Protein AF-0000000084732874 (afdb_homodimer)

Secondary structure (DSSP, 8-state):
----------------S------TTGGGGS--GGGHHHHHTT-HHHHHHHHHHTT------------------------------------------SS-----PPTTSTTEEEPTTSSEEEEES-SS-SSPP-TT-TTSS-EEEEEEEETTEEEEEEEEEEEEEEEEEEEEEETTTEEEEEEEEEEEEEEEEEEEEETTEEEEEEEEEEEEEEEEEEETTEEEEEEEEEEEEEEBHHHHHHHT----S--EEEEEEEEEEEEEETTEEEEEEEEEEEEEES----HHHHEEEEEEEEEEPPPPGGGTT-EEEEEEEEEEEEGGGTTPEEEEEEEEEEEE-TT-S-EEEEEEEEEEEE-SSGGGTTSEEEEEEEEEEEE-/----------------S------TTGGGGS--GGGHHHHHTTSHHHHHHHHHHTT------------------------------------------SS-----PPTTSTTEEEPTTSSEEEEES-SS-SSPP-TT-TTSS-EEEEEEEETTEEEEEEEEEEEEEEEEEEEEEETTTEEEEEEEEEEEEEEEEEEEEETTEEEEEEEEEEEEEEEEEEETTEEEEEEEEEEEEEEBHHHHHHHT----S--EEEEEEEEEEEEEETTEEEEEEEEEEEEEES----HHHHEEEEEEEEEEPPPPGGGTT-EEEEEEEEEEEEGGGTTPEEEEEEEEEEEE-TT-S-EEEEEEEEEEEE-SSGGGTTSEEEEEEEEEEEE-

Radius of gyration: 29.76 Å; Cα contacts (8 Å, |Δi|>4): 1700; chains: 2; bounding box: 105×73×57 Å

Sequence (760 aa):
MTNEPIRIPPIVSTRPTHFSFPPKNLLHSLPALSSLSATLLGSLPLLLLLALSTGEMARPSNAEAAPPSPSPVSSGPAAAQPTAGSPPAPPPPQAANVTLDNQDPSVGSFGVVSLTGGSSRLVFFPDQDVFTPLLANPREPLSTLEFFVASNNPSYIQFNGNVAADIGIVRWESNAEGVNRSLQFGVSAGEFSRFGMFGANTYLIDADYLVGATLTGRLGPLSQRLFFYHESSHTGYDYTTLANLNKTSDFGQEILQEVTSWDVTPHLRLYGGAAYRVFGLYYYPTAQDSLILLGGVEAYSDPFSWLDNLGRAYTSFFIESRGINGYTPDEDFQLGLLFHRPGSYFQIRSMIDFYNGYSYMGDLLFTKDRYAALGVSFDFMTNEPIRIPPIVSTRPTHFSFPPKNLLHSLPALSSLSATLLGSLPLLLLLALSTGEMARPSNAEAAPPSPSPVSSGPAAAQPTAGSPPAPPPPQAANVTLDNQDPSVGSFGVVSLTGGSSRLVFFPDQDVFTPLLANPREPLSTLEFFVASNNPSYIQFNGNVAADIGIVRWESNAEGVNRSLQFGVSAGEFSRFGMFGANTYLIDADYLVGATLTGRLGPLSQRLFFYHESSHTGYDYTTLANLNKTSDFGQEILQEVTSWDVTPHLRLYGGAAYRVFGLYYYPTAQDSLILLGGVEAYSDPFSWLDNLGRAYTSFFIESRGINGYTPDEDFQLGLLFHRPGSYFQIRSMIDFYNGYSYMGDLLFTKDRYAALGVSFDF

Organism: NCBI:txid412449

Nearest PDB structures (foldseek):
  2wvp-assembly1_A  TM=4.717E-01  e=3.101E-03  Escherichia coli K-12
  2f1c-assembly1_X  TM=4.557E-01  e=1.081E-02  Escherichia coli K-12
  2x9k-assembly1_A  TM=4.557E-01  e=8.853E-03  Escherichia coli K-12
  7q5c-assembly1_XXX  TM=4.558E-01  e=3.586E-02  Escherichia coli K-12
  2iwv-assembly2_B  TM=4.344E-01  e=6.530E-02  Escherichia coli K-12

Solvent-accessible surface area (backbone atoms only — not comparable to full-atom values): 40058 Å² total; per-residue (Å²): 134,83,82,68,73,84,75,69,77,76,72,79,71,77,63,79,79,81,76,68,74,73,78,82,65,75,70,62,71,61,74,72,68,66,70,56,60,70,61,51,67,75,49,52,74,57,58,61,52,54,69,62,58,66,62,71,64,78,72,76,74,76,75,72,75,74,76,76,78,80,73,85,72,79,78,67,81,75,66,77,66,71,72,71,63,70,70,72,68,68,70,67,73,66,73,53,50,70,68,61,35,60,68,76,77,55,88,74,37,48,43,39,44,75,36,87,90,62,57,32,31,35,32,43,54,40,86,57,67,67,44,78,78,56,84,33,41,90,79,43,59,40,22,31,43,32,39,28,48,34,67,86,44,71,86,35,46,30,34,40,49,26,33,32,41,53,44,40,50,37,29,42,25,29,61,88,56,30,68,40,34,24,41,32,39,28,40,36,34,27,38,42,29,36,33,39,36,55,88,93,43,75,33,46,49,34,39,28,39,38,43,32,43,34,43,25,28,20,58,62,52,35,26,29,38,40,37,44,29,42,36,37,17,43,42,17,32,67,34,35,61,74,68,61,56,89,74,88,69,63,32,33,36,31,33,42,32,41,38,42,35,36,46,79,44,63,38,33,36,40,38,39,38,39,33,35,53,78,42,44,48,96,40,81,64,49,74,64,35,23,38,28,41,38,35,37,41,36,39,42,52,69,57,32,68,93,56,66,44,32,29,25,44,37,37,25,38,24,40,36,25,36,27,70,64,72,47,54,65,27,39,20,41,30,42,36,41,38,34,35,30,68,55,38,52,49,34,40,32,43,35,43,37,37,39,43,26,56,31,83,49,52,74,39,47,88,36,74,38,39,36,58,26,51,32,41,35,46,42,84,132,83,83,68,73,83,73,67,73,76,70,80,70,78,63,78,79,81,77,68,74,75,79,80,65,74,69,62,71,61,73,74,67,66,71,53,60,70,62,49,67,75,47,52,73,55,59,59,51,55,67,62,56,65,61,70,64,76,72,78,74,77,74,73,76,73,75,76,78,81,70,86,73,76,78,65,82,77,66,78,67,71,74,73,65,70,69,71,70,69,70,66,74,66,78,53,49,71,68,58,33,63,69,75,76,55,87,74,35,48,42,38,44,75,36,89,90,63,58,33,30,35,32,42,55,41,88,56,67,67,44,79,76,56,85,34,41,91,78,44,60,40,21,32,43,31,40,28,48,35,69,87,44,71,86,36,45,29,35,40,51,25,32,32,41,52,43,39,50,39,28,41,25,29,60,88,56,30,68,40,34,24,42,32,39,28,41,35,35,26,38,42,30,37,34,39,37,55,87,94,41,73,32,47,48,35,38,30,39,37,43,32,43,33,41,26,28,20,57,64,52,35,26,30,39,39,38,44,31,42,36,38,16,44,41,17,32,67,34,35,60,72,68,62,55,90,74,87,71,63,32,32,36,31,34,43,31,41,40,42,36,36,47,79,45,70,36,33,37,40,35,39,40,39,31,35,52,78,42,43,47,96,41,80,63,48,74,64,35,22,38,28,42,38,36,36,40,37,40,43,53,70,57,32,70,92,57,66,44,32,30,25,44,37,39,25,37,23,39,36,26,35,26,69,62,72,47,54,65,26,38,22,39,30,41,36,41,39,33,35,30,67,56,37,52,49,32,41,31,43,35,42,37,38,38,42,26,55,31,83,49,52,72,39,46,88,38,75,37,39,36,57,26,50,32,41,34,46,41,85

Structure (mmCIF, N/CA/C/O backbone):
data_AF-0000000084732874-model_v1
#
loop_
_entity.id
_entity.type
_entity.pdbx_description
1 polymer 'DUF1207 domain-containing protein'
#
loop_
_atom_site.group_PDB
_atom_site.id
_atom_site.type_symbol
_atom_site.label_atom_id
_atom_site.label_alt_id
_atom_site.label_comp_id
_atom_site.label_asym_id
_atom_site.label_entity_id
_atom_site.label_seq_id
_atom_site.pdbx_PDB_ins_code
_atom_site.Cartn_x
_atom_site.Cartn_y
_atom_site.Cartn_z
_atom_site.occupancy
_atom_site.B_iso_or_equiv
_atom_site.auth_seq_id
_atom_site.auth_comp_id
_atom_site.auth_asym_id
_atom_site.auth_atom_id
_atom_site.pdbx_PDB_model_num
ATOM 1 N N . MET A 1 1 ? 32.562 -35.281 -4.992 1 21.89 1 MET A N 1
ATOM 2 C CA . MET A 1 1 ? 31.656 -34.594 -5.922 1 21.89 1 MET A CA 1
ATOM 3 C C . MET A 1 1 ? 31.875 -33.094 -5.871 1 21.89 1 MET A C 1
ATOM 5 O O . MET A 1 1 ? 31.906 -32.5 -4.789 1 21.89 1 MET A O 1
ATOM 9 N N . THR A 1 2 ? 32.594 -32.5 -6.887 1 22.12 2 THR A N 1
ATOM 10 C CA . THR A 1 2 ? 33.25 -31.219 -6.996 1 22.12 2 THR A CA 1
ATOM 11 C C . THR A 1 2 ? 32.25 -30.062 -6.867 1 22.12 2 THR A C 1
ATOM 13 O O . THR A 1 2 ? 31.125 -30.172 -7.352 1 22.12 2 THR A O 1
ATOM 16 N N . ASN A 1 3 ? 32.281 -29.297 -5.844 1 23.56 3 ASN A N 1
ATOM 17 C CA . ASN A 1 3 ? 31.562 -28.094 -5.422 1 23.56 3 ASN A CA 1
ATOM 18 C C . ASN A 1 3 ? 31.562 -27.031 -6.516 1 23.56 3 ASN A C 1
ATOM 20 O O . ASN A 1 3 ? 32.438 -26.156 -6.543 1 23.56 3 ASN A O 1
ATOM 24 N N . GLU A 1 4 ? 31.312 -27.453 -7.801 1 24.03 4 GLU A N 1
ATOM 25 C CA . GLU A 1 4 ? 31.516 -26.469 -8.859 1 24.03 4 GLU A CA 1
ATOM 26 C C . GLU A 1 4 ? 30.656 -25.234 -8.633 1 24.03 4 GLU A C 1
ATOM 28 O O . GLU A 1 4 ? 29.469 -25.344 -8.305 1 24.03 4 GLU A O 1
ATOM 33 N N . PRO A 1 5 ? 31.266 -24.109 -8.414 1 26.27 5 PRO A N 1
ATOM 34 C CA . PRO A 1 5 ? 30.594 -22.828 -8.227 1 26.27 5 PRO A CA 1
ATOM 35 C C . PRO A 1 5 ? 29.578 -22.516 -9.336 1 26.27 5 PRO A C 1
ATOM 37 O O . PRO A 1 5 ? 29.734 -22.984 -10.461 1 26.27 5 PRO A O 1
ATOM 40 N N . ILE A 1 6 ? 28.406 -22.406 -9.117 1 26.94 6 ILE A N 1
ATOM 41 C CA . ILE A 1 6 ? 27.328 -22.078 -10.055 1 26.94 6 ILE A CA 1
ATOM 42 C C . ILE A 1 6 ? 27.75 -20.922 -10.938 1 26.94 6 ILE A C 1
ATOM 44 O O . ILE A 1 6 ? 28.016 -19.812 -10.445 1 26.94 6 ILE A O 1
ATOM 48 N N . ARG A 1 7 ? 28.438 -21.109 -12.078 1 24.5 7 ARG A N 1
ATOM 49 C CA . ARG A 1 7 ? 28.812 -20.094 -13.062 1 24.5 7 ARG A CA 1
ATOM 50 C C . ARG A 1 7 ? 27.594 -19.453 -13.688 1 24.5 7 ARG A C 1
ATOM 52 O O . ARG A 1 7 ? 26.797 -20.125 -14.344 1 24.5 7 ARG A O 1
ATOM 59 N N . ILE A 1 8 ? 27.094 -18.531 -13.141 1 28.42 8 ILE A N 1
ATOM 60 C CA . ILE A 1 8 ? 26.109 -17.734 -13.852 1 28.42 8 ILE A CA 1
ATOM 61 C C . ILE A 1 8 ? 26.688 -17.219 -15.164 1 28.42 8 ILE A C 1
ATOM 63 O O . ILE A 1 8 ? 27.812 -16.703 -15.188 1 28.42 8 ILE A O 1
ATOM 67 N N . PRO A 1 9 ? 26.344 -17.781 -16.266 1 26.47 9 PRO A N 1
ATOM 68 C CA . PRO A 1 9 ? 26.953 -17.266 -17.484 1 26.47 9 PRO A CA 1
ATOM 69 C C . PRO A 1 9 ? 27.078 -15.734 -17.484 1 26.47 9 PRO A C 1
ATOM 71 O O . PRO A 1 9 ? 26.266 -15.055 -16.844 1 26.47 9 PRO A O 1
ATOM 74 N N . PRO A 1 10 ? 28.266 -15.219 -17.812 1 24.06 10 PRO A N 1
ATOM 75 C CA . PRO A 1 10 ? 28.469 -13.766 -17.891 1 24.06 10 PRO A CA 1
ATOM 76 C C . PRO A 1 10 ? 27.469 -13.078 -18.812 1 24.06 10 PRO A C 1
ATOM 78 O O . PRO A 1 10 ? 27.25 -13.531 -19.938 1 24.06 10 PRO A O 1
ATOM 81 N N . ILE A 1 11 ? 26.422 -12.656 -18.406 1 27.08 11 ILE A N 1
ATOM 82 C CA . ILE A 1 11 ? 25.656 -11.789 -19.297 1 27.08 11 ILE A CA 1
ATOM 83 C C . ILE A 1 11 ? 26.594 -10.789 -19.969 1 27.08 11 ILE A C 1
ATOM 85 O O . ILE A 1 11 ? 27.391 -10.125 -19.312 1 27.08 11 ILE A O 1
ATOM 89 N N . VAL A 1 12 ? 26.953 -11.07 -21.172 1 23.95 12 VAL A N 1
ATOM 90 C CA . VAL A 1 12 ? 27.812 -10.188 -21.969 1 23.95 12 VAL A CA 1
ATOM 91 C C . VAL A 1 12 ? 27.375 -8.734 -21.75 1 23.95 12 VAL A C 1
ATOM 93 O O . VAL A 1 12 ? 26.219 -8.383 -21.984 1 23.95 12 VAL A O 1
ATOM 96 N N . SER A 1 13 ? 27.938 -8.086 -20.828 1 25.17 13 SER A N 1
ATOM 97 C CA . SER A 1 13 ? 27.859 -6.652 -20.578 1 25.17 13 SER A CA 1
ATOM 98 C C . SER A 1 13 ? 28.172 -5.848 -21.828 1 25.17 13 SER A C 1
ATOM 100 O O . SER A 1 13 ? 29.312 -5.801 -22.281 1 25.17 13 SER A O 1
ATOM 102 N N . THR A 1 14 ? 27.453 -5.965 -22.906 1 25.41 14 THR A N 1
ATOM 103 C CA . THR A 1 14 ? 27.812 -4.891 -23.828 1 25.41 14 THR A CA 1
ATOM 104 C C . THR A 1 14 ? 27.688 -3.531 -23.141 1 25.41 14 THR A C 1
ATOM 106 O O . THR A 1 14 ? 26.578 -3.027 -22.953 1 25.41 14 THR A O 1
ATOM 109 N N . ARG A 1 15 ? 28.5 -3.297 -22.203 1 24.91 15 ARG A N 1
ATOM 110 C CA . ARG A 1 15 ? 28.578 -1.977 -21.594 1 24.91 15 ARG A CA 1
ATOM 111 C C . ARG A 1 15 ? 28.641 -0.88 -22.656 1 24.91 15 ARG A C 1
ATOM 113 O O . ARG A 1 15 ? 29.578 -0.848 -23.453 1 24.91 15 ARG A O 1
ATOM 120 N N . PRO A 1 16 ? 27.547 -0.345 -23.141 1 26.23 16 PRO A N 1
ATOM 121 C CA . PRO A 1 16 ? 27.938 0.83 -23.922 1 26.23 16 PRO A CA 1
ATOM 122 C C . PRO A 1 16 ? 28.875 1.765 -23.156 1 26.23 16 PRO A C 1
ATOM 124 O O . PRO A 1 16 ? 28.734 1.901 -21.938 1 26.23 16 PRO A O 1
ATOM 127 N N . THR A 1 17 ? 30.156 1.921 -23.641 1 25.75 17 THR A N 1
ATOM 128 C CA . THR A 1 17 ? 31.156 2.818 -23.062 1 25.75 17 THR A CA 1
ATOM 129 C C . THR A 1 17 ? 30.531 4.133 -22.625 1 25.75 17 THR A C 1
ATOM 131 O O . THR A 1 17 ? 30.703 4.559 -21.484 1 25.75 17 THR A O 1
ATOM 134 N N . HIS A 1 18 ? 30.75 5.289 -23.547 1 22.44 18 HIS A N 1
ATOM 135 C CA . HIS A 1 18 ? 30.562 6.715 -23.312 1 22.44 18 HIS A CA 1
ATOM 136 C C . HIS A 1 18 ? 29.094 7.094 -23.359 1 22.44 18 HIS A C 1
ATOM 138 O O . HIS A 1 18 ? 28.406 6.816 -24.344 1 22.44 18 HIS A O 1
ATOM 144 N N . PHE A 1 19 ? 28.438 6.926 -22.359 1 26.44 19 PHE A N 1
ATOM 145 C CA . PHE A 1 19 ? 27.094 7.484 -22.281 1 26.44 19 PHE A CA 1
ATOM 146 C C . PHE A 1 19 ? 27.094 8.961 -22.656 1 26.44 19 PHE A C 1
ATOM 148 O O . PHE A 1 19 ? 27.609 9.797 -21.922 1 26.44 19 PHE A O 1
ATOM 155 N N . SER A 1 20 ? 27.344 9.273 -23.875 1 23.58 20 SER A N 1
ATOM 156 C CA . SER A 1 20 ? 27.109 10.68 -24.172 1 23.58 20 SER A CA 1
ATOM 157 C C . SER A 1 20 ? 25.656 11.078 -23.875 1 23.58 20 SER A C 1
ATOM 159 O O . SER A 1 20 ? 24.719 10.398 -24.312 1 23.58 20 SER A O 1
ATOM 161 N N . PHE A 1 21 ? 25.484 11.75 -22.75 1 26.06 21 PHE A N 1
ATOM 162 C CA . PHE A 1 21 ? 24.219 12.391 -22.422 1 26.06 21 PHE A CA 1
ATOM 163 C C . PHE A 1 21 ? 23.547 12.961 -23.656 1 26.06 21 PHE A C 1
ATOM 165 O O . PHE A 1 21 ? 24.203 13.594 -24.5 1 26.06 21 PHE A O 1
ATOM 172 N N . PRO A 1 22 ? 22.641 12.312 -24.25 1 27.67 22 PRO A N 1
ATOM 173 C CA . PRO A 1 22 ? 22.094 12.93 -25.453 1 27.67 22 PRO A CA 1
ATOM 174 C C . PRO A 1 22 ? 21.938 14.445 -25.312 1 27.67 22 PRO A C 1
ATOM 176 O O . PRO A 1 22 ? 21.812 14.961 -24.203 1 27.67 22 PRO A O 1
ATOM 179 N N . PRO A 1 23 ? 22.172 15.227 -26.453 1 22.75 23 PRO A N 1
ATOM 180 C CA . PRO A 1 23 ? 22.078 16.688 -26.422 1 22.75 23 PRO A CA 1
ATOM 181 C C . PRO A 1 23 ? 20.766 17.188 -25.828 1 22.75 23 PRO A C 1
ATOM 183 O O . PRO A 1 23 ? 19.781 16.469 -25.812 1 22.75 23 PRO A O 1
ATOM 186 N N . LYS A 1 24 ? 20.75 18.531 -25.359 1 24.42 24 LYS A N 1
ATOM 187 C CA . LYS A 1 24 ? 19.922 19.5 -24.656 1 24.42 24 LYS A CA 1
ATOM 188 C C . LYS A 1 24 ? 18.562 19.672 -25.344 1 24.42 24 LYS A C 1
ATOM 190 O O . LYS A 1 24 ? 17.703 20.406 -24.859 1 24.42 24 LYS A O 1
ATOM 195 N N . ASN A 1 25 ? 18.375 19.219 -26.547 1 22.64 25 ASN A N 1
ATOM 196 C CA . ASN A 1 25 ? 17.375 19.969 -27.312 1 22.64 25 ASN A CA 1
ATOM 197 C C . ASN A 1 25 ? 15.961 19.5 -27 1 22.64 25 ASN A C 1
ATOM 199 O O . ASN A 1 25 ? 14.992 20.031 -27.562 1 22.64 25 ASN A O 1
ATOM 203 N N . LEU A 1 26 ? 15.883 18.266 -26.656 1 23.27 26 LEU A N 1
ATOM 204 C CA . LEU A 1 26 ? 14.461 17.969 -26.828 1 23.27 26 LEU A CA 1
ATOM 205 C C . LEU A 1 26 ? 13.625 18.688 -25.781 1 23.27 26 LEU A C 1
ATOM 207 O O . LEU A 1 26 ? 12.406 18.812 -25.922 1 23.27 26 LEU A O 1
ATOM 211 N N . LEU A 1 27 ? 14.234 18.781 -24.594 1 26.28 27 LEU A N 1
ATOM 212 C CA . LEU A 1 27 ? 13.336 19.266 -23.547 1 26.28 27 LEU A CA 1
ATOM 213 C C . LEU A 1 27 ? 13.117 20.766 -23.688 1 26.28 27 LEU A C 1
ATOM 215 O O . LEU A 1 27 ? 12.703 21.422 -22.719 1 26.28 27 LEU A O 1
ATOM 219 N N . HIS A 1 28 ? 13.516 21.328 -24.797 1 25.06 28 HIS A N 1
ATOM 220 C CA . HIS A 1 28 ? 13.312 22.781 -24.859 1 25.06 28 HIS A CA 1
ATOM 221 C C . HIS A 1 28 ? 11.844 23.141 -24.703 1 25.06 28 HIS A C 1
ATOM 223 O O . HIS A 1 28 ? 11.5 24.297 -24.516 1 25.06 28 HIS A O 1
ATOM 229 N N . SER A 1 29 ? 10.984 22.328 -25.312 1 25.81 29 SER A N 1
ATOM 230 C CA . SER A 1 29 ? 9.703 23 -25.469 1 25.81 29 SER A CA 1
ATOM 231 C C . SER A 1 29 ? 8.898 22.969 -24.172 1 25.81 29 SER A C 1
ATOM 233 O O . SER A 1 29 ? 7.742 23.391 -24.156 1 25.81 29 SER A O 1
ATOM 235 N N . LEU A 1 30 ? 9.266 22.094 -23.266 1 25.75 30 LEU A N 1
ATOM 236 C CA . LEU A 1 30 ? 8.273 22.234 -22.203 1 25.75 30 LEU A CA 1
ATOM 237 C C . LEU A 1 30 ? 8.484 23.531 -21.438 1 25.75 30 LEU A C 1
ATOM 239 O O . LEU A 1 30 ? 9.578 23.781 -20.922 1 25.75 30 LEU A O 1
ATOM 243 N N . PRO A 1 31 ? 7.812 24.625 -21.688 1 27.2 31 PRO A N 1
ATOM 244 C CA . PRO A 1 31 ? 7.973 25.891 -20.969 1 27.2 31 PRO A CA 1
ATOM 245 C C . PRO A 1 31 ? 8.242 25.703 -19.469 1 27.2 31 PRO A C 1
ATOM 247 O O . PRO A 1 31 ? 7.859 24.672 -18.906 1 27.2 31 PRO A O 1
ATOM 250 N N . ALA A 1 32 ? 9.328 26.281 -18.922 1 28 32 ALA A N 1
ATOM 251 C CA . ALA A 1 32 ? 9.891 26.391 -17.578 1 28 32 ALA A CA 1
ATOM 252 C C . ALA A 1 32 ? 8.789 26.594 -16.531 1 28 32 ALA A C 1
ATOM 254 O O . ALA A 1 32 ? 8.219 27.688 -16.438 1 28 32 ALA A O 1
ATOM 255 N N . LEU A 1 33 ? 8.008 25.734 -16.312 1 27.06 33 LEU A N 1
ATOM 256 C CA . LEU A 1 33 ? 7.133 25.828 -15.156 1 27.06 33 LEU A CA 1
ATOM 257 C C . LEU A 1 33 ? 7.934 26.172 -13.906 1 27.06 33 LEU A C 1
ATOM 259 O O . LEU A 1 33 ? 7.371 26.281 -12.812 1 27.06 33 LEU A O 1
ATOM 263 N N . SER A 1 34 ? 9.234 26.125 -13.922 1 29.66 34 SER A N 1
ATOM 264 C CA . SER A 1 34 ? 10.055 26.438 -12.766 1 29.66 34 SER A CA 1
ATOM 265 C C . SER A 1 34 ? 9.844 27.875 -12.297 1 29.66 34 SER A C 1
ATOM 267 O O . SER A 1 34 ? 10.125 28.203 -11.148 1 29.66 34 SER A O 1
ATOM 269 N N . SER A 1 35 ? 9.719 28.844 -13.188 1 28.14 35 SER A N 1
ATOM 270 C CA . SER A 1 35 ? 9.664 30.234 -12.75 1 28.14 35 SER A CA 1
ATOM 271 C C . SER A 1 35 ? 8.43 30.5 -11.898 1 28.14 35 SER A C 1
ATOM 273 O O . SER A 1 35 ? 8.258 31.594 -11.367 1 28.14 35 SER A O 1
ATOM 275 N N . LEU A 1 36 ? 7.5 29.703 -12.023 1 26.73 36 LEU A N 1
ATOM 276 C CA . LEU A 1 36 ? 6.297 30 -11.258 1 26.73 36 LEU A CA 1
ATOM 277 C C . LEU A 1 36 ? 6.52 29.734 -9.773 1 26.73 36 LEU A C 1
ATOM 279 O O . LEU A 1 36 ? 5.711 30.141 -8.938 1 26.73 36 LEU A O 1
ATOM 283 N N . SER A 1 37 ? 7.484 29.031 -9.398 1 29.25 37 SER A N 1
ATOM 284 C CA . SER A 1 37 ? 7.582 28.625 -8 1 29.25 37 SER A CA 1
ATOM 285 C C . SER A 1 37 ? 7.965 29.812 -7.109 1 29.25 37 SER A C 1
ATOM 287 O O . SER A 1 37 ? 7.562 29.859 -5.945 1 29.25 37 SER A O 1
ATOM 289 N N . ALA A 1 38 ? 8.898 30.703 -7.441 1 29 38 ALA A N 1
ATOM 290 C CA . ALA A 1 38 ? 9.312 31.75 -6.516 1 29 38 ALA A CA 1
ATOM 291 C C . ALA A 1 38 ? 8.164 32.719 -6.234 1 29 38 ALA A C 1
ATOM 293 O O . ALA A 1 38 ? 8.047 33.25 -5.129 1 29 38 ALA A O 1
ATOM 294 N N . THR A 1 39 ? 7.484 33.25 -7.285 1 26.75 39 THR A N 1
ATOM 295 C CA . THR A 1 39 ? 6.52 34.312 -7.113 1 26.75 39 THR A CA 1
ATOM 296 C C . THR A 1 39 ? 5.277 33.812 -6.379 1 26.75 39 THR A C 1
ATOM 298 O O . THR A 1 39 ? 4.598 34.594 -5.711 1 26.75 39 THR A O 1
ATOM 301 N N . LEU A 1 40 ? 4.961 32.688 -6.586 1 27.88 40 LEU A N 1
ATOM 302 C CA . LEU A 1 40 ? 3.693 32.312 -5.969 1 27.88 40 LEU A CA 1
ATOM 303 C C . LEU A 1 40 ? 3.844 32.188 -4.453 1 27.88 40 LEU A C 1
ATOM 305 O O . LEU A 1 40 ? 2.865 32.344 -3.717 1 27.88 40 LEU A O 1
ATOM 309 N N . LEU A 1 41 ? 4.961 31.938 -3.951 1 31.36 41 LEU A N 1
ATOM 310 C CA . LEU A 1 41 ? 5.043 31.812 -2.502 1 31.36 41 LEU A CA 1
ATOM 311 C C . LEU A 1 41 ? 4.809 33.156 -1.815 1 31.36 41 LEU A C 1
ATOM 313 O O . LEU A 1 41 ? 4.543 33.188 -0.612 1 31.36 41 LEU A O 1
ATOM 317 N N . GLY A 1 42 ? 5.199 34.25 -2.381 1 28.45 42 GLY A N 1
ATOM 318 C CA . GLY A 1 42 ? 4.883 35.531 -1.736 1 28.45 42 GLY A CA 1
ATOM 319 C C . GLY A 1 42 ? 3.395 35.812 -1.697 1 28.45 42 GLY A C 1
ATOM 320 O O . GLY A 1 42 ? 2.951 36.719 -0.978 1 28.45 42 GLY A O 1
ATOM 321 N N . SER A 1 43 ? 2.67 35.5 -2.777 1 27.47 43 SER A N 1
ATOM 322 C CA . SER A 1 43 ? 1.28 35.938 -2.875 1 27.47 43 SER A CA 1
ATOM 323 C C . SER A 1 43 ? 0.336 34.906 -2.234 1 27.47 43 SER A C 1
ATOM 325 O O . SER A 1 43 ? -0.839 34.844 -2.598 1 27.47 43 SER A O 1
ATOM 327 N N . LEU A 1 44 ? 0.659 34.219 -1.418 1 31.53 44 LEU A N 1
ATOM 328 C CA . LEU A 1 44 ? -0.119 33.156 -0.763 1 31.53 44 LEU A CA 1
ATOM 329 C C . LEU A 1 44 ? -1.379 33.75 -0.127 1 31.53 44 LEU A C 1
ATOM 331 O O . LEU A 1 44 ? -2.393 33.062 -0.01 1 31.53 44 LEU A O 1
ATOM 335 N N . PRO A 1 45 ? -1.354 34.875 0.48 1 29.86 45 PRO A N 1
ATOM 336 C CA . PRO A 1 45 ? -2.604 35.406 1.045 1 29.86 45 PRO A CA 1
ATOM 337 C C . PRO A 1 45 ? -3.689 35.594 -0.01 1 29.86 45 PRO A C 1
ATOM 339 O O . PRO A 1 45 ? -4.879 35.562 0.307 1 29.86 45 PRO A O 1
ATOM 342 N N . LEU A 1 46 ? -3.316 35.906 -1.251 1 28.17 46 LEU A N 1
ATOM 343 C CA . LEU A 1 46 ? -4.316 36.312 -2.234 1 28.17 46 LEU A CA 1
ATOM 344 C C . LEU A 1 46 ? -5.109 35.094 -2.721 1 28.17 46 LEU A C 1
ATOM 346 O O . LEU A 1 46 ? -6.324 35.188 -2.92 1 28.17 46 LEU A O 1
ATOM 350 N N . LEU A 1 47 ? -4.527 34 -2.896 1 28.89 47 LEU A N 1
ATOM 351 C CA . LEU A 1 47 ? -5.285 32.906 -3.494 1 28.89 47 LEU A CA 1
ATOM 352 C C . LEU A 1 47 ? -6.273 32.312 -2.492 1 28.89 47 LEU A C 1
ATOM 354 O O . LEU A 1 47 ? -7.301 31.75 -2.881 1 28.89 47 LEU A O 1
ATOM 358 N N . LEU A 1 48 ? -6.043 32.281 -1.305 1 30.47 48 LEU A N 1
ATOM 359 C CA . LEU A 1 48 ? -7.051 31.938 -0.306 1 30.47 48 LEU A CA 1
ATOM 360 C C . LEU A 1 48 ? -8.25 32.875 -0.4 1 30.47 48 LEU A C 1
ATOM 362 O O . LEU A 1 48 ? -9.398 32.438 -0.263 1 30.47 48 LEU A O 1
ATOM 366 N N . LEU A 1 49 ? -8.062 34.125 -0.735 1 28.22 49 LEU A N 1
ATOM 367 C CA . LEU A 1 49 ? -9.148 35.094 -0.853 1 28.22 49 LEU A CA 1
ATOM 368 C C . LEU A 1 49 ? -10.023 34.781 -2.064 1 28.22 49 LEU A C 1
ATOM 370 O O . LEU A 1 49 ? -11.234 35 -2.037 1 28.22 49 LEU A O 1
ATOM 374 N N . LEU A 1 50 ? -9.438 34.281 -3.072 1 29.09 50 LEU A N 1
ATOM 375 C CA . LEU A 1 50 ? -10.273 34.062 -4.25 1 29.09 50 LEU A CA 1
ATOM 376 C C . LEU A 1 50 ? -11.195 32.875 -4.043 1 29.09 50 LEU A C 1
ATOM 378 O O . LEU A 1 50 ? -12.328 32.844 -4.543 1 29.09 50 LEU A O 1
ATOM 382 N N . ALA A 1 51 ? -10.695 31.828 -3.438 1 29.58 51 ALA A N 1
ATOM 383 C CA . ALA A 1 51 ? -11.609 30.703 -3.266 1 29.58 51 ALA A CA 1
ATOM 384 C C . ALA A 1 51 ? -12.766 31.078 -2.336 1 29.58 51 ALA A C 1
ATOM 386 O O . ALA A 1 51 ? -13.844 30.484 -2.41 1 29.58 51 ALA A O 1
ATOM 387 N N . LEU A 1 52 ? -12.523 31.875 -1.442 1 29.05 52 LEU A N 1
ATOM 388 C CA . LEU A 1 52 ? -13.586 32.281 -0.535 1 29.05 52 LEU A CA 1
ATOM 389 C C . LEU A 1 52 ? -14.641 33.125 -1.271 1 29.05 52 LEU A C 1
ATOM 391 O O . LEU A 1 52 ? -15.727 33.344 -0.747 1 29.05 52 LEU A O 1
ATOM 395 N N . SER A 1 53 ? -14.195 33.812 -2.328 1 27.89 53 SER A N 1
ATOM 396 C CA . SER A 1 53 ? -15.164 34.781 -2.836 1 27.89 53 SER A CA 1
ATOM 397 C C . SER A 1 53 ? -16.312 34.094 -3.553 1 27.89 53 SER A C 1
ATOM 399 O O . SER A 1 53 ? -17.312 34.719 -3.895 1 27.89 53 SER A O 1
ATOM 401 N N . THR A 1 54 ? -15.984 33 -4.191 1 29.19 54 THR A N 1
ATOM 402 C CA . THR A 1 54 ? -17.094 32.688 -5.098 1 29.19 54 THR A CA 1
ATOM 403 C C . THR A 1 54 ? -18.266 32.094 -4.332 1 29.19 54 THR A C 1
ATOM 405 O O . THR A 1 54 ? -19.234 31.625 -4.938 1 29.19 54 THR A O 1
ATOM 408 N N . GLY A 1 55 ? -18.125 31.984 -3.084 1 27.64 55 GLY A N 1
ATOM 409 C CA . GLY A 1 55 ? -19.188 31.25 -2.441 1 27.64 55 GLY A CA 1
ATOM 410 C C . GLY A 1 55 ? -20.516 31.984 -2.447 1 27.64 55 GLY A C 1
ATOM 411 O O . GLY A 1 55 ? -21.438 31.641 -1.702 1 27.64 55 GLY A O 1
ATOM 412 N N . GLU A 1 56 ? -20.531 33.156 -3.043 1 25.47 56 GLU A N 1
ATOM 413 C CA . GLU A 1 56 ? -21.891 33.656 -2.781 1 25.47 56 GLU A CA 1
ATOM 414 C C . GLU A 1 56 ? -22.922 32.844 -3.562 1 25.47 56 GLU A C 1
ATOM 416 O O . GLU A 1 56 ? -23.281 33.188 -4.684 1 25.47 56 GLU A O 1
ATOM 421 N N . MET A 1 57 ? -22.641 31.672 -3.879 1 24.5 57 MET A N 1
ATOM 422 C CA . MET A 1 57 ? -23.75 31.188 -4.695 1 24.5 57 MET A CA 1
ATOM 423 C C . MET A 1 57 ? -25.078 31.391 -3.975 1 24.5 57 MET A C 1
ATOM 425 O O . MET A 1 57 ? -25.141 31.297 -2.75 1 24.5 57 MET A O 1
ATOM 429 N N . ALA A 1 58 ? -26.109 31.891 -4.723 1 21.61 58 ALA A N 1
ATOM 430 C CA . ALA A 1 58 ? -27.516 32.219 -4.477 1 21.61 58 ALA A CA 1
ATOM 431 C C . ALA A 1 58 ? -28.25 31.031 -3.848 1 21.61 58 ALA A C 1
ATOM 433 O O . ALA A 1 58 ? -28.047 29.875 -4.25 1 21.61 58 ALA A O 1
ATOM 434 N N . ARG A 1 59 ? -28.516 31.094 -2.686 1 24.64 59 ARG A N 1
ATOM 435 C CA . ARG A 1 59 ? -29.438 30.25 -1.927 1 24.64 59 ARG A CA 1
ATOM 436 C C . ARG A 1 59 ? -30.641 29.859 -2.771 1 24.64 59 ARG A C 1
ATOM 438 O O . ARG A 1 59 ? -31.344 30.719 -3.305 1 24.64 59 ARG A O 1
ATOM 445 N N . PRO A 1 60 ? -30.547 28.703 -3.527 1 22.59 60 PRO A N 1
ATOM 446 C CA . PRO A 1 60 ? -31.781 28.469 -4.258 1 22.59 60 PRO A CA 1
ATOM 447 C C . PRO A 1 60 ? -33.031 28.672 -3.391 1 22.59 60 PRO A C 1
ATOM 449 O O . PRO A 1 60 ? -32.969 28.469 -2.174 1 22.59 60 PRO A O 1
ATOM 452 N N . SER A 1 61 ? -33.844 29.594 -3.785 1 20.89 61 SER A N 1
ATOM 453 C CA . SER A 1 61 ? -35.156 29.938 -3.236 1 20.89 61 SER A CA 1
ATOM 454 C C . SER A 1 61 ? -36 28.703 -3.002 1 20.89 61 SER A C 1
ATOM 456 O O . SER A 1 61 ? -36 27.781 -3.818 1 20.89 61 SER A O 1
ATOM 458 N N . ASN A 1 62 ? -36.125 28.344 -1.742 1 22.31 62 ASN A N 1
ATOM 459 C CA . ASN A 1 62 ? -37.062 27.344 -1.23 1 22.31 62 ASN A CA 1
ATOM 460 C C . ASN A 1 62 ? -38.375 27.359 -2 1 22.31 62 ASN A C 1
ATOM 462 O O . ASN A 1 62 ? -39.094 28.375 -2.016 1 22.31 62 ASN A O 1
ATOM 466 N N . ALA A 1 63 ? -38.438 26.797 -3.211 1 22.52 63 ALA A N 1
ATOM 467 C CA . ALA A 1 63 ? -39.688 26.688 -3.922 1 22.52 63 ALA A CA 1
ATOM 468 C C . ALA A 1 63 ? -40.844 26.375 -2.957 1 22.52 63 ALA A C 1
ATOM 470 O O . ALA A 1 63 ? -40.75 25.469 -2.133 1 22.52 63 ALA A O 1
ATOM 471 N N . GLU A 1 64 ? -41.531 27.406 -2.613 1 23.92 64 GLU A N 1
ATOM 472 C CA . GLU A 1 64 ? -42.75 27.453 -1.826 1 23.92 64 GLU A CA 1
ATOM 473 C C . GLU A 1 64 ? -43.719 26.344 -2.232 1 23.92 64 GLU A C 1
ATOM 475 O O . GLU A 1 64 ? -44.062 26.219 -3.406 1 23.92 64 GLU A O 1
ATOM 480 N N . ALA A 1 65 ? -43.594 25.109 -1.626 1 24.83 65 ALA A N 1
ATOM 481 C CA . ALA A 1 65 ? -44.625 24.078 -1.773 1 24.83 65 ALA A CA 1
ATOM 482 C C . ALA A 1 65 ? -46 24.672 -1.953 1 24.83 65 ALA A C 1
ATOM 484 O O . ALA A 1 65 ? -46.375 25.594 -1.217 1 24.83 65 ALA A O 1
ATOM 485 N N . ALA A 1 66 ? -46.5 24.641 -3.143 1 24.72 66 ALA A N 1
ATOM 486 C CA . ALA A 1 66 ? -47.844 25.047 -3.531 1 24.72 66 ALA A CA 1
ATOM 487 C C . ALA A 1 66 ? -48.875 24.578 -2.514 1 24.72 66 ALA A C 1
ATOM 489 O O . ALA A 1 66 ? -48.812 23.438 -2.027 1 24.72 66 ALA A O 1
ATOM 490 N N . PRO A 1 67 ? -49.625 25.531 -1.897 1 25.81 67 PRO A N 1
ATOM 491 C CA . PRO A 1 67 ? -50.594 25.312 -0.825 1 25.81 67 PRO A CA 1
ATOM 492 C C . PRO A 1 67 ? -51.625 24.25 -1.183 1 25.81 67 PRO A C 1
ATOM 494 O O . PRO A 1 67 ? -52.156 24.25 -2.301 1 25.81 67 PRO A O 1
ATOM 497 N N . PRO A 1 68 ? -51.406 22.953 -0.868 1 26.31 68 PRO A N 1
ATOM 498 C CA . PRO A 1 68 ? -52.469 22.031 -1.269 1 26.31 68 PRO A CA 1
ATOM 499 C C . PRO A 1 68 ? -53.875 22.625 -1.039 1 26.31 68 PRO A C 1
ATOM 501 O O . PRO A 1 68 ? -54.031 23.5 -0.183 1 26.31 68 PRO A O 1
ATOM 504 N N . SER A 1 69 ? -54.656 22.516 -2.062 1 24.31 69 SER A N 1
ATOM 505 C CA . SER A 1 69 ? -56.031 23.031 -2.238 1 24.31 69 SER A CA 1
ATOM 506 C C . SER A 1 69 ? -56.906 22.688 -1.038 1 24.31 69 SER A C 1
ATOM 508 O O . SER A 1 69 ? -56.75 21.625 -0.442 1 24.31 69 SER A O 1
ATOM 510 N N . PRO A 1 70 ? -57.812 23.672 -0.553 1 26.86 70 PRO A N 1
ATOM 511 C CA . PRO A 1 70 ? -58.625 23.906 0.652 1 26.86 70 PRO A CA 1
ATOM 512 C C . PRO A 1 70 ? -59.688 22.844 0.852 1 26.86 70 PRO A C 1
ATOM 514 O O . PRO A 1 70 ? -60.812 22.969 0.297 1 26.86 70 PRO A O 1
ATOM 517 N N . SER A 1 71 ? -59.531 21.5 0.628 1 26.58 71 SER A N 1
ATOM 518 C CA . SER A 1 71 ? -60.844 20.859 0.629 1 26.58 71 SER A CA 1
ATOM 519 C C . SER A 1 71 ? -61.625 21.203 1.894 1 26.58 71 SER A C 1
ATOM 521 O O . SER A 1 71 ? -61.062 21.328 2.973 1 26.58 71 SER A O 1
ATOM 523 N N . PRO A 1 72 ? -62.938 21.516 1.831 1 25.28 72 PRO A N 1
ATOM 524 C CA . PRO A 1 72 ? -63.906 22.125 2.762 1 25.28 72 PRO A CA 1
ATOM 525 C C . PRO A 1 72 ? -64.125 21.281 4.02 1 25.28 72 PRO A C 1
ATOM 527 O O . PRO A 1 72 ? -64.812 20.266 3.971 1 25.28 72 PRO A O 1
ATOM 530 N N . VAL A 1 73 ? -63.156 20.734 4.656 1 27.53 73 VAL A N 1
ATOM 531 C CA . VAL A 1 73 ? -63.562 19.797 5.695 1 27.53 73 VAL A CA 1
ATOM 532 C C . VAL A 1 73 ? -64.375 20.516 6.754 1 27.53 73 VAL A C 1
ATOM 534 O O . VAL A 1 73 ? -64.188 21.719 6.992 1 27.53 73 VAL A O 1
ATOM 537 N N . SER A 1 74 ? -65.562 19.984 7.086 1 25.58 74 SER A N 1
ATOM 538 C CA . SER A 1 74 ? -66.625 20.25 8.055 1 25.58 74 SER A CA 1
ATOM 539 C C . SER A 1 74 ? -66.062 20.578 9.43 1 25.58 74 SER A C 1
ATOM 541 O O . SER A 1 74 ? -65 20.094 9.781 1 25.58 74 SER A O 1
ATOM 543 N N . SER A 1 75 ? -66.625 21.5 10.211 1 26.19 75 SER A N 1
ATOM 544 C CA . SER A 1 75 ? -66.375 22.422 11.32 1 26.19 75 SER A CA 1
ATOM 545 C C . SER A 1 75 ? -66.125 21.656 12.609 1 26.19 75 SER A C 1
ATOM 547 O O . SER A 1 75 ? -66 22.25 13.688 1 26.19 75 SER A O 1
ATOM 549 N N . GLY A 1 76 ? -66.125 20.359 12.727 1 29.06 76 GLY A N 1
ATOM 550 C CA . GLY A 1 76 ? -66.25 20 14.133 1 29.06 76 GLY A CA 1
ATOM 551 C C . GLY A 1 76 ? -65.188 20.594 15 1 29.06 76 GLY A C 1
ATOM 552 O O . GLY A 1 76 ? -64.188 21.047 14.492 1 29.06 76 GLY A O 1
ATOM 553 N N . PRO A 1 77 ? -65.438 20.922 16.359 1 27.3 77 PRO A N 1
ATOM 554 C CA . PRO A 1 77 ? -64.5 21.766 17.156 1 27.3 77 PRO A CA 1
ATOM 555 C C . PRO A 1 77 ? -63.031 21.359 17.016 1 27.3 77 PRO A C 1
ATOM 557 O O . PRO A 1 77 ? -62.75 20.172 16.844 1 27.3 77 PRO A O 1
ATOM 560 N N . ALA A 1 78 ? -62.219 22.203 16.469 1 26.44 78 ALA A N 1
ATOM 561 C CA . ALA A 1 78 ? -60.844 21.938 16.094 1 26.44 78 ALA A CA 1
ATOM 562 C C . ALA A 1 78 ? -60.031 21.438 17.281 1 26.44 78 ALA A C 1
ATOM 564 O O . ALA A 1 78 ? -59.875 22.125 18.297 1 26.44 78 ALA A O 1
ATOM 565 N N . ALA A 1 79 ? -60.25 20.203 17.656 1 27.88 79 ALA A N 1
ATOM 566 C CA . ALA A 1 79 ? -59.375 19.734 18.719 1 27.88 79 ALA A CA 1
ATOM 567 C C . ALA A 1 79 ? -57.969 20.328 18.578 1 27.88 79 ALA A C 1
ATOM 569 O O . ALA A 1 79 ? -57.5 20.531 17.453 1 27.88 79 ALA A O 1
ATOM 570 N N . ALA A 1 80 ? -57.531 20.953 19.625 1 29.7 80 ALA A N 1
ATOM 571 C CA . ALA A 1 80 ? -56.25 21.594 19.75 1 29.7 80 ALA A CA 1
ATOM 572 C C . ALA A 1 80 ? -55.156 20.766 19.094 1 29.7 80 ALA A C 1
ATOM 574 O O . ALA A 1 80 ? -55.031 19.562 19.375 1 29.7 80 ALA A O 1
ATOM 575 N N . GLN A 1 81 ? -54.906 20.969 17.812 1 26.02 81 GLN A N 1
ATOM 576 C CA . GLN A 1 81 ? -53.875 20.266 17.078 1 26.02 81 GLN A CA 1
ATOM 577 C C . GLN A 1 81 ? -52.594 20.156 17.922 1 26.02 81 GLN A C 1
ATOM 579 O O . GLN A 1 81 ? -52.125 21.141 18.484 1 26.02 81 GLN A O 1
ATOM 584 N N . PRO A 1 82 ? -52.375 18.984 18.562 1 27.59 82 PRO A N 1
ATOM 585 C CA . PRO A 1 82 ? -51.125 19 19.312 1 27.59 82 PRO A CA 1
ATOM 586 C C . PRO A 1 82 ? -50.031 19.797 18.594 1 27.59 82 PRO A C 1
ATOM 588 O O . PRO A 1 82 ? -50.062 19.938 17.375 1 27.59 82 PRO A O 1
ATOM 591 N N . THR A 1 83 ? -49.688 20.922 19.188 1 25.17 83 THR A N 1
ATOM 592 C CA . THR A 1 83 ? -48.562 21.703 18.672 1 25.17 83 THR A CA 1
ATOM 593 C C . THR A 1 83 ? -47.531 20.797 17.969 1 25.17 83 THR A C 1
ATOM 595 O O . THR A 1 83 ? -47.188 19.75 18.5 1 25.17 83 THR A O 1
ATOM 598 N N . ALA A 1 84 ? -47.688 20.688 16.688 1 30.11 84 ALA A N 1
ATOM 599 C CA . ALA A 1 84 ? -46.625 20.062 15.898 1 30.11 84 ALA A CA 1
ATOM 600 C C . ALA A 1 84 ? -45.281 20.234 16.578 1 30.11 84 ALA A C 1
ATOM 602 O O . ALA A 1 84 ? -44.844 21.359 16.859 1 30.11 84 ALA A O 1
ATOM 603 N N . GLY A 1 85 ? -45.062 19.375 17.531 1 28.59 85 GLY A N 1
ATOM 604 C CA . GLY A 1 85 ? -43.719 19.453 18.078 1 28.59 85 GLY A CA 1
ATOM 605 C C . GLY A 1 85 ? -42.688 19.969 17.078 1 28.59 85 GLY A C 1
ATOM 606 O O . GLY A 1 85 ? -42.906 19.906 15.875 1 28.59 85 GLY A O 1
ATOM 607 N N . SER A 1 86 ? -42.125 21.141 17.438 1 29.69 86 SER A N 1
ATOM 608 C CA . SER A 1 86 ? -41.062 21.703 16.609 1 29.69 86 SER A CA 1
ATOM 609 C C . SER A 1 86 ? -40.312 20.609 15.844 1 29.69 86 SER A C 1
ATOM 611 O O . SER A 1 86 ? -40.094 19.516 16.375 1 29.69 86 SER A O 1
ATOM 613 N N . PRO A 1 87 ? -40.656 20.562 14.492 1 33.25 87 PRO A N 1
ATOM 614 C CA . PRO A 1 87 ? -39.844 19.562 13.805 1 33.25 87 PRO A CA 1
ATOM 615 C C . PRO A 1 87 ? -38.5 19.312 14.492 1 33.25 87 PRO A C 1
ATOM 617 O O . PRO A 1 87 ? -37.938 20.219 15.133 1 33.25 87 PRO A O 1
ATOM 620 N N . PRO A 1 88 ? -38.312 18.109 15.008 1 32.88 88 PRO A N 1
ATOM 621 C CA . PRO A 1 88 ? -37 17.938 15.609 1 32.88 88 PRO A CA 1
ATOM 622 C C . PRO A 1 88 ? -35.906 18.766 14.914 1 32.88 88 PRO A C 1
ATOM 624 O O . PRO A 1 88 ? -36.031 19.062 13.719 1 32.88 88 PRO A O 1
ATOM 627 N N . ALA A 1 89 ? -35.344 19.719 15.664 1 32.94 89 ALA A N 1
ATOM 628 C CA . ALA A 1 89 ? -34.219 20.453 15.133 1 32.94 89 ALA A CA 1
ATOM 629 C C . ALA A 1 89 ? -33.438 19.625 14.109 1 32.94 89 ALA A C 1
ATOM 631 O O . ALA A 1 89 ? -33.344 18.406 14.25 1 32.94 89 ALA A O 1
ATOM 632 N N . PRO A 1 90 ? -33.562 20.109 12.852 1 32.38 90 PRO A N 1
ATOM 633 C CA . PRO A 1 90 ? -32.75 19.312 11.922 1 32.38 90 PRO A CA 1
ATOM 634 C C . PRO A 1 90 ? -31.484 18.781 12.562 1 32.38 90 PRO A C 1
ATOM 636 O O . PRO A 1 90 ? -30.953 19.391 13.492 1 32.38 90 PRO A O 1
ATOM 639 N N . PRO A 1 91 ? -31.391 17.5 12.602 1 32.91 91 PRO A N 1
ATOM 640 C CA . PRO A 1 91 ? -30.125 17.078 13.219 1 32.91 91 PRO A CA 1
ATOM 641 C C . PRO A 1 91 ? -28.984 18.047 12.938 1 32.91 91 PRO A C 1
ATOM 643 O O . PRO A 1 91 ? -29 18.75 11.93 1 32.91 91 PRO A O 1
ATOM 646 N N . PRO A 1 92 ? -28.422 18.625 13.961 1 30.88 92 PRO A N 1
ATOM 647 C CA . PRO A 1 92 ? -27.297 19.516 13.656 1 30.88 92 PRO A CA 1
ATOM 648 C C . PRO A 1 92 ? -26.547 19.109 12.383 1 30.88 92 PRO A C 1
ATOM 650 O O . PRO A 1 92 ? -26.578 17.938 12 1 30.88 92 PRO A O 1
ATOM 653 N N . PRO A 1 93 ? -26.406 20.125 11.578 1 30.02 93 PRO A N 1
ATOM 654 C CA . PRO A 1 93 ? -25.625 19.75 10.398 1 30.02 93 PRO A CA 1
ATOM 655 C C . PRO A 1 93 ? -24.547 18.719 10.703 1 30.02 93 PRO A C 1
ATOM 657 O O . PRO A 1 93 ? -23.859 18.812 11.719 1 30.02 93 PRO A O 1
ATOM 660 N N . GLN A 1 94 ? -24.859 17.531 10.438 1 34.53 94 GLN A N 1
ATOM 661 C CA . GLN A 1 94 ? -23.766 16.562 10.531 1 34.53 94 GLN A CA 1
ATOM 662 C C . GLN A 1 94 ? -22.422 17.234 10.258 1 34.53 94 GLN A C 1
ATOM 664 O O . GLN A 1 94 ? -22.281 17.969 9.273 1 34.53 94 GLN A O 1
ATOM 669 N N . ALA A 1 95 ? -21.844 17.688 11.25 1 33.53 95 ALA A N 1
ATOM 670 C CA . ALA A 1 95 ? -20.484 18.156 11.008 1 33.53 95 ALA A CA 1
ATOM 671 C C . ALA A 1 95 ? -19.906 17.531 9.742 1 33.53 95 ALA A C 1
ATOM 673 O O . ALA A 1 95 ? -19.922 16.312 9.57 1 33.53 95 ALA A O 1
ATOM 674 N N . ALA A 1 96 ? -20.109 18.219 8.664 1 36.31 96 ALA A N 1
ATOM 675 C CA . ALA A 1 96 ? -19.469 17.906 7.395 1 36.31 96 ALA A CA 1
ATOM 676 C C . ALA A 1 96 ? -18.062 17.344 7.613 1 36.31 96 ALA A C 1
ATOM 678 O O . ALA A 1 96 ? -17.125 18.094 7.906 1 36.31 96 ALA A O 1
ATOM 679 N N . ASN A 1 97 ? -17.906 16.469 8.469 1 42.78 97 ASN A N 1
ATOM 680 C CA . ASN A 1 97 ? -16.531 15.992 8.398 1 42.78 97 ASN A CA 1
ATOM 681 C C . ASN A 1 97 ? -16.125 15.648 6.969 1 42.78 97 ASN A C 1
ATOM 683 O O . ASN A 1 97 ? -16.781 14.844 6.309 1 42.78 97 ASN A O 1
ATOM 687 N N . VAL A 1 98 ? -15.664 16.656 6.34 1 43.53 98 VAL A N 1
ATOM 688 C CA . VAL A 1 98 ? -15.328 16.656 4.918 1 43.53 98 VAL A CA 1
ATOM 689 C C . VAL A 1 98 ? -15 15.227 4.473 1 43.53 98 VAL A C 1
ATOM 691 O O . VAL A 1 98 ? -15.328 14.828 3.354 1 43.53 98 VAL A O 1
ATOM 694 N N . THR A 1 99 ? -14.156 14.57 5.188 1 48.72 99 THR A N 1
ATOM 695 C CA . THR A 1 99 ? -13.578 13.414 4.52 1 48.72 99 THR A CA 1
ATOM 696 C C . THR A 1 99 ? -14.086 12.117 5.145 1 48.72 99 THR A C 1
ATOM 698 O O . THR A 1 99 ? -13.805 11.031 4.641 1 48.72 99 THR A O 1
ATOM 701 N N . LEU A 1 100 ? -14.711 12.258 6.336 1 48.75 100 LEU A N 1
ATOM 702 C CA . LEU A 1 100 ? -15.07 10.977 6.938 1 48.75 100 LEU A CA 1
ATOM 703 C C . LEU A 1 100 ? -16.516 10.617 6.633 1 48.75 100 LEU A C 1
ATOM 705 O O . LEU A 1 100 ? -17.438 11.242 7.172 1 48.75 100 LEU A O 1
ATOM 709 N N . ASP A 1 101 ? -16.859 10.25 5.445 1 46.56 101 ASP A N 1
ATOM 710 C CA . ASP A 1 101 ? -18.203 9.797 5.113 1 46.56 101 ASP A CA 1
ATOM 711 C C . ASP A 1 101 ? -18.391 8.32 5.445 1 46.56 101 ASP A C 1
ATOM 713 O O . ASP A 1 101 ? -18.688 7.512 4.559 1 46.56 101 ASP A O 1
ATOM 717 N N . ASN A 1 102 ? -17.938 7.926 6.633 1 50.19 102 ASN A N 1
ATOM 718 C CA . ASN A 1 102 ? -18.031 6.48 6.816 1 50.19 102 ASN A CA 1
ATOM 719 C C . ASN A 1 102 ? -19.453 6.055 7.172 1 50.19 102 ASN A C 1
ATOM 721 O O . ASN A 1 102 ? -20.156 6.77 7.879 1 50.19 102 ASN A O 1
ATOM 725 N N . GLN A 1 103 ? -19.844 5.148 6.469 1 53.34 103 GLN A N 1
ATOM 726 C CA . GLN A 1 103 ? -21.094 4.5 6.852 1 53.34 103 GLN A CA 1
ATOM 727 C C . GLN A 1 103 ? -21 3.92 8.266 1 53.34 103 GLN A C 1
ATOM 729 O O . GLN A 1 103 ? -19.984 3.348 8.641 1 53.34 103 GLN A O 1
ATOM 734 N N . ASP A 1 104 ? -21.875 4.445 9.172 1 55.09 104 ASP A N 1
ATOM 735 C CA . ASP A 1 104 ? -22.016 3.898 10.516 1 55.09 104 ASP A CA 1
ATOM 736 C C . ASP A 1 104 ? -22.438 2.434 10.477 1 55.09 104 ASP A C 1
ATOM 738 O O . ASP A 1 104 ? -23.5 2.109 9.953 1 55.09 104 ASP A O 1
ATOM 742 N N . PRO A 1 105 ? -21.453 1.584 10.844 1 54.88 105 PRO A N 1
ATOM 743 C CA . PRO A 1 105 ? -21.953 0.204 10.867 1 54.88 105 PRO A CA 1
ATOM 744 C C . PRO A 1 105 ? -23.109 0.003 11.836 1 54.88 105 PRO A C 1
ATOM 746 O O . PRO A 1 1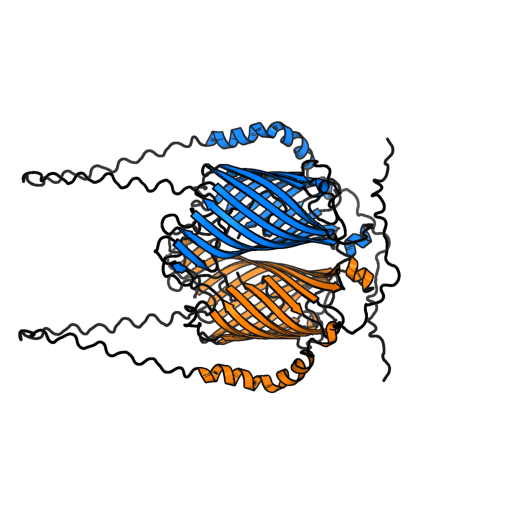05 ? -23.156 0.641 12.891 1 54.88 105 PRO A O 1
ATOM 749 N N . SER A 1 106 ? -24.156 -0.571 11.305 1 50.56 106 SER A N 1
ATOM 750 C CA . SER A 1 106 ? -25.328 -0.799 12.156 1 50.56 106 SER A CA 1
ATOM 751 C C . SER A 1 106 ? -24.969 -1.646 13.367 1 50.56 106 SER A C 1
ATOM 753 O O . SER A 1 106 ? -24.109 -2.525 13.289 1 50.56 106 SER A O 1
ATOM 755 N N . VAL A 1 107 ? -25.562 -1.174 14.586 1 47.91 107 VAL A N 1
ATOM 756 C CA . VAL A 1 107 ? -25.484 -1.999 15.781 1 47.91 107 VAL A CA 1
ATOM 757 C C . VAL A 1 107 ? -26 -3.408 15.477 1 47.91 107 VAL A C 1
ATOM 759 O O . VAL A 1 107 ? -27.031 -3.576 14.82 1 47.91 107 VAL A O 1
ATOM 762 N N . GLY A 1 108 ? -25.156 -4.418 15.883 1 45.59 108 GLY A N 1
ATOM 763 C CA . GLY A 1 108 ? -25.531 -5.805 15.656 1 45.59 108 GLY A CA 1
ATOM 764 C C . GLY A 1 108 ? -24.859 -6.41 14.438 1 45.59 108 GLY A C 1
ATOM 765 O O . GLY A 1 108 ? -24.906 -7.625 14.227 1 45.59 108 GLY A O 1
ATOM 766 N N . SER A 1 109 ? -24.375 -5.453 13.719 1 55.53 109 SER A N 1
ATOM 767 C CA . SER A 1 109 ? -23.641 -6.02 12.594 1 55.53 109 SER A CA 1
ATOM 768 C C . SER A 1 109 ? -22.359 -6.703 13.055 1 55.53 109 SER A C 1
ATOM 770 O O . SER A 1 109 ? -21.812 -6.371 14.109 1 55.53 109 SER A O 1
ATOM 772 N N . PHE A 1 110 ? -22.062 -7.73 12.523 1 55.22 110 PHE A N 1
ATOM 773 C CA . PHE A 1 110 ? -20.875 -8.484 12.875 1 55.22 110 PHE A CA 1
ATOM 774 C C . PHE A 1 110 ? -19.656 -7.562 12.961 1 55.22 110 PHE A C 1
ATOM 776 O O . PHE A 1 110 ? -19.5 -6.66 12.141 1 55.22 110 PHE A O 1
ATOM 783 N N . GLY A 1 111 ? -19.062 -7.727 14.07 1 66.5 111 GLY A N 1
ATOM 784 C CA . GLY A 1 111 ? -17.859 -6.941 14.359 1 66.5 111 GLY A CA 1
ATOM 785 C C . GLY A 1 111 ? -18.156 -5.695 15.172 1 66.5 111 GLY A C 1
ATOM 786 O O . GLY A 1 111 ? -17.25 -4.902 15.445 1 66.5 111 GLY A O 1
ATOM 787 N N . VAL A 1 112 ? -19.406 -5.555 15.422 1 74 112 VAL A N 1
ATOM 788 C CA . VAL A 1 112 ? -19.812 -4.465 16.312 1 74 112 VAL A CA 1
ATOM 789 C C . VAL A 1 112 ? -20.281 -5.035 17.641 1 74 112 VAL A C 1
ATOM 791 O O . VAL A 1 112 ? -21.266 -5.773 17.703 1 74 112 VAL A O 1
ATOM 794 N N . VAL A 1 113 ? -19.531 -4.789 18.688 1 76.19 113 VAL A N 1
ATOM 795 C CA . VAL A 1 113 ? -19.828 -5.34 20 1 76.19 113 VAL A CA 1
ATOM 796 C C . VAL A 1 113 ? -20.266 -4.223 20.953 1 76.19 113 VAL A C 1
ATOM 798 O O . VAL A 1 113 ? -19.484 -3.297 21.219 1 76.19 113 VAL A O 1
ATOM 801 N N . SER A 1 114 ? -21.484 -4.332 21.328 1 78.12 114 SER A N 1
ATOM 802 C CA . SER A 1 114 ? -21.953 -3.361 22.312 1 78.12 114 SER A CA 1
ATOM 803 C C . SER A 1 114 ? -21.266 -3.547 23.656 1 78.12 114 SER A C 1
ATOM 805 O O . SER A 1 114 ? -21.047 -4.676 24.094 1 78.12 114 SER A O 1
ATOM 807 N N . LEU A 1 115 ? -20.797 -2.477 24.156 1 76.81 115 LEU A N 1
ATOM 808 C CA . LEU A 1 115 ? -20.188 -2.549 25.469 1 76.81 115 LEU A CA 1
ATOM 809 C C . LEU A 1 115 ? -21.219 -2.422 26.578 1 76.81 115 LEU A C 1
ATOM 811 O O . LEU A 1 115 ? -22.312 -1.879 26.359 1 76.81 115 LEU A O 1
ATOM 815 N N . THR A 1 116 ? -20.844 -2.977 27.672 1 69.38 116 THR A N 1
ATOM 816 C CA . THR A 1 116 ? -21.719 -3 28.828 1 69.38 116 THR A CA 1
ATOM 817 C C . THR A 1 116 ? -22.188 -1.588 29.188 1 69.38 116 THR A C 1
ATOM 819 O O . THR A 1 116 ? -21.375 -0.667 29.266 1 69.38 116 THR A O 1
ATOM 822 N N . GLY A 1 117 ? -23.359 -1.447 29.531 1 72.31 117 GLY A N 1
ATOM 823 C CA . GLY A 1 117 ? -24.016 -0.192 29.875 1 72.31 117 GLY A CA 1
ATOM 824 C C . GLY A 1 117 ? -24.594 0.527 28.672 1 72.31 117 GLY A C 1
ATOM 825 O O . GLY A 1 117 ? -25.344 1.494 28.828 1 72.31 117 GLY A O 1
ATOM 826 N N . GLY A 1 118 ? -24.234 0.097 27.484 1 70.88 118 GLY A N 1
ATOM 827 C CA . GLY A 1 118 ? -24.938 0.44 26.25 1 70.88 118 GLY A CA 1
ATOM 828 C C . GLY A 1 118 ? -24.547 1.797 25.703 1 70.88 118 GLY A C 1
ATOM 829 O O . GLY A 1 118 ? -25.062 2.229 24.672 1 70.88 118 GLY A O 1
ATOM 830 N N . SER A 1 119 ? -23.625 2.502 26.266 1 86.12 119 SER A N 1
ATOM 831 C CA . SER A 1 119 ? -23.359 3.861 25.812 1 86.12 119 SER A CA 1
ATOM 832 C C . SER A 1 119 ? -22.297 3.877 24.719 1 86.12 119 SER A C 1
ATOM 834 O O . SER A 1 119 ? -22.141 4.879 24.016 1 86.12 119 SER A O 1
ATOM 836 N N . SER A 1 120 ? -21.625 2.756 24.594 1 89.38 120 SER A N 1
ATOM 837 C CA . SER A 1 120 ? -20.547 2.691 23.625 1 89.38 120 SER A CA 1
ATOM 838 C C . SER A 1 120 ? -20.453 1.307 22.984 1 89.38 120 SER A C 1
ATOM 840 O O . SER A 1 120 ? -21.125 0.371 23.438 1 89.38 120 SER A O 1
ATOM 842 N N . ARG A 1 121 ? -19.703 1.328 21.906 1 88.56 121 ARG A N 1
ATOM 843 C CA . ARG A 1 121 ? -19.5 0.065 21.203 1 88.56 121 ARG A CA 1
ATOM 844 C C . ARG A 1 121 ? -18.078 -0.041 20.656 1 88.56 121 ARG A C 1
ATOM 846 O O . ARG A 1 121 ? -17.359 0.958 20.578 1 88.56 121 ARG A O 1
ATOM 853 N N . LEU A 1 122 ? -17.797 -1.328 20.391 1 88.81 122 LEU A N 1
ATOM 854 C CA . LEU A 1 122 ? -16.547 -1.641 19.703 1 88.81 122 LEU A CA 1
ATOM 855 C C . LEU A 1 122 ? -16.812 -2.074 18.266 1 88.81 122 LEU A C 1
ATOM 857 O O . LEU A 1 122 ? -17.688 -2.906 18.016 1 88.81 122 LEU A O 1
ATOM 861 N N . VAL A 1 123 ? -16.156 -1.381 17.391 1 85.69 123 VAL A N 1
ATOM 862 C CA . VAL A 1 123 ? -16.203 -1.76 15.984 1 85.69 123 VAL A CA 1
ATOM 863 C C . VAL A 1 123 ? -14.867 -2.387 15.57 1 85.69 123 VAL A C 1
ATOM 865 O O . VAL A 1 123 ? -13.828 -1.722 15.594 1 85.69 123 VAL A O 1
ATOM 868 N N . PHE A 1 124 ? -14.93 -3.617 15.164 1 84.69 124 PHE A N 1
ATOM 869 C CA . PHE A 1 124 ? -13.719 -4.289 14.688 1 84.69 124 PHE A CA 1
ATOM 870 C C . PHE A 1 124 ? -13.516 -4.043 13.203 1 84.69 124 PHE A C 1
ATOM 872 O O . PHE A 1 124 ? -14.469 -4.082 12.422 1 84.69 124 PHE A O 1
ATOM 879 N N . PHE A 1 125 ? -12.297 -3.738 12.805 1 81.25 125 PHE A N 1
ATOM 880 C CA . PHE A 1 125 ? -11.875 -3.514 11.422 1 81.25 125 PHE A CA 1
ATOM 881 C C . PHE A 1 125 ? -12.719 -2.424 10.773 1 81.25 125 PHE A C 1
ATOM 883 O O . PHE A 1 125 ? -13.336 -2.645 9.727 1 81.25 125 PHE A O 1
ATOM 890 N N . PRO A 1 126 ? -12.648 -1.294 11.445 1 81.88 126 PRO A N 1
ATOM 891 C CA . PRO A 1 126 ? -13.422 -0.2 10.852 1 81.88 126 PRO A CA 1
ATOM 892 C C . PRO A 1 126 ? -12.914 0.189 9.461 1 81.88 126 PRO A C 1
ATOM 894 O O . PRO A 1 126 ? -11.703 0.145 9.203 1 81.88 126 PRO A O 1
ATOM 897 N N . ASP A 1 127 ? -13.719 0.639 8.586 1 72.38 127 ASP A N 1
ATOM 898 C CA . ASP A 1 127 ? -13.383 0.95 7.199 1 72.38 127 ASP A CA 1
ATOM 899 C C . ASP A 1 127 ? -12.633 2.279 7.102 1 72.38 127 ASP A C 1
ATOM 901 O O . ASP A 1 127 ? -11.867 2.496 6.16 1 72.38 127 ASP A O 1
ATOM 905 N N . GLN A 1 128 ? -12.859 3.105 8.062 1 76 128 GLN A N 1
ATOM 906 C CA . GLN A 1 128 ? -12.289 4.445 7.965 1 76 128 GLN A CA 1
ATOM 907 C C . GLN A 1 128 ? -11.602 4.848 9.266 1 76 128 GLN A C 1
ATOM 909 O O . GLN A 1 128 ? -12.094 4.543 10.352 1 76 128 GLN A O 1
ATOM 914 N N . ASP A 1 129 ? -10.555 5.559 9.07 1 86.94 129 ASP A N 1
ATOM 915 C CA . ASP A 1 129 ? -9.898 6.148 10.234 1 86.94 129 ASP A CA 1
ATOM 916 C C . ASP A 1 129 ? -10.625 7.418 10.68 1 86.94 129 ASP A C 1
ATOM 918 O O . ASP A 1 129 ? -11.25 8.102 9.875 1 86.94 129 ASP A O 1
ATOM 922 N N . VAL A 1 130 ? -10.547 7.738 11.93 1 89.12 130 VAL A N 1
ATOM 923 C CA . VAL A 1 130 ? -11.273 8.891 12.453 1 89.12 130 VAL A CA 1
ATOM 924 C C . VAL A 1 130 ? -10.438 10.156 12.258 1 89.12 130 VAL A C 1
ATOM 926 O O . VAL A 1 130 ? -10.93 11.273 12.43 1 89.12 130 VAL A O 1
ATOM 929 N N . PHE A 1 131 ? -9.234 10 11.961 1 92.06 131 PHE A N 1
ATOM 930 C CA . PHE A 1 131 ? -8.344 11.102 11.609 1 92.06 131 PHE A CA 1
ATOM 931 C C . PHE A 1 131 ? -8.156 11.18 10.094 1 92.06 131 PHE A C 1
ATOM 933 O O . PHE A 1 131 ? -7.738 10.203 9.469 1 92.06 131 PHE A O 1
ATOM 940 N N . THR A 1 132 ? -8.43 12.312 9.555 1 88.81 132 THR A N 1
ATOM 941 C CA . THR A 1 132 ? -8.242 12.531 8.125 1 88.81 132 THR A CA 1
ATOM 942 C C . THR A 1 132 ? -6.762 12.695 7.789 1 88.81 132 THR A C 1
ATOM 944 O O . THR A 1 132 ? -6.051 13.445 8.461 1 88.81 132 THR A O 1
ATOM 947 N N . PRO A 1 133 ? -6.293 11.992 6.82 1 92 133 PRO A N 1
ATOM 948 C CA . PRO A 1 133 ? -4.883 12.125 6.445 1 92 133 PRO A CA 1
ATOM 949 C C . PRO A 1 133 ? -4.504 13.555 6.074 1 92 133 PRO A C 1
ATOM 951 O O . PRO A 1 133 ? -5.359 14.336 5.652 1 92 133 PRO A O 1
ATOM 954 N N . LEU A 1 134 ? -3.246 13.852 6.25 1 95.12 134 LEU A N 1
ATOM 955 C CA . LEU A 1 134 ? -2.695 15.156 5.891 1 95.12 134 LEU A CA 1
ATOM 956 C C . LEU A 1 134 ? -2.355 15.211 4.406 1 95.12 134 LEU A C 1
ATOM 958 O O . LEU A 1 134 ? -1.325 14.688 3.979 1 95.12 134 LEU A O 1
ATOM 962 N N . LEU A 1 135 ? -3.086 15.93 3.65 1 93.62 135 LEU A N 1
ATOM 963 C CA . LEU A 1 135 ? -3.133 15.734 2.205 1 93.62 135 LEU A CA 1
ATOM 964 C C . LEU A 1 135 ? -1.823 16.172 1.558 1 93.62 135 LEU A C 1
ATOM 966 O O . LEU A 1 135 ? -1.349 15.531 0.615 1 93.62 135 LEU A O 1
ATOM 970 N N . ALA A 1 136 ? -1.209 17.203 2.039 1 96.69 136 ALA A N 1
ATOM 971 C CA . ALA A 1 136 ? -0.011 17.719 1.376 1 96.69 136 ALA A CA 1
ATOM 972 C C . ALA A 1 136 ? 1.254 17.203 2.061 1 96.69 136 ALA A C 1
ATOM 974 O O . ALA A 1 136 ? 2.367 17.531 1.647 1 96.69 136 ALA A O 1
ATOM 975 N N . ASN A 1 137 ? 1.128 16.484 3.152 1 96.81 137 ASN A N 1
ATOM 976 C CA . ASN A 1 137 ? 2.299 15.883 3.791 1 96.81 137 ASN A CA 1
ATOM 977 C C . ASN A 1 137 ? 2.904 14.781 2.934 1 96.81 137 ASN A C 1
ATOM 979 O O . ASN A 1 137 ? 2.289 13.727 2.744 1 96.81 137 ASN A O 1
ATOM 983 N N . PRO A 1 138 ? 4.137 14.977 2.49 1 94.94 138 PRO A N 1
ATOM 984 C CA . PRO A 1 138 ? 4.715 13.984 1.586 1 94.94 138 PRO A CA 1
ATOM 985 C C . PRO A 1 138 ? 4.945 12.633 2.264 1 94.94 138 PRO A C 1
ATOM 987 O O . PRO A 1 138 ? 5.18 11.633 1.585 1 94.94 138 PRO A O 1
ATOM 990 N N . ARG A 1 139 ? 4.828 12.594 3.572 1 94.69 139 ARG A N 1
ATOM 991 C CA . ARG A 1 139 ? 5.109 11.359 4.293 1 94.69 139 ARG A CA 1
ATOM 992 C C . ARG A 1 139 ? 3.83 10.742 4.84 1 94.69 139 ARG A C 1
ATOM 994 O O . ARG A 1 139 ? 3.879 9.781 5.613 1 94.69 139 ARG A O 1
ATOM 1001 N N . GLU A 1 140 ? 2.773 11.406 4.516 1 95.5 140 GLU A N 1
ATOM 1002 C CA . GLU A 1 140 ? 1.506 10.773 4.875 1 95.5 140 GLU A CA 1
ATOM 1003 C C . GLU A 1 140 ? 1.335 9.438 4.172 1 95.5 140 GLU A C 1
ATOM 1005 O O . GLU A 1 140 ? 1.593 9.32 2.971 1 95.5 140 GLU A O 1
ATOM 1010 N N . PRO A 1 141 ? 0.994 8.383 4.898 1 93.81 141 PRO A N 1
ATOM 1011 C CA . PRO A 1 141 ? 0.841 7.074 4.254 1 93.81 141 PRO A CA 1
ATOM 1012 C C . PRO A 1 141 ? -0.344 7.027 3.291 1 93.81 141 PRO A C 1
ATOM 1014 O O . PRO A 1 141 ? -1.396 6.477 3.629 1 93.81 141 PRO A O 1
ATOM 1017 N N . LEU A 1 142 ? -0.116 7.488 2.162 1 92.25 142 LEU A N 1
ATOM 1018 C CA . LEU A 1 142 ? -1.059 7.473 1.048 1 92.25 142 LEU A CA 1
ATOM 1019 C C . LEU A 1 142 ? -0.418 6.871 -0.198 1 92.25 142 LEU A C 1
ATOM 1021 O O . LEU A 1 142 ? 0.806 6.895 -0.346 1 92.25 142 LEU A O 1
ATOM 1025 N N . SER A 1 143 ? -1.275 6.301 -0.974 1 93.94 143 SER A N 1
ATOM 1026 C CA . SER A 1 143 ? -0.768 5.812 -2.252 1 93.94 143 SER A CA 1
ATOM 1027 C C . SER A 1 143 ? -0.799 6.906 -3.314 1 93.94 143 SER A C 1
ATOM 1029 O O . SER A 1 143 ? -1.864 7.434 -3.637 1 93.94 143 SER A O 1
ATOM 1031 N N . THR A 1 144 ? 0.4 7.234 -3.791 1 95.25 144 THR A N 1
ATOM 1032 C CA . THR A 1 144 ? 0.525 8.383 -4.684 1 95.25 144 THR A CA 1
ATOM 1033 C C . THR A 1 144 ? 1.508 8.086 -5.812 1 95.25 144 THR A C 1
ATOM 1035 O O . THR A 1 144 ? 2.492 7.375 -5.613 1 95.25 144 THR A O 1
ATOM 1038 N N . LEU A 1 145 ? 1.168 8.523 -6.918 1 95.81 145 LEU A N 1
ATOM 1039 C CA . LEU A 1 145 ? 2.066 8.586 -8.07 1 95.81 145 LEU A CA 1
ATOM 1040 C C . LEU A 1 145 ? 2.195 10.016 -8.578 1 95.81 145 LEU A C 1
ATOM 1042 O O . LEU A 1 145 ? 1.193 10.664 -8.891 1 95.81 145 LEU A O 1
ATOM 1046 N N . GLU A 1 146 ? 3.439 10.516 -8.586 1 96.94 146 GLU A N 1
ATOM 1047 C CA . GLU A 1 146 ? 3.619 11.875 -9.078 1 96.94 146 GLU A CA 1
ATOM 1048 C C . GLU A 1 146 ? 4.895 12 -9.906 1 96.94 146 GLU A C 1
ATOM 1050 O O . GLU A 1 146 ? 5.922 11.414 -9.562 1 96.94 146 GLU A O 1
ATOM 1055 N N . PHE A 1 147 ? 4.82 12.773 -10.945 1 96.31 147 PHE A N 1
ATOM 1056 C CA . PHE A 1 147 ? 5.93 13.016 -11.867 1 96.31 147 PHE A CA 1
ATOM 1057 C C . PHE A 1 147 ? 6.406 14.461 -11.773 1 96.31 147 PHE A C 1
ATOM 1059 O O . PHE A 1 147 ? 5.598 15.375 -11.648 1 96.31 147 PHE A O 1
ATOM 1066 N N . PHE A 1 148 ? 7.707 14.578 -11.867 1 94.81 148 PHE A N 1
ATOM 1067 C CA . PHE A 1 148 ? 8.25 15.93 -11.797 1 94.81 148 PHE A CA 1
ATOM 1068 C C . PHE A 1 148 ? 9.664 15.977 -12.359 1 94.81 148 PHE A C 1
ATOM 1070 O O . PHE A 1 148 ? 10.258 14.938 -12.641 1 94.81 148 PHE A O 1
ATOM 1077 N N . VAL A 1 149 ? 10.047 17.203 -12.586 1 88.69 149 VAL A N 1
ATOM 1078 C CA . VAL A 1 149 ? 11.453 17.516 -12.828 1 88.69 149 VAL A CA 1
ATOM 1079 C C . VAL A 1 149 ? 12.008 18.344 -11.664 1 88.69 149 VAL A C 1
ATOM 1081 O O . VAL A 1 149 ? 11.508 19.422 -11.375 1 88.69 149 VAL A O 1
ATOM 1084 N N . ALA A 1 150 ? 12.961 17.703 -11.047 1 87.44 150 ALA A N 1
ATOM 1085 C CA . ALA A 1 150 ? 13.547 18.391 -9.898 1 87.44 150 ALA A CA 1
ATOM 1086 C C . ALA A 1 150 ? 14.477 19.516 -10.352 1 87.44 150 ALA A C 1
ATOM 1088 O O . ALA A 1 150 ? 15.211 19.375 -11.328 1 87.44 150 ALA A O 1
ATOM 1089 N N . SER A 1 151 ? 14.555 20.547 -9.539 1 83.38 151 SER A N 1
ATOM 1090 C CA . SER A 1 151 ? 15.375 21.688 -9.883 1 83.38 151 SER A CA 1
ATOM 1091 C C . SER A 1 151 ? 16.859 21.344 -9.836 1 83.38 151 SER A C 1
ATOM 1093 O O . SER A 1 151 ? 17.656 21.875 -10.617 1 83.38 151 SER A O 1
ATOM 1095 N N . ASN A 1 152 ? 17.188 20.484 -8.945 1 77.12 152 ASN A N 1
ATOM 1096 C CA . ASN A 1 152 ? 18.578 20.125 -8.789 1 77.12 152 ASN A CA 1
ATOM 1097 C C . ASN A 1 152 ? 19.016 19.078 -9.828 1 77.12 152 ASN A C 1
ATOM 1099 O O . ASN A 1 152 ? 20.203 18.844 -10.016 1 77.12 152 ASN A O 1
ATOM 1103 N N . ASN A 1 153 ? 18.078 18.5 -10.422 1 78.38 153 ASN A N 1
ATOM 1104 C CA . ASN A 1 153 ? 18.328 17.516 -11.469 1 78.38 153 ASN A CA 1
ATOM 1105 C C . ASN A 1 153 ? 17.391 17.703 -12.656 1 78.38 153 ASN A C 1
ATOM 1107 O O . ASN A 1 153 ? 16.547 16.844 -12.93 1 78.38 153 ASN A O 1
ATOM 1111 N N . PRO A 1 154 ? 17.719 18.719 -13.422 1 77.75 154 PRO A N 1
ATOM 1112 C CA . PRO A 1 154 ? 16.75 19.062 -14.469 1 77.75 154 PRO A CA 1
ATOM 1113 C C . PRO A 1 154 ? 16.906 18.203 -15.727 1 77.75 154 PRO A C 1
ATOM 1115 O O . PRO A 1 154 ? 16.094 18.328 -16.656 1 77.75 154 PRO A O 1
ATOM 1118 N N . SER A 1 155 ? 17.703 17.281 -15.703 1 77.62 155 SER A N 1
ATOM 1119 C CA . SER A 1 155 ? 18.047 16.578 -16.938 1 77.62 155 SER A CA 1
ATOM 1120 C C . SER A 1 155 ? 17.172 15.352 -17.141 1 77.62 155 SER A C 1
ATOM 1122 O O . SER A 1 155 ? 17.188 14.734 -18.203 1 77.62 155 SER A O 1
ATOM 1124 N N . TYR A 1 156 ? 16.516 15.047 -16.078 1 83.56 156 TYR A N 1
ATOM 1125 C CA . TYR A 1 156 ? 15.68 13.859 -16.234 1 83.56 156 TYR A CA 1
ATOM 1126 C C . TYR A 1 156 ? 14.406 13.977 -15.406 1 83.56 156 TYR A C 1
ATOM 1128 O O . TYR A 1 156 ? 14.352 14.766 -14.461 1 83.56 156 TYR A O 1
ATOM 1136 N N . ILE A 1 157 ? 13.453 13.164 -15.836 1 91.19 157 ILE A N 1
ATOM 1137 C CA . ILE A 1 157 ? 12.172 13.086 -15.133 1 91.19 157 ILE A CA 1
ATOM 1138 C C . ILE A 1 157 ? 12.312 12.156 -13.93 1 91.19 157 ILE A C 1
ATOM 1140 O O . ILE A 1 157 ? 12.984 11.125 -14 1 91.19 157 ILE A O 1
ATOM 1144 N N . GLN A 1 158 ? 11.734 12.625 -12.875 1 94.69 158 GLN A N 1
ATOM 1145 C CA . GLN A 1 158 ? 11.609 11.789 -11.688 1 94.69 158 GLN A CA 1
ATOM 1146 C C . GLN A 1 158 ? 10.141 11.523 -11.352 1 94.69 158 GLN A C 1
ATOM 1148 O O . GLN A 1 158 ? 9.25 12.242 -11.812 1 94.69 158 GLN A O 1
ATOM 1153 N N . PHE A 1 159 ? 9.961 10.461 -10.68 1 95.12 159 PHE A N 1
ATOM 1154 C CA . PHE A 1 159 ? 8.617 10.289 -10.133 1 95.12 159 PHE A CA 1
ATOM 1155 C C . PHE A 1 159 ? 8.672 9.617 -8.766 1 95.12 159 PHE A C 1
ATOM 1157 O O . PHE A 1 159 ? 9.594 8.852 -8.477 1 95.12 159 PHE A O 1
ATOM 1164 N N . ASN A 1 160 ? 7.766 10.031 -7.922 1 96.75 160 ASN A N 1
ATOM 1165 C CA . ASN A 1 160 ? 7.473 9.352 -6.66 1 96.75 160 ASN A CA 1
ATOM 1166 C C . ASN A 1 160 ? 6.328 8.359 -6.809 1 96.75 160 ASN A C 1
ATOM 1168 O O . ASN A 1 160 ? 5.293 8.68 -7.395 1 96.75 160 ASN A O 1
ATOM 1172 N N . GLY A 1 161 ? 6.602 7.148 -6.406 1 96.38 161 GLY A N 1
ATOM 1173 C CA . GLY A 1 161 ? 5.582 6.121 -6.301 1 96.38 161 GLY A CA 1
ATOM 1174 C C . GLY A 1 161 ? 5.43 5.574 -4.891 1 96.38 161 GLY A C 1
ATOM 1175 O O . GLY A 1 161 ? 6.258 4.785 -4.434 1 96.38 161 GLY A O 1
ATOM 1176 N N . ASN A 1 162 ? 4.344 6.004 -4.262 1 96.25 162 ASN A N 1
ATOM 1177 C CA . ASN A 1 162 ? 4.066 5.57 -2.896 1 96.25 162 ASN A CA 1
ATOM 1178 C C . ASN A 1 162 ? 2.898 4.59 -2.844 1 96.25 162 ASN A C 1
ATOM 1180 O O . ASN A 1 162 ? 1.895 4.777 -3.535 1 96.25 162 ASN A O 1
ATOM 1184 N N . VAL A 1 163 ? 3.098 3.592 -2.152 1 95.69 163 VAL A N 1
ATOM 1185 C CA . VAL A 1 163 ? 1.999 2.697 -1.803 1 95.69 163 VAL A CA 1
ATOM 1186 C C . VAL A 1 163 ? 1.897 2.572 -0.284 1 95.69 163 VAL A C 1
ATOM 1188 O O . VAL A 1 163 ? 2.885 2.26 0.386 1 95.69 163 VAL A O 1
ATOM 1191 N N . ALA A 1 164 ? 0.74 2.859 0.169 1 94 164 ALA A N 1
ATOM 1192 C CA . ALA A 1 164 ? 0.569 2.842 1.619 1 94 164 ALA A CA 1
ATOM 1193 C C . ALA A 1 164 ? -0.851 2.432 1.999 1 94 164 ALA A C 1
ATOM 1195 O O . ALA A 1 164 ? -1.752 2.438 1.157 1 94 164 ALA A O 1
ATOM 1196 N N . ALA A 1 165 ? -0.916 1.988 3.209 1 86.06 165 ALA A N 1
ATOM 1197 C CA . ALA A 1 165 ? -2.217 1.608 3.754 1 86.06 165 ALA A CA 1
ATOM 1198 C C . ALA A 1 165 ? -2.326 1.986 5.227 1 86.06 165 ALA A C 1
ATOM 1200 O O . ALA A 1 165 ? -1.338 1.933 5.965 1 86.06 165 ALA A O 1
ATOM 1201 N N . ASP A 1 166 ? -3.48 2.439 5.551 1 88.12 166 ASP A N 1
ATOM 1202 C CA . ASP A 1 166 ? -3.881 2.695 6.934 1 88.12 166 ASP A CA 1
ATOM 1203 C C . ASP A 1 166 ? -5.066 1.817 7.332 1 88.12 166 ASP A C 1
ATOM 1205 O O . ASP A 1 166 ? -6.145 1.919 6.746 1 88.12 166 ASP A O 1
ATOM 1209 N N . ILE A 1 167 ? -4.785 1.005 8.32 1 86.5 167 ILE A N 1
ATOM 1210 C CA . ILE A 1 167 ? -5.781 -0.009 8.656 1 86.5 167 ILE A CA 1
ATOM 1211 C C . ILE A 1 167 ? -6.215 0.156 10.109 1 86.5 167 ILE A C 1
ATOM 1213 O O . ILE A 1 167 ? -5.383 0.147 11.023 1 86.5 167 ILE A O 1
ATOM 1217 N N . GLY A 1 168 ? -7.508 0.251 10.234 1 88.56 168 GLY A N 1
ATOM 1218 C CA . GLY A 1 168 ? -8.055 0.218 11.586 1 88.56 168 GLY A CA 1
ATOM 1219 C C . GLY A 1 168 ? -8.25 -1.19 12.117 1 88.56 168 GLY A C 1
ATOM 1220 O O . GLY A 1 168 ? -8.742 -2.064 11.406 1 88.56 168 GLY A O 1
ATOM 1221 N N . ILE A 1 169 ? -7.812 -1.368 13.352 1 88.75 169 ILE A N 1
ATOM 1222 C CA . ILE A 1 169 ? -7.98 -2.678 13.969 1 88.75 169 ILE A CA 1
ATOM 1223 C C . ILE A 1 169 ? -9.242 -2.686 14.828 1 88.75 169 ILE A C 1
ATOM 1225 O O . ILE A 1 169 ? -10.086 -3.576 14.695 1 88.75 169 ILE A O 1
ATOM 1229 N N . VAL A 1 170 ? -9.336 -1.714 15.719 1 90.19 170 VAL A N 1
ATOM 1230 C CA . VAL A 1 170 ? -10.5 -1.62 16.594 1 90.19 170 VAL A CA 1
ATOM 1231 C C . VAL A 1 170 ? -10.805 -0.153 16.891 1 90.19 170 VAL A C 1
ATOM 1233 O O . VAL A 1 170 ? -9.891 0.659 17.062 1 90.19 170 VAL A O 1
ATOM 1236 N N . ARG A 1 171 ? -12.102 0.101 16.953 1 91.88 171 ARG A N 1
ATOM 1237 C CA . ARG A 1 171 ? -12.586 1.445 17.266 1 91.88 171 ARG A CA 1
ATOM 1238 C C . ARG A 1 171 ? -13.633 1.414 18.375 1 91.88 171 ARG A C 1
ATOM 1240 O O . ARG A 1 171 ? -14.602 0.654 18.297 1 91.88 171 ARG A O 1
ATOM 1247 N N . TRP A 1 172 ? -13.328 2.164 19.391 1 93.06 172 TRP A N 1
ATOM 1248 C CA . TRP A 1 172 ? -14.359 2.498 20.375 1 93.06 172 TRP A CA 1
ATOM 1249 C C . TRP A 1 172 ? -15.141 3.729 19.938 1 93.06 172 TRP A C 1
ATOM 1251 O O . TRP A 1 172 ? -14.555 4.734 19.531 1 93.06 172 TRP A O 1
ATOM 1261 N N . GLU A 1 173 ? -16.438 3.596 19.969 1 90.88 173 GLU A N 1
ATOM 1262 C CA . GLU A 1 173 ? -17.203 4.793 19.656 1 90.88 173 GLU A CA 1
ATOM 1263 C C . GLU A 1 173 ? -18.469 4.883 20.5 1 90.88 173 GLU A C 1
ATOM 1265 O O . GLU A 1 173 ? -19 3.863 20.953 1 90.88 173 GLU A O 1
ATOM 1270 N N . SER A 1 174 ? -18.812 6.133 20.703 1 88.94 174 SER A N 1
ATOM 1271 C CA . SER A 1 174 ? -20.078 6.398 21.391 1 88.94 174 SER A CA 1
ATOM 1272 C C . SER A 1 174 ? -21.266 5.965 20.531 1 88.94 174 SER A C 1
ATOM 1274 O O . SER A 1 174 ? -21.266 6.164 19.312 1 88.94 174 SER A O 1
ATOM 1276 N N . ASN A 1 175 ? -22.234 5.434 21.234 1 84.81 175 ASN A N 1
ATOM 1277 C CA . ASN A 1 175 ? -23.438 5.066 20.484 1 84.81 175 ASN A CA 1
ATOM 1278 C C . ASN A 1 175 ? -24.188 6.301 19.984 1 84.81 175 ASN A C 1
ATOM 1280 O O . ASN A 1 175 ? -24.781 6.277 18.906 1 84.81 175 ASN A O 1
ATOM 1284 N N . ALA A 1 176 ? -24.156 7.234 20.797 1 83.81 176 ALA A N 1
ATOM 1285 C CA . ALA A 1 176 ? -24.938 8.43 20.5 1 83.81 176 ALA A CA 1
ATOM 1286 C C . ALA A 1 176 ? -24.281 9.258 19.391 1 83.81 176 ALA A C 1
ATOM 1288 O O . ALA A 1 176 ? -24.969 9.789 18.516 1 83.81 176 ALA A O 1
ATOM 1289 N N . GLU A 1 177 ? -22.953 9.281 19.406 1 86.12 177 GLU A N 1
ATOM 1290 C CA . GLU A 1 177 ? -22.266 10.203 18.516 1 86.12 177 GLU A CA 1
ATOM 1291 C C . GLU A 1 177 ? -21.484 9.453 17.438 1 86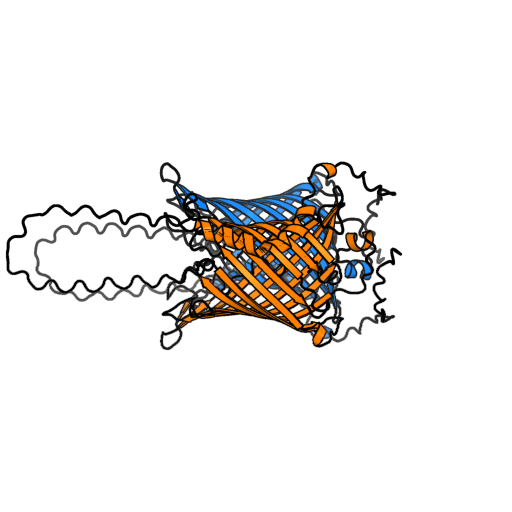.12 177 GLU A C 1
ATOM 1293 O O . GLU A 1 177 ? -21 10.055 16.484 1 86.12 177 GLU A O 1
ATOM 1298 N N . GLY A 1 178 ? -21.297 8.219 17.594 1 84.38 178 GLY A N 1
ATOM 1299 C CA . GLY A 1 178 ? -20.594 7.398 16.609 1 84.38 178 GLY A CA 1
ATOM 1300 C C . GLY A 1 178 ? -19.141 7.797 16.422 1 84.38 178 GLY A C 1
ATOM 1301 O O . GLY A 1 178 ? -18.406 7.969 17.406 1 84.38 178 GLY A O 1
ATOM 1302 N N . VAL A 1 179 ? -18.812 7.98 15.258 1 84.62 179 VAL A N 1
ATOM 1303 C CA . VAL A 1 179 ? -17.422 8.25 14.898 1 84.62 179 VAL A CA 1
ATOM 1304 C C . VAL A 1 179 ? -17 9.609 15.453 1 84.62 179 VAL A C 1
ATOM 1306 O O . VAL A 1 179 ? -15.82 9.852 15.672 1 84.62 179 VAL A O 1
ATOM 1309 N N . ASN A 1 180 ? -17.922 10.523 15.68 1 87.56 180 ASN A N 1
ATOM 1310 C CA . ASN A 1 180 ? -17.625 11.867 16.156 1 87.56 180 ASN A CA 1
ATOM 1311 C C . ASN A 1 180 ? -17.156 11.867 17.609 1 87.56 180 ASN A C 1
ATOM 1313 O O . ASN A 1 180 ? -16.734 12.898 18.125 1 87.56 180 ASN A O 1
ATOM 1317 N N . ARG A 1 181 ? -17.297 10.797 18.219 1 91.12 181 ARG A N 1
ATOM 1318 C CA . ARG A 1 181 ? -16.719 10.539 19.531 1 91.12 181 ARG A CA 1
ATOM 1319 C C . ARG A 1 181 ? -16.156 9.133 19.625 1 91.12 181 ARG A C 1
ATOM 1321 O O . ARG A 1 181 ? -16.859 8.195 20 1 91.12 181 ARG A O 1
ATOM 1328 N N . SER A 1 182 ? -14.953 9.078 19.234 1 92.81 182 SER A N 1
ATOM 1329 C CA . SER A 1 182 ? -14.398 7.746 19.031 1 92.81 182 SER A CA 1
ATOM 1330 C C . SER A 1 182 ? -12.891 7.742 19.266 1 92.81 182 SER A C 1
ATOM 1332 O O . SER A 1 182 ? -12.25 8.797 19.266 1 92.81 182 SER A O 1
ATOM 1334 N N . LEU A 1 183 ? -12.383 6.598 19.609 1 96.38 183 LEU A N 1
ATOM 1335 C CA . LEU A 1 183 ? -10.969 6.242 19.703 1 96.38 183 LEU A CA 1
ATOM 1336 C C . LEU A 1 183 ? -10.664 4.992 18.875 1 96.38 183 LEU A C 1
ATOM 1338 O O . LEU A 1 183 ? -11.375 3.988 18.984 1 96.38 183 LEU A O 1
ATOM 1342 N N . GLN A 1 184 ? -9.641 5.113 18 1 95.06 184 GLN A N 1
ATOM 1343 C CA . GLN A 1 184 ? -9.336 3.988 17.109 1 95.06 184 GLN A CA 1
ATOM 1344 C C . GLN A 1 184 ? -7.867 3.604 17.203 1 95.06 184 GLN A C 1
ATOM 1346 O O . GLN A 1 184 ? -6.992 4.473 17.234 1 95.06 184 GLN A O 1
ATOM 1351 N N . PHE A 1 185 ? -7.648 2.338 17.344 1 96.62 185 PHE A N 1
ATOM 1352 C CA . PHE A 1 185 ? -6.312 1.765 17.234 1 96.62 185 PHE A CA 1
ATOM 1353 C C . PHE A 1 185 ? -6.129 1.101 15.875 1 96.62 185 PHE A C 1
ATOM 1355 O O . PHE A 1 185 ? -7.023 0.408 15.383 1 96.62 185 PHE A O 1
ATOM 1362 N N . GLY A 1 186 ? -4.957 1.46 15.25 1 94.94 186 GLY A N 1
ATOM 1363 C CA . GLY A 1 186 ? -4.68 0.897 13.938 1 94.94 186 GLY A CA 1
ATOM 1364 C C . GLY A 1 186 ? -3.199 0.745 13.648 1 94.94 186 GLY A C 1
ATOM 1365 O O . GLY A 1 186 ? -2.365 0.946 14.539 1 94.94 186 GLY A O 1
ATOM 1366 N N . VAL A 1 187 ? -2.938 0.264 12.484 1 93.62 187 VAL A N 1
ATOM 1367 C CA . VAL A 1 187 ? -1.585 0.128 11.953 1 93.62 187 VAL A CA 1
ATOM 1368 C C . VAL A 1 187 ? -1.488 0.824 10.594 1 93.62 187 VAL A C 1
ATOM 1370 O O . VAL A 1 187 ? -2.463 0.863 9.844 1 93.62 187 VAL A O 1
ATOM 1373 N N . SER A 1 188 ? -0.361 1.399 10.367 1 95.19 188 SER A N 1
ATOM 1374 C CA . SER A 1 188 ? -0.08 2.043 9.086 1 95.19 188 SER A CA 1
ATOM 1375 C C . SER A 1 188 ? 1.274 1.609 8.539 1 95.19 188 SER A C 1
ATOM 1377 O O . SER A 1 188 ? 2.221 1.394 9.297 1 95.19 188 SER A O 1
ATOM 1379 N N . ALA A 1 189 ? 1.299 1.454 7.246 1 95.44 189 ALA A N 1
ATOM 1380 C CA . ALA A 1 189 ? 2.543 1.118 6.559 1 95.44 189 ALA A CA 1
ATOM 1381 C C . ALA A 1 189 ? 2.58 1.733 5.164 1 95.44 189 ALA A C 1
ATOM 1383 O O . ALA A 1 189 ? 1.533 1.989 4.562 1 95.44 189 ALA A O 1
ATOM 1384 N N . GLY A 1 190 ? 3.752 1.989 4.75 1 95.81 190 GLY A N 1
ATOM 1385 C CA . GLY A 1 190 ? 3.914 2.564 3.424 1 95.81 190 GLY A CA 1
ATOM 1386 C C . GLY A 1 190 ? 5.328 2.434 2.885 1 95.81 190 GLY A C 1
ATOM 1387 O O . GLY A 1 190 ? 6.281 2.312 3.654 1 95.81 190 GLY A O 1
ATOM 1388 N N . GLU A 1 191 ? 5.355 2.334 1.668 1 97.38 191 GLU A N 1
ATOM 1389 C CA . GLU A 1 191 ? 6.598 2.439 0.909 1 97.38 191 GLU A CA 1
ATOM 1390 C C . GLU A 1 191 ? 6.605 3.689 0.035 1 97.38 191 GLU A C 1
ATOM 1392 O O . GLU A 1 191 ? 5.684 3.912 -0.75 1 97.38 191 GLU A O 1
ATOM 1397 N N . PHE A 1 192 ? 7.59 4.488 0.245 1 97.62 192 PHE A N 1
ATOM 1398 C CA . PHE A 1 192 ? 7.809 5.715 -0.51 1 97.62 192 PHE A CA 1
ATOM 1399 C C . PHE A 1 192 ? 9.039 5.59 -1.398 1 97.62 192 PHE A C 1
ATOM 1401 O O . PHE A 1 192 ? 10.164 5.469 -0.901 1 97.62 192 PHE A O 1
ATOM 1408 N N . SER A 1 193 ? 8.781 5.684 -2.664 1 97.56 193 SER A N 1
ATOM 1409 C CA . SER A 1 193 ? 9.906 5.48 -3.57 1 97.56 193 SER A CA 1
ATOM 1410 C C . SER A 1 193 ? 10.07 6.66 -4.523 1 97.56 193 SER A C 1
ATOM 1412 O O . SER A 1 193 ? 9.078 7.246 -4.969 1 97.56 193 SER A O 1
ATOM 1414 N N . ARG A 1 194 ? 11.312 6.91 -4.797 1 96.38 194 ARG A N 1
ATOM 1415 C CA . ARG A 1 194 ? 11.688 7.871 -5.832 1 96.38 194 ARG A CA 1
ATOM 1416 C C . ARG A 1 194 ? 12.469 7.191 -6.949 1 96.38 194 ARG A C 1
ATOM 1418 O O . ARG A 1 194 ? 13.422 6.449 -6.684 1 96.38 194 ARG A O 1
ATOM 1425 N N . PHE A 1 195 ? 12.016 7.535 -8.133 1 95.81 195 PHE A N 1
ATOM 1426 C CA . PHE A 1 195 ? 12.68 6.984 -9.312 1 95.81 195 PHE A CA 1
ATOM 1427 C C . PHE A 1 195 ? 13.195 8.102 -10.211 1 95.81 195 PHE A C 1
ATOM 1429 O O . PHE A 1 195 ? 12.617 9.188 -10.258 1 95.81 195 PHE A O 1
ATOM 1436 N N . GLY A 1 196 ? 14.305 7.766 -10.852 1 92.56 196 GLY A N 1
ATOM 1437 C CA . GLY A 1 196 ? 14.805 8.602 -11.93 1 92.56 196 GLY A CA 1
ATOM 1438 C C . GLY A 1 196 ? 14.742 7.922 -13.289 1 92.56 196 GLY A C 1
ATOM 1439 O O . GLY A 1 196 ? 15.133 6.762 -13.43 1 92.56 196 GLY A O 1
ATOM 1440 N N . MET A 1 197 ? 14.172 8.672 -14.18 1 89.06 197 MET A N 1
ATOM 1441 C CA . MET A 1 197 ? 14.086 8.156 -15.539 1 89.06 197 MET A CA 1
ATOM 1442 C C . MET A 1 197 ? 15.172 8.766 -16.422 1 89.06 197 MET A C 1
ATOM 1444 O O . MET A 1 197 ? 15.156 9.961 -16.703 1 89.06 197 MET A O 1
ATOM 1448 N N . PHE A 1 198 ? 16.078 7.895 -16.781 1 81.81 198 PHE A N 1
ATOM 1449 C CA . PHE A 1 198 ? 17.172 8.273 -17.672 1 81.81 198 PHE A CA 1
ATOM 1450 C C . PHE A 1 198 ? 17.016 7.594 -19.031 1 81.81 198 PHE A C 1
ATOM 1452 O O . PHE A 1 198 ? 17.375 6.426 -19.188 1 81.81 198 PHE A O 1
ATOM 1459 N N . GLY A 1 199 ? 16.562 8.383 -20 1 75.5 199 GLY A N 1
ATOM 1460 C CA . GLY A 1 199 ? 16.25 7.719 -21.25 1 75.5 199 GLY A CA 1
ATOM 1461 C C . GLY A 1 199 ? 15.219 6.613 -21.094 1 75.5 199 GLY A C 1
ATOM 1462 O O . GLY A 1 199 ? 14.125 6.844 -20.562 1 75.5 199 GLY A O 1
ATOM 1463 N N . ALA A 1 200 ? 15.641 5.418 -21.469 1 73.12 200 ALA A N 1
ATOM 1464 C CA . ALA A 1 200 ? 14.711 4.289 -21.406 1 73.12 200 ALA A CA 1
ATOM 1465 C C . ALA A 1 200 ? 14.852 3.537 -20.094 1 73.12 200 ALA A C 1
ATOM 1467 O O . ALA A 1 200 ? 14.062 2.633 -19.797 1 73.12 200 ALA A O 1
ATOM 1468 N N . ASN A 1 201 ? 15.773 4.062 -19.297 1 79.5 201 ASN A N 1
ATOM 1469 C CA . ASN A 1 201 ? 16.031 3.346 -18.062 1 79.5 201 ASN A CA 1
ATOM 1470 C C . ASN A 1 201 ? 15.414 4.055 -16.859 1 79.5 201 ASN A C 1
ATOM 1472 O O . ASN A 1 201 ? 15.406 5.285 -16.797 1 79.5 201 ASN A O 1
ATOM 1476 N N . THR A 1 202 ? 14.906 3.268 -16.031 1 88.44 202 THR A N 1
ATOM 1477 C CA . THR A 1 202 ? 14.375 3.756 -14.766 1 88.44 202 THR A CA 1
ATOM 1478 C C . THR A 1 202 ? 15.18 3.201 -13.594 1 88.44 202 THR A C 1
ATOM 1480 O O . THR A 1 202 ? 15.391 1.991 -13.5 1 88.44 202 THR A O 1
ATOM 1483 N N . TYR A 1 203 ? 15.617 4.105 -12.773 1 91.38 203 TYR A N 1
ATOM 1484 C CA . TYR A 1 203 ? 16.422 3.725 -11.617 1 91.38 203 TYR A CA 1
ATOM 1485 C C . TYR A 1 203 ? 15.719 4.078 -10.312 1 91.38 203 TYR A C 1
ATOM 1487 O O . TYR A 1 203 ? 15.109 5.145 -10.195 1 91.38 203 TYR A O 1
ATOM 1495 N N . LEU A 1 204 ? 15.781 3.117 -9.445 1 94.94 204 LEU A N 1
ATOM 1496 C CA . LEU A 1 204 ? 15.375 3.441 -8.078 1 94.94 204 LEU A CA 1
ATOM 1497 C C . LEU A 1 204 ? 16.406 4.328 -7.398 1 94.94 204 LEU A C 1
ATOM 1499 O O . LEU A 1 204 ? 17.547 3.918 -7.199 1 94.94 204 LEU A O 1
ATOM 1503 N N . ILE A 1 205 ? 15.992 5.512 -7.098 1 93.69 205 ILE A N 1
ATOM 1504 C CA . ILE A 1 205 ? 16.891 6.41 -6.379 1 93.69 205 ILE A CA 1
ATOM 1505 C C . ILE A 1 205 ? 16.906 6.043 -4.898 1 93.69 205 ILE A C 1
ATOM 1507 O O . ILE A 1 205 ? 17.969 5.781 -4.332 1 93.69 205 ILE A O 1
ATOM 1511 N N . ASP A 1 206 ? 15.711 5.988 -4.391 1 95.19 206 ASP A N 1
ATOM 1512 C CA . ASP A 1 206 ? 15.578 5.715 -2.963 1 95.19 206 ASP A CA 1
ATOM 1513 C C . ASP A 1 206 ? 14.219 5.102 -2.645 1 95.19 206 ASP A C 1
ATOM 1515 O O . ASP A 1 206 ? 13.234 5.371 -3.338 1 95.19 206 ASP A O 1
ATOM 1519 N N . ALA A 1 207 ? 14.188 4.266 -1.632 1 96.81 207 ALA A N 1
ATOM 1520 C CA . ALA A 1 207 ? 12.969 3.666 -1.103 1 96.81 207 ALA A CA 1
ATOM 1521 C C . ALA A 1 207 ? 12.914 3.783 0.418 1 96.81 207 ALA A C 1
ATOM 1523 O O . ALA A 1 207 ? 13.797 3.277 1.117 1 96.81 207 ALA A O 1
ATOM 1524 N N . ASP A 1 208 ? 11.906 4.43 0.86 1 97.25 208 ASP A N 1
ATOM 1525 C CA . ASP A 1 208 ? 11.664 4.559 2.295 1 97.25 208 ASP A CA 1
ATOM 1526 C C . ASP A 1 208 ? 10.5 3.668 2.736 1 97.25 208 ASP A C 1
ATOM 1528 O O . ASP A 1 208 ? 9.492 3.559 2.033 1 97.25 208 ASP A O 1
ATOM 1532 N N . TYR A 1 209 ? 10.727 3.088 3.844 1 96.94 209 TYR A N 1
ATOM 1533 C CA . TYR A 1 209 ? 9.695 2.221 4.414 1 96.94 209 TYR A CA 1
ATOM 1534 C C . TYR A 1 209 ? 9.211 2.764 5.75 1 96.94 209 TYR A C 1
ATOM 1536 O O . TYR A 1 209 ? 10.008 3.207 6.578 1 96.94 209 TYR A O 1
ATOM 1544 N N . LEU A 1 210 ? 7.93 2.756 5.863 1 96.81 210 LEU A N 1
ATOM 1545 C CA . LEU A 1 210 ? 7.273 3.207 7.082 1 96.81 210 LEU A CA 1
ATOM 1546 C C . LEU A 1 210 ? 6.297 2.152 7.598 1 96.81 210 LEU A C 1
ATOM 1548 O O . LEU A 1 210 ? 5.512 1.599 6.828 1 96.81 210 LEU A O 1
ATOM 1552 N N . VAL A 1 211 ? 6.453 1.783 8.859 1 96 211 VAL A N 1
ATOM 1553 C CA . VAL A 1 211 ? 5.488 0.908 9.523 1 96 211 VAL A CA 1
ATOM 1554 C C . VAL A 1 211 ? 5.297 1.35 10.969 1 96 211 VAL A C 1
ATOM 1556 O O . VAL A 1 211 ? 6.262 1.717 11.648 1 96 211 VAL A O 1
ATOM 1559 N N . GLY A 1 212 ? 4.004 1.357 11.352 1 96.75 212 GLY A N 1
ATOM 1560 C CA . GLY A 1 212 ? 3.803 1.784 12.727 1 96.75 212 GLY A CA 1
ATOM 1561 C C . GLY A 1 212 ? 2.371 1.614 13.203 1 96.75 212 GLY A C 1
ATOM 1562 O O . GLY A 1 212 ? 1.513 1.152 12.453 1 96.75 212 GLY A O 1
ATOM 1563 N N . ALA A 1 213 ? 2.229 1.998 14.461 1 97.69 213 ALA A N 1
ATOM 1564 C CA . ALA A 1 213 ? 0.925 1.949 15.125 1 97.69 213 ALA A CA 1
ATOM 1565 C C . ALA A 1 213 ? 0.319 3.346 15.242 1 97.69 213 ALA A C 1
ATOM 1567 O O . ALA A 1 213 ? 1.03 4.316 15.508 1 97.69 213 ALA A O 1
ATOM 1568 N N . THR A 1 214 ? -0.966 3.332 15.078 1 97.62 214 THR A N 1
ATOM 1569 C CA . THR A 1 214 ? -1.669 4.605 15.188 1 97.62 214 THR A CA 1
ATOM 1570 C C . THR A 1 214 ? -2.74 4.539 16.266 1 97.62 214 THR A C 1
ATOM 1572 O O . THR A 1 214 ? -3.4 3.512 16.438 1 97.62 214 THR A O 1
ATOM 1575 N N . LEU A 1 215 ? -2.809 5.562 17.031 1 98.19 215 LEU A N 1
ATOM 1576 C CA . LEU A 1 215 ? -3.949 5.875 17.891 1 98.19 215 LEU A CA 1
ATOM 1577 C C . LEU A 1 215 ? -4.609 7.184 17.453 1 98.19 215 LEU A C 1
ATOM 1579 O O . LEU A 1 215 ? -3.994 8.25 17.547 1 98.19 215 LEU A O 1
ATOM 1583 N N . THR A 1 216 ? -5.844 7.016 17 1 97 216 THR A N 1
ATOM 1584 C CA . THR A 1 216 ? -6.555 8.195 16.531 1 97 216 THR A CA 1
ATOM 1585 C C . THR A 1 216 ? -7.836 8.414 17.328 1 97 216 THR A C 1
ATOM 1587 O O . THR A 1 216 ? -8.484 7.453 17.75 1 97 216 THR A O 1
ATOM 1590 N N . GLY A 1 217 ? -8.086 9.703 17.562 1 95.88 217 GLY A N 1
ATOM 1591 C CA . GLY A 1 217 ? -9.297 10.078 18.281 1 95.88 217 GLY A CA 1
ATOM 1592 C C . GLY A 1 217 ? -10.008 11.266 17.656 1 95.88 217 GLY A C 1
ATOM 1593 O O . GLY A 1 217 ? -9.383 12.102 17.016 1 95.88 217 GLY A O 1
ATOM 1594 N N . ARG A 1 218 ? -11.289 11.258 17.906 1 94.38 218 ARG A N 1
ATOM 1595 C CA . ARG A 1 218 ? -12.109 12.367 17.422 1 94.38 218 ARG A CA 1
ATOM 1596 C C . ARG A 1 218 ? -13.148 12.773 18.469 1 94.38 218 ARG A C 1
ATOM 1598 O O . ARG A 1 218 ? -13.758 11.914 19.109 1 94.38 218 ARG A O 1
ATOM 1605 N N . LEU A 1 219 ? -13.25 14.062 18.688 1 94.31 219 LEU A N 1
ATOM 1606 C CA . LEU A 1 219 ? -14.273 14.734 19.484 1 94.31 219 LEU A CA 1
ATOM 1607 C C . LEU A 1 219 ? -14.906 15.875 18.688 1 94.31 219 LEU A C 1
ATOM 1609 O O . LEU A 1 219 ? -14.492 17.031 18.812 1 94.31 219 LEU A O 1
ATOM 1613 N N . GLY A 1 220 ? -15.992 15.469 17.906 1 90.38 220 GLY A N 1
ATOM 1614 C CA . GLY A 1 220 ? -16.594 16.469 17.031 1 90.38 220 GLY A CA 1
ATOM 1615 C C . GLY A 1 220 ? -15.633 16.984 15.977 1 90.38 220 GLY A C 1
ATOM 1616 O O . GLY A 1 220 ? -15.078 16.203 15.203 1 90.38 220 GLY A O 1
ATOM 1617 N N . PRO A 1 221 ? -15.422 18.281 16.062 1 91.62 221 PRO A N 1
ATOM 1618 C CA . PRO A 1 221 ? -14.57 18.859 15.023 1 91.62 221 PRO A CA 1
ATOM 1619 C C . PRO A 1 221 ? -13.078 18.703 15.32 1 91.62 221 PRO A C 1
ATOM 1621 O O . PRO A 1 221 ? -12.234 19.031 14.477 1 91.62 221 PRO A O 1
ATOM 1624 N N . LEU A 1 222 ? -12.789 18.203 16.469 1 94.81 222 LEU A N 1
ATOM 1625 C CA . LEU A 1 222 ? -11.391 18.016 16.844 1 94.81 222 LEU A CA 1
ATOM 1626 C C . LEU A 1 222 ? -10.977 16.562 16.656 1 94.81 222 LEU A C 1
ATOM 1628 O O . LEU A 1 222 ? -11.719 15.641 17.016 1 94.81 222 LEU A O 1
ATOM 1632 N N . SER A 1 223 ? -9.859 16.344 15.992 1 95.56 223 SER A N 1
ATOM 1633 C CA . SER A 1 223 ? -9.289 15.008 15.875 1 95.56 223 SER A CA 1
ATOM 1634 C C . SER A 1 223 ? -7.789 15.016 16.141 1 95.56 223 SER A C 1
ATOM 1636 O O . SER A 1 223 ? -7.141 16.062 16.031 1 95.56 223 SER A O 1
ATOM 1638 N N . GLN A 1 224 ? -7.332 13.867 16.578 1 97.81 224 GLN A N 1
ATOM 1639 C CA . GLN A 1 224 ? -5.926 13.727 16.938 1 97.81 224 GLN A CA 1
ATOM 1640 C C . GLN A 1 224 ? -5.371 12.383 16.484 1 97.81 224 GLN A C 1
ATOM 1642 O O . GLN A 1 224 ? -6.102 11.383 16.438 1 97.81 224 GLN A O 1
ATOM 1647 N N . ARG A 1 225 ? -4.117 12.398 16.109 1 98.31 225 ARG A N 1
ATOM 1648 C CA . ARG A 1 225 ? -3.404 11.164 15.797 1 98.31 225 ARG A CA 1
ATOM 1649 C C . ARG A 1 225 ? -2.088 11.086 16.562 1 98.31 225 ARG A C 1
ATOM 1651 O O . ARG A 1 225 ? -1.271 12.008 16.5 1 98.31 225 ARG A O 1
ATOM 1658 N N . LEU A 1 226 ? -1.941 10.07 17.312 1 98.62 226 LEU A N 1
ATOM 1659 C CA . LEU A 1 226 ? -0.645 9.609 17.797 1 98.62 226 LEU A CA 1
ATOM 1660 C C . LEU A 1 226 ? -0.109 8.484 16.922 1 98.62 226 LEU A C 1
ATOM 1662 O O . LEU A 1 226 ? -0.771 7.457 16.734 1 98.62 226 LEU A O 1
ATOM 1666 N N . PHE A 1 227 ? 1.04 8.719 16.375 1 98.31 227 PHE A N 1
ATOM 1667 C CA . PHE A 1 227 ? 1.628 7.793 15.414 1 98.31 227 PHE A CA 1
ATOM 1668 C C . PHE A 1 227 ? 3.047 7.418 15.828 1 98.31 227 PHE A C 1
ATOM 1670 O O . PHE A 1 227 ? 3.945 8.266 15.812 1 98.31 227 PHE A O 1
ATOM 1677 N N . PHE A 1 228 ? 3.275 6.207 16.297 1 98 228 PHE A N 1
ATOM 1678 C CA . PHE A 1 228 ? 4.598 5.656 16.578 1 98 228 PHE A CA 1
ATOM 1679 C C . PHE A 1 228 ? 5.051 4.738 15.453 1 98 228 PHE A C 1
ATOM 1681 O O . PHE A 1 228 ? 4.414 3.715 15.188 1 98 228 PHE A O 1
ATOM 1688 N N . TYR A 1 229 ? 6.152 5.168 14.75 1 96.44 229 TYR A N 1
ATOM 1689 C CA . TYR A 1 229 ? 6.48 4.387 13.562 1 96.44 229 TYR A CA 1
ATOM 1690 C C . TYR A 1 229 ? 7.988 4.301 13.367 1 96.44 229 TYR A C 1
ATOM 1692 O O . TYR A 1 229 ? 8.734 5.168 13.828 1 96.44 229 TYR A O 1
ATOM 1700 N N . HIS A 1 230 ? 8.359 3.195 12.758 1 94.25 230 HIS A N 1
ATOM 1701 C CA . HIS A 1 230 ? 9.703 2.994 12.211 1 94.25 230 HIS A CA 1
ATOM 1702 C C . HIS A 1 230 ? 9.805 3.539 10.789 1 94.25 230 HIS A C 1
ATOM 1704 O O . HIS A 1 230 ? 8.883 3.373 9.992 1 94.25 230 HIS A O 1
ATOM 1710 N N . GLU A 1 231 ? 10.867 4.152 10.516 1 93.81 231 GLU A N 1
ATOM 1711 C CA . GLU A 1 231 ? 11.188 4.578 9.156 1 93.81 231 GLU A CA 1
ATOM 1712 C C . GLU A 1 231 ? 12.617 4.199 8.781 1 93.81 231 GLU A C 1
ATOM 1714 O O . GLU A 1 231 ? 13.539 4.371 9.586 1 93.81 231 GLU A O 1
ATOM 1719 N N . SER A 1 232 ? 12.766 3.574 7.68 1 93.06 232 SER A N 1
ATOM 1720 C CA . SER A 1 232 ? 14.086 3.316 7.125 1 93.06 232 SER A CA 1
ATOM 1721 C C . SER A 1 232 ? 14.164 3.721 5.656 1 93.06 232 SER A C 1
ATOM 1723 O O . SER A 1 232 ? 13.133 3.814 4.98 1 93.06 232 SER A O 1
ATOM 1725 N N . SER A 1 233 ? 15.344 3.957 5.242 1 93.56 233 SER A N 1
ATOM 1726 C CA . SER A 1 233 ? 15.602 4.398 3.875 1 93.56 233 SER A CA 1
ATOM 1727 C C . SER A 1 233 ? 16.703 3.576 3.23 1 93.56 233 SER A C 1
ATOM 1729 O O . SER A 1 233 ? 17.703 3.25 3.883 1 93.56 233 SER A O 1
ATOM 1731 N N . HIS A 1 234 ? 16.484 3.234 1.99 1 94.12 234 HIS A N 1
ATOM 1732 C CA . HIS A 1 234 ? 17.406 2.389 1.24 1 94.12 234 HIS A CA 1
ATOM 1733 C C . HIS A 1 234 ? 17.578 2.889 -0.19 1 94.12 234 HIS A C 1
ATOM 1735 O O . HIS A 1 234 ? 16.594 2.973 -0.941 1 94.12 234 HIS A O 1
ATOM 1741 N N . THR A 1 235 ? 18.828 3.115 -0.58 1 93.69 235 THR A N 1
ATOM 1742 C CA . THR A 1 235 ? 19.047 3.551 -1.955 1 93.69 235 THR A CA 1
ATOM 1743 C C . THR A 1 235 ? 19.125 2.352 -2.895 1 93.69 235 THR A C 1
ATOM 1745 O O . THR A 1 235 ? 19.562 1.27 -2.494 1 93.69 235 THR A O 1
ATOM 1748 N N . GLY A 1 236 ? 18.703 2.625 -4.098 1 93.31 236 GLY A N 1
ATOM 1749 C CA . GLY A 1 236 ? 18.891 1.613 -5.129 1 93.31 236 GLY A CA 1
ATOM 1750 C C . GLY A 1 236 ? 20.344 1.436 -5.547 1 93.31 236 GLY A C 1
ATOM 1751 O O . GLY A 1 236 ? 21.094 2.406 -5.613 1 93.31 236 GLY A O 1
ATOM 1752 N N . TYR A 1 237 ? 20.688 0.281 -5.895 1 90.75 237 TYR A N 1
ATOM 1753 C CA . TYR A 1 237 ? 22.062 -0.037 -6.215 1 90.75 237 TYR A CA 1
ATOM 1754 C C . TYR A 1 237 ? 22.531 0.705 -7.465 1 90.75 237 TYR A C 1
ATOM 1756 O O . TYR A 1 237 ? 23.562 1.385 -7.449 1 90.75 237 TYR A O 1
ATOM 1764 N N . ASP A 1 238 ? 21.734 0.582 -8.492 1 85.31 238 ASP A N 1
ATOM 1765 C CA . ASP A 1 238 ? 22.172 1.125 -9.781 1 85.31 238 ASP A CA 1
ATOM 1766 C C . ASP A 1 238 ? 22.312 2.643 -9.711 1 85.31 238 ASP A C 1
ATOM 1768 O O . ASP A 1 238 ? 23.312 3.195 -10.18 1 85.31 238 ASP A O 1
ATOM 1772 N N . TYR A 1 239 ? 21.422 3.236 -9.117 1 84.19 239 TYR A N 1
ATOM 1773 C CA . TYR A 1 239 ? 21.484 4.688 -9.016 1 84.19 239 TYR A CA 1
ATOM 1774 C C . TYR A 1 239 ? 22.672 5.117 -8.148 1 84.19 239 TYR A C 1
ATOM 1776 O O . TYR A 1 239 ? 23.406 6.039 -8.5 1 84.19 239 TYR A O 1
ATOM 1784 N N . THR A 1 240 ? 22.781 4.477 -7.086 1 87.06 240 THR A N 1
ATOM 1785 C CA . THR A 1 240 ? 23.844 4.824 -6.148 1 87.06 240 THR A CA 1
ATOM 1786 C C . THR A 1 240 ? 25.219 4.652 -6.797 1 87.06 240 THR A C 1
ATOM 1788 O O . THR A 1 240 ? 26.109 5.477 -6.602 1 87.06 240 THR A O 1
ATOM 1791 N N . THR A 1 241 ? 25.312 3.672 -7.516 1 83.75 241 THR A N 1
ATOM 1792 C CA . THR A 1 241 ? 26.562 3.395 -8.211 1 83.75 241 THR A CA 1
ATOM 1793 C C . THR A 1 241 ? 26.797 4.402 -9.336 1 83.75 241 THR A C 1
ATOM 1795 O O . THR A 1 241 ? 27.891 4.965 -9.453 1 83.75 241 THR A O 1
ATOM 1798 N N . LEU A 1 242 ? 25.766 4.645 -10.062 1 80.88 242 LEU A N 1
ATOM 1799 C CA . LEU A 1 242 ? 25.875 5.551 -11.195 1 80.88 242 LEU A CA 1
ATOM 1800 C C . LEU A 1 242 ? 26.141 6.98 -10.727 1 80.88 242 LEU A C 1
ATOM 1802 O O . LEU A 1 242 ? 26.938 7.703 -11.336 1 80.88 242 LEU A O 1
ATOM 1806 N N . ALA A 1 243 ? 25.453 7.34 -9.688 1 78.19 243 ALA A N 1
ATOM 1807 C CA . ALA A 1 243 ? 25.562 8.703 -9.172 1 78.19 243 ALA A CA 1
ATOM 1808 C C . ALA A 1 243 ? 26.766 8.844 -8.25 1 78.19 243 ALA A C 1
ATOM 1810 O O . ALA A 1 243 ? 27.078 9.945 -7.797 1 78.19 243 ALA A O 1
ATOM 1811 N N . ASN A 1 244 ? 27.438 7.734 -7.941 1 80.62 244 ASN A N 1
ATOM 1812 C CA . ASN A 1 244 ? 28.578 7.719 -7.031 1 80.62 244 ASN A CA 1
ATOM 1813 C C . ASN A 1 244 ? 28.234 8.344 -5.684 1 80.62 244 ASN A C 1
ATOM 1815 O O . ASN A 1 244 ? 28.953 9.234 -5.207 1 80.62 244 ASN A O 1
ATOM 1819 N N . LEU A 1 245 ? 27.094 7.906 -5.277 1 78.5 245 LEU A N 1
ATOM 1820 C CA . LEU A 1 245 ? 26.688 8.406 -3.967 1 78.5 245 LEU A CA 1
ATOM 1821 C C . LEU A 1 245 ? 27.562 7.816 -2.869 1 78.5 245 LEU A C 1
ATOM 1823 O O . LEU A 1 245 ? 27.875 6.625 -2.887 1 78.5 245 LEU A O 1
ATOM 1827 N N . ASN A 1 246 ? 28.125 8.68 -2.068 1 73.06 246 ASN A N 1
ATOM 1828 C CA . ASN A 1 246 ? 28.922 8.219 -0.93 1 73.06 246 ASN A CA 1
ATOM 1829 C C . ASN A 1 246 ? 28.031 7.793 0.235 1 73.06 246 ASN A C 1
ATOM 1831 O O . ASN A 1 246 ? 27.797 8.57 1.162 1 73.06 246 ASN A O 1
ATOM 1835 N N . LYS A 1 247 ? 27.562 6.645 0.09 1 73.69 247 LYS A N 1
ATOM 1836 C CA . LYS A 1 247 ? 26.672 6.16 1.146 1 73.69 247 LYS A CA 1
ATOM 1837 C C . LYS A 1 247 ? 27.375 5.152 2.041 1 73.69 247 LYS A C 1
ATOM 1839 O O . LYS A 1 247 ? 28.047 4.234 1.55 1 73.69 247 LYS A O 1
ATOM 1844 N N . THR A 1 248 ? 27.188 5.449 3.318 1 64.94 248 THR A N 1
ATOM 1845 C CA . THR A 1 248 ? 27.844 4.547 4.258 1 64.94 248 THR A CA 1
ATOM 1846 C C . THR A 1 248 ? 26.828 3.604 4.902 1 64.94 248 THR A C 1
ATOM 1848 O O . THR A 1 248 ? 27.156 2.467 5.242 1 64.94 248 THR A O 1
ATOM 1851 N N . SER A 1 249 ? 25.656 4.191 5.156 1 73.12 249 SER A N 1
ATOM 1852 C CA . SER A 1 249 ? 24.641 3.369 5.797 1 73.12 249 SER A CA 1
ATOM 1853 C C . SER A 1 249 ? 23.234 3.832 5.418 1 73.12 249 SER A C 1
ATOM 1855 O O . SER A 1 249 ? 23.062 4.941 4.906 1 73.12 249 SER A O 1
ATOM 1857 N N . ASP A 1 250 ? 22.359 2.918 5.688 1 83.69 250 ASP A N 1
ATOM 1858 C CA . ASP A 1 250 ? 20.953 3.27 5.5 1 83.69 250 ASP A CA 1
ATOM 1859 C C . ASP A 1 250 ? 20.438 4.09 6.676 1 83.69 250 ASP A C 1
ATOM 1861 O O . ASP A 1 250 ? 20.844 3.879 7.82 1 83.69 250 ASP A O 1
ATOM 1865 N N . PHE A 1 251 ? 19.656 5.004 6.316 1 87.25 251 PHE A N 1
ATOM 1866 C CA . PHE A 1 251 ? 18.969 5.824 7.316 1 87.25 251 PHE A CA 1
ATOM 1867 C C . PHE A 1 251 ? 17.844 5.043 7.977 1 87.25 251 PHE A C 1
ATOM 1869 O O . PHE A 1 251 ? 17.156 4.266 7.32 1 87.25 251 PHE A O 1
ATOM 1876 N N . GLY A 1 252 ? 17.719 5.168 9.352 1 88.44 252 GLY A N 1
ATOM 1877 C CA . GLY A 1 252 ? 16.641 4.574 10.109 1 88.44 252 GLY A CA 1
ATOM 1878 C C . GLY A 1 252 ? 16.297 5.348 11.375 1 88.44 252 GLY A C 1
ATOM 1879 O O . GLY A 1 252 ? 17.172 5.906 12.023 1 88.44 252 GLY A O 1
ATOM 1880 N N . GLN A 1 253 ? 14.992 5.359 11.641 1 90 253 GLN A N 1
ATOM 1881 C CA . GLN A 1 253 ? 14.57 6.047 12.859 1 90 253 GLN A CA 1
ATOM 1882 C C . GLN A 1 253 ? 13.227 5.52 13.344 1 90 253 GLN A C 1
ATOM 1884 O O . GLN A 1 253 ? 12.43 5.008 12.555 1 90 253 GLN A O 1
ATOM 1889 N N . GLU A 1 254 ? 13.102 5.676 14.711 1 93.06 254 GLU A N 1
ATOM 1890 C CA . GLU A 1 254 ? 11.797 5.52 15.359 1 93.06 254 GLU A CA 1
ATOM 1891 C C . GLU A 1 254 ? 11.211 6.871 15.75 1 93.06 254 GLU A C 1
ATOM 1893 O O . GLU A 1 254 ? 11.859 7.66 16.438 1 93.06 254 GLU A O 1
ATOM 1898 N N . ILE A 1 255 ? 10.008 7.098 15.312 1 94.94 255 ILE A N 1
ATOM 1899 C CA . ILE A 1 255 ? 9.422 8.422 15.484 1 94.94 255 ILE A CA 1
ATOM 1900 C C . ILE A 1 255 ? 8.102 8.305 16.234 1 94.94 255 ILE A C 1
ATOM 1902 O O . ILE A 1 255 ? 7.309 7.395 15.977 1 94.94 255 ILE A O 1
ATOM 1906 N N . LEU A 1 256 ? 7.945 9.172 17.203 1 96.69 256 LEU A N 1
ATOM 1907 C CA . LEU A 1 256 ? 6.633 9.422 17.797 1 96.69 256 LEU A CA 1
ATOM 1908 C C . LEU A 1 256 ? 6.074 10.766 17.312 1 96.69 256 LEU A C 1
ATOM 1910 O O . LEU A 1 256 ? 6.672 11.812 17.562 1 96.69 256 LEU A O 1
ATOM 1914 N N . GLN A 1 257 ? 4.945 10.727 16.656 1 98.25 257 GLN A N 1
ATOM 1915 C CA . GLN A 1 257 ? 4.324 11.93 16.109 1 98.25 257 GLN A CA 1
ATOM 1916 C C . GLN A 1 257 ? 2.939 12.148 16.703 1 98.25 257 GLN A C 1
ATOM 1918 O O . GLN A 1 257 ? 2.156 11.211 16.844 1 98.25 257 GLN A O 1
ATOM 1923 N N . GLU A 1 258 ? 2.736 13.391 17.062 1 98.69 258 GLU A N 1
ATOM 1924 C CA . GLU A 1 258 ? 1.417 13.836 17.516 1 98.69 258 GLU A CA 1
ATOM 1925 C C . GLU A 1 258 ? 0.909 14.984 16.656 1 98.69 258 GLU A C 1
ATOM 1927 O O . GLU A 1 258 ? 1.623 15.969 16.438 1 98.69 258 GLU A O 1
ATOM 1932 N N . VAL A 1 259 ? -0.302 14.82 16.125 1 98.69 259 VAL A N 1
ATOM 1933 C CA . VAL A 1 259 ? -0.941 15.875 15.344 1 98.69 259 VAL A CA 1
ATOM 1934 C C . VAL A 1 259 ? -2.361 16.109 15.859 1 98.69 259 VAL A C 1
ATOM 1936 O O . VAL A 1 259 ? -3.111 15.148 16.078 1 98.69 259 VAL A O 1
ATOM 1939 N N . THR A 1 260 ? -2.668 17.328 16.047 1 98.44 260 THR A N 1
ATOM 1940 C CA . THR A 1 260 ? -4.031 17.734 16.359 1 98.44 260 THR A CA 1
ATOM 1941 C C . THR A 1 260 ? -4.633 18.531 15.195 1 98.44 260 THR A C 1
ATOM 1943 O O . THR A 1 260 ? -3.975 19.391 14.617 1 98.44 260 THR A O 1
ATOM 1946 N N . SER A 1 261 ? -5.84 18.172 14.922 1 97.12 261 SER A N 1
ATOM 1947 C CA . SER A 1 261 ? -6.531 18.797 13.797 1 97.12 261 SER A CA 1
ATOM 1948 C C . SER A 1 261 ? -7.875 19.375 14.234 1 97.12 261 SER A C 1
ATOM 1950 O O . SER A 1 261 ? -8.531 18.828 15.117 1 97.12 261 SER A O 1
ATOM 1952 N N . TRP A 1 262 ? -8.242 20.484 13.539 1 95.81 262 TRP A N 1
ATOM 1953 C CA . TRP A 1 262 ? -9.492 21.188 13.789 1 95.81 262 TRP A CA 1
ATOM 1954 C C . TRP A 1 262 ? -10.234 21.469 12.484 1 95.81 262 TRP A C 1
ATOM 1956 O O . TRP A 1 262 ? -9.766 22.25 11.648 1 95.81 262 TRP A O 1
ATOM 1966 N N . ASP A 1 263 ? -11.32 20.797 12.445 1 93.38 263 ASP A N 1
ATOM 1967 C CA . ASP A 1 263 ? -12.227 21.156 11.359 1 93.38 263 ASP A CA 1
ATOM 1968 C C . ASP A 1 263 ? -12.977 22.438 11.672 1 93.38 263 ASP A C 1
ATOM 1970 O O . ASP A 1 263 ? -14.102 22.406 12.188 1 93.38 263 ASP A O 1
ATOM 1974 N N . VAL A 1 264 ? -12.508 23.516 11.188 1 94.06 264 VAL A N 1
ATOM 1975 C CA . VAL A 1 264 ? -13.055 24.812 11.523 1 94.06 264 VAL A CA 1
ATOM 1976 C C . VAL A 1 264 ? -14.438 24.969 10.898 1 94.06 264 VAL A C 1
ATOM 1978 O O . VAL A 1 264 ? -15.375 25.453 11.547 1 94.06 264 VAL A O 1
ATOM 1981 N N . THR A 1 265 ? -14.586 24.688 9.625 1 88.06 265 THR A N 1
ATOM 1982 C CA . THR A 1 265 ? -15.82 24.547 8.852 1 88.06 265 THR A CA 1
ATOM 1983 C C . THR A 1 265 ? -15.758 23.297 7.969 1 88.06 265 THR A C 1
ATOM 1985 O O . THR A 1 265 ? -14.711 22.672 7.848 1 88.06 265 THR A O 1
ATOM 1988 N N . PRO A 1 266 ? -16.828 22.938 7.395 1 83.69 266 PRO A N 1
ATOM 1989 C CA . PRO A 1 266 ? -16.766 21.828 6.445 1 83.69 266 PRO A CA 1
ATOM 1990 C C . PRO A 1 266 ? -15.812 22.094 5.281 1 83.69 266 PRO A C 1
ATOM 1992 O O . PRO A 1 266 ? -15.508 21.188 4.508 1 83.69 266 PRO A O 1
ATOM 1995 N N . HIS A 1 267 ? -15.297 23.297 5.234 1 90.06 267 HIS A N 1
ATOM 1996 C CA . HIS A 1 267 ? -14.492 23.672 4.078 1 90.06 267 HIS A CA 1
ATOM 1997 C C . HIS A 1 267 ? -13.062 24.016 4.488 1 90.06 267 HIS A C 1
ATOM 1999 O O . HIS A 1 267 ? -12.219 24.312 3.639 1 90.06 267 HIS A O 1
ATOM 2005 N N . LEU A 1 268 ? -12.875 24.062 5.773 1 93.12 268 LEU A N 1
ATOM 2006 C CA . LEU A 1 268 ? -11.578 24.516 6.242 1 93.12 268 LEU A CA 1
ATOM 2007 C C . LEU A 1 268 ? -11.078 23.672 7.402 1 93.12 268 LEU A C 1
ATOM 2009 O O . LEU A 1 268 ? -11.766 23.531 8.422 1 93.12 268 LEU A O 1
ATOM 2013 N N . ARG A 1 269 ? -9.891 23.109 7.23 1 95.38 269 ARG A N 1
ATOM 2014 C CA . ARG A 1 269 ? -9.234 22.312 8.258 1 95.38 269 ARG A CA 1
ATOM 2015 C C . ARG A 1 269 ? -7.859 22.859 8.602 1 95.38 269 ARG A C 1
ATOM 2017 O O . ARG A 1 269 ? -7.078 23.188 7.699 1 95.38 269 ARG A O 1
ATOM 2024 N N . LEU A 1 270 ? -7.602 23.031 9.875 1 97.5 270 LEU A N 1
ATOM 2025 C CA . LEU A 1 270 ? -6.297 23.406 10.398 1 97.5 270 LEU A CA 1
ATOM 2026 C C . LEU A 1 270 ? -5.703 22.297 11.258 1 97.5 270 LEU A C 1
ATOM 2028 O O . LEU A 1 270 ? -6.43 21.594 11.961 1 97.5 270 LEU A O 1
ATOM 2032 N N . TYR A 1 271 ? -4.391 22.125 11.125 1 97.88 271 TYR A N 1
ATOM 2033 C CA . TYR A 1 271 ? -3.766 21.156 12 1 97.88 271 TYR A CA 1
ATOM 2034 C C . TYR A 1 271 ? -2.346 21.562 12.367 1 97.88 271 TYR A C 1
ATOM 2036 O O . TYR A 1 271 ? -1.734 22.375 11.672 1 97.88 271 TYR A O 1
ATOM 2044 N N . GLY A 1 272 ? -1.854 21.078 13.445 1 98.62 272 GLY A N 1
ATOM 2045 C CA . GLY A 1 272 ? -0.497 21.25 13.938 1 98.62 272 GLY A CA 1
ATOM 2046 C C . GLY A 1 272 ? -0.066 20.141 14.883 1 98.62 272 GLY A C 1
ATOM 2047 O O . GLY A 1 272 ? -0.904 19.422 15.422 1 98.62 272 GLY A O 1
ATOM 2048 N N . GLY A 1 273 ? 1.247 19.969 14.922 1 98.56 273 GLY A N 1
ATOM 2049 C CA . GLY A 1 273 ? 1.771 18.938 15.812 1 98.56 273 GLY A CA 1
ATOM 2050 C C . GLY A 1 273 ? 3.287 18.922 15.867 1 98.56 273 GLY A C 1
ATOM 2051 O O . GLY A 1 273 ? 3.938 19.922 15.562 1 98.56 273 GLY A O 1
ATOM 2052 N N . ALA A 1 274 ? 3.758 17.859 16.469 1 98.31 274 ALA A N 1
ATOM 2053 C CA . ALA A 1 274 ? 5.195 17.641 16.594 1 98.31 274 ALA A CA 1
ATOM 2054 C C . ALA A 1 274 ? 5.531 16.156 16.5 1 98.31 274 ALA A C 1
ATOM 2056 O O . ALA A 1 274 ? 4.648 15.305 16.625 1 98.31 274 ALA A O 1
ATOM 2057 N N . ALA A 1 275 ? 6.719 15.945 16.141 1 97.19 275 ALA A N 1
ATOM 2058 C CA . ALA A 1 275 ? 7.273 14.594 16.156 1 97.19 275 ALA A CA 1
ATOM 2059 C C . ALA A 1 275 ? 8.648 14.57 16.828 1 97.19 275 ALA A C 1
ATOM 2061 O O . ALA A 1 275 ? 9.32 15.602 16.906 1 97.19 275 ALA A O 1
ATOM 2062 N N . TYR A 1 276 ? 8.93 13.461 17.375 1 95 276 TYR A N 1
ATOM 2063 C CA . TYR A 1 276 ? 10.203 13.281 18.062 1 95 276 TYR A CA 1
ATOM 2064 C C . TYR A 1 276 ? 10.859 11.969 17.641 1 95 276 TYR A C 1
ATOM 2066 O O . TYR A 1 276 ? 10.227 10.906 17.688 1 95 276 TYR A O 1
ATOM 2074 N N . ARG A 1 277 ? 12.07 12.062 17.25 1 92.94 277 ARG A N 1
ATOM 2075 C CA . ARG A 1 277 ? 12.859 10.867 16.969 1 92.94 277 ARG A CA 1
ATOM 2076 C C . ARG A 1 277 ? 13.281 10.172 18.266 1 92.94 277 ARG A C 1
ATOM 2078 O O . ARG A 1 277 ? 14.211 10.617 18.938 1 92.94 277 ARG A O 1
ATOM 2085 N N . VAL A 1 278 ? 12.688 9.094 18.547 1 88 278 VAL A N 1
ATOM 2086 C CA . VAL A 1 278 ? 12.891 8.398 19.812 1 88 278 VAL A CA 1
ATOM 2087 C C . VAL A 1 278 ? 14.188 7.586 19.766 1 88 278 VAL A C 1
ATOM 2089 O O . VAL A 1 278 ? 14.891 7.457 20.766 1 88 278 VAL A O 1
ATOM 2092 N N . PHE A 1 279 ? 14.359 7.008 18.609 1 79.06 279 PHE A N 1
ATOM 2093 C CA . PHE A 1 279 ? 15.555 6.203 18.391 1 79.06 279 PHE A CA 1
ATOM 2094 C C . PHE A 1 279 ? 16.031 6.332 16.953 1 79.06 279 PHE A C 1
ATOM 2096 O O . PHE A 1 279 ? 15.227 6.582 16.047 1 79.06 279 PHE A O 1
ATOM 2103 N N . GLY A 1 280 ? 17.328 6.48 16.844 1 65.88 280 GLY A N 1
ATOM 2104 C CA . GLY A 1 280 ? 17.891 6.512 15.508 1 65.88 280 GLY A CA 1
ATOM 2105 C C . GLY A 1 280 ? 18.922 5.426 15.258 1 65.88 280 GLY A C 1
ATOM 2106 O O . GLY A 1 280 ? 19.688 5.07 16.156 1 65.88 280 GLY A O 1
ATOM 2107 N N . LEU A 1 281 ? 18.625 4.906 14.156 1 62.34 281 LEU A N 1
ATOM 2108 C CA . LEU A 1 281 ? 19.625 3.932 13.75 1 62.34 281 LEU A CA 1
ATOM 2109 C C . LEU A 1 281 ? 20.844 4.625 13.148 1 62.34 281 LEU A C 1
ATOM 2111 O O . LEU A 1 281 ? 20.703 5.457 12.25 1 62.34 281 LEU A O 1
ATOM 2115 N N . TYR A 1 282 ? 21.875 4.441 13.656 1 56.31 282 TYR A N 1
ATOM 2116 C CA . TYR A 1 282 ? 23.203 4.82 13.188 1 56.31 282 TYR A CA 1
ATOM 2117 C C . TYR A 1 282 ? 23.484 6.297 13.453 1 56.31 282 TYR A C 1
ATOM 2119 O O . TYR A 1 282 ? 24.609 6.773 13.266 1 56.31 282 TYR A O 1
ATOM 2127 N N . TYR A 1 283 ? 22.328 6.934 13.82 1 58.44 283 TYR A N 1
ATOM 2128 C CA . TYR A 1 283 ? 22.547 8.336 14.164 1 58.44 283 TYR A CA 1
ATOM 2129 C C . TYR A 1 283 ? 21.781 8.711 15.43 1 58.44 283 TYR A C 1
ATOM 2131 O O . TYR A 1 283 ? 20.578 8.477 15.531 1 58.44 283 TYR A O 1
ATOM 2139 N N . TYR A 1 284 ? 22.609 8.914 16.484 1 62.19 284 TYR A N 1
ATOM 2140 C CA . TYR A 1 284 ? 21.938 9.375 17.688 1 62.19 284 TYR A CA 1
ATOM 2141 C C . TYR A 1 284 ? 21.797 10.891 17.703 1 62.19 284 TYR A C 1
ATOM 2143 O O . TYR A 1 284 ? 22.734 11.609 18.078 1 62.19 284 TYR A O 1
ATOM 2151 N N . PRO A 1 285 ? 20.734 11.133 17.156 1 66.62 285 PRO A N 1
ATOM 2152 C CA . PRO A 1 285 ? 20.562 12.586 17.109 1 66.62 285 PRO A CA 1
ATOM 2153 C C . PRO A 1 285 ? 20.391 13.203 18.5 1 66.62 285 PRO A C 1
ATOM 2155 O O . PRO A 1 285 ? 19.938 12.516 19.438 1 66.62 285 PRO A O 1
ATOM 2158 N N . THR A 1 286 ? 20.906 14.43 18.656 1 77.69 286 THR A N 1
ATOM 2159 C CA . THR A 1 286 ? 20.594 15.211 19.859 1 77.69 286 THR A CA 1
ATOM 2160 C C . THR A 1 286 ? 19.094 15.438 19.984 1 77.69 286 THR A C 1
ATOM 2162 O O . THR A 1 286 ? 18.328 15.141 19.047 1 77.69 286 THR A O 1
ATOM 2165 N N . ALA A 1 287 ? 18.875 15.812 21.203 1 75.19 287 ALA A N 1
ATOM 2166 C CA . ALA A 1 287 ? 17.484 16.156 21.422 1 75.19 287 ALA A CA 1
ATOM 2167 C C . ALA A 1 287 ? 17.016 17.203 20.406 1 75.19 287 ALA A C 1
ATOM 2169 O O . ALA A 1 287 ? 15.891 17.141 19.906 1 75.19 287 ALA A O 1
ATOM 2170 N N . GLN A 1 288 ? 17.891 18.141 20.125 1 79.06 288 GLN A N 1
ATOM 2171 C CA . GLN A 1 288 ? 17.562 19.203 19.188 1 79.06 288 GLN A CA 1
ATOM 2172 C C . GLN A 1 288 ? 17.375 18.656 17.766 1 79.06 288 GLN A C 1
ATOM 2174 O O . GLN A 1 288 ? 16.453 19.062 17.047 1 79.06 288 GLN A O 1
ATOM 2179 N N . ASP A 1 289 ? 18.109 17.703 17.469 1 86.88 289 ASP A N 1
ATOM 2180 C CA . ASP A 1 289 ? 18.047 17.125 16.125 1 86.88 289 ASP A CA 1
ATOM 2181 C C . ASP A 1 289 ? 16.812 16.234 15.977 1 86.88 289 ASP A C 1
ATOM 2183 O O . ASP A 1 289 ? 16.375 15.953 14.859 1 86.88 289 ASP A O 1
ATOM 2187 N N . SER A 1 290 ? 16.234 16.016 17.141 1 92.5 290 SER A N 1
ATOM 2188 C CA . SER A 1 290 ? 15.211 14.969 17.125 1 92.5 290 SER A CA 1
ATOM 2189 C C . SER A 1 290 ? 13.812 15.57 17.047 1 92.5 290 SER A C 1
ATOM 2191 O O . SER A 1 290 ? 12.844 14.875 16.734 1 92.5 290 SER A O 1
ATOM 2193 N N . LEU A 1 291 ? 13.711 16.781 17.344 1 95 291 LEU A N 1
ATOM 2194 C CA . LEU A 1 291 ? 12.391 17.422 17.344 1 95 291 LEU A CA 1
ATOM 2195 C C . LEU A 1 291 ? 11.984 17.859 15.945 1 95 291 LEU A C 1
ATOM 2197 O O . LEU A 1 291 ? 12.797 18.422 15.211 1 95 291 LEU A O 1
ATOM 2201 N N . ILE A 1 292 ? 10.758 17.578 15.609 1 96.81 292 ILE A N 1
ATOM 2202 C CA . ILE A 1 292 ? 10.141 17.984 14.359 1 96.81 292 ILE A CA 1
ATOM 2203 C C . ILE A 1 292 ? 8.836 18.734 14.648 1 96.81 292 ILE A C 1
ATOM 2205 O O . ILE A 1 292 ? 8 18.25 15.422 1 96.81 292 ILE A O 1
ATOM 2209 N N . LEU A 1 293 ? 8.68 19.906 14.078 1 98.38 293 LEU A N 1
ATOM 2210 C CA . LEU A 1 293 ? 7.426 20.641 14.148 1 98.38 293 LEU A CA 1
ATOM 2211 C C . LEU A 1 293 ? 6.711 20.641 12.805 1 98.38 293 LEU A C 1
ATOM 2213 O O . LEU A 1 293 ? 7.355 20.734 11.758 1 98.38 293 LEU A O 1
ATOM 2217 N N . LEU A 1 294 ? 5.391 20.484 12.914 1 98.5 294 LEU A N 1
ATOM 2218 C CA . LEU A 1 294 ? 4.664 20.453 11.648 1 98.5 294 LEU A CA 1
ATOM 2219 C C . LEU A 1 294 ? 3.291 21.094 11.797 1 98.5 294 LEU A C 1
ATOM 2221 O O . LEU A 1 294 ? 2.785 21.25 12.906 1 98.5 294 LEU A O 1
ATOM 2225 N N . GLY A 1 295 ? 2.717 21.516 10.672 1 98.56 295 GLY A N 1
ATOM 2226 C CA . GLY A 1 295 ? 1.385 22.094 10.594 1 98.56 295 GLY A CA 1
ATOM 2227 C C . GLY A 1 295 ? 0.908 22.297 9.164 1 98.56 295 GLY A C 1
ATOM 2228 O O . GLY A 1 295 ? 1.656 22.047 8.219 1 98.56 295 GLY A O 1
ATOM 2229 N N . GLY A 1 296 ? -0.36 22.578 9.07 1 98.5 296 GLY A N 1
ATOM 2230 C CA . GLY A 1 296 ? -0.898 22.812 7.738 1 98.5 296 GLY A CA 1
ATOM 2231 C C . GLY A 1 296 ? -2.34 23.281 7.75 1 98.5 296 GLY A C 1
ATOM 2232 O O . GLY A 1 296 ? -2.928 23.469 8.812 1 98.5 296 GLY A O 1
ATOM 2233 N N . VAL A 1 297 ? -2.768 23.609 6.562 1 97.88 297 VAL A N 1
ATOM 2234 C CA . VAL A 1 297 ? -4.133 24.062 6.316 1 97.88 297 VAL A CA 1
ATOM 2235 C C . VAL A 1 297 ? -4.68 23.406 5.051 1 97.88 297 VAL A C 1
ATOM 2237 O O . VAL A 1 297 ? -3.932 23.141 4.105 1 97.88 297 VAL A O 1
ATOM 2240 N N . GLU A 1 298 ? -5.926 23.047 5.137 1 96.56 298 GLU A N 1
ATOM 2241 C CA . GLU A 1 298 ? -6.633 22.5 3.986 1 96.56 298 GLU A CA 1
ATOM 2242 C C . GLU A 1 298 ? -7.961 23.203 3.76 1 96.56 298 GLU A C 1
ATOM 2244 O O . GLU A 1 298 ? -8.664 23.531 4.719 1 96.56 298 GLU A O 1
ATOM 2249 N N . ALA A 1 299 ? -8.234 23.422 2.473 1 95.31 299 ALA A N 1
ATOM 2250 C CA . ALA A 1 299 ? -9.5 24.047 2.086 1 95.31 299 ALA A CA 1
ATOM 2251 C C . ALA A 1 299 ? -10.18 23.25 0.974 1 95.31 299 ALA A C 1
ATOM 2253 O O . ALA A 1 299 ? -9.508 22.703 0.097 1 95.31 299 ALA A O 1
ATOM 2254 N N . TYR A 1 300 ? -11.492 23.266 1.057 1 92.31 300 TYR A N 1
ATOM 2255 C CA . TYR A 1 300 ? -12.305 22.5 0.13 1 92.31 300 TYR A CA 1
ATOM 2256 C C . TYR A 1 300 ? -13.438 23.344 -0.439 1 92.31 300 TYR A C 1
ATOM 2258 O O . TYR A 1 300 ? -14.031 24.156 0.275 1 92.31 300 TYR A O 1
ATOM 2266 N N . SER A 1 301 ? -13.758 23.062 -1.673 1 91.5 301 SER A N 1
ATOM 2267 C CA . SER A 1 301 ? -14.977 23.625 -2.24 1 91.5 301 SER A CA 1
ATOM 2268 C C . SER A 1 301 ? -16.203 22.781 -1.895 1 91.5 301 SER A C 1
ATOM 2270 O O . SER A 1 301 ? -16.062 21.688 -1.339 1 91.5 301 SER A O 1
ATOM 2272 N N . ASP A 1 302 ? -17.344 23.3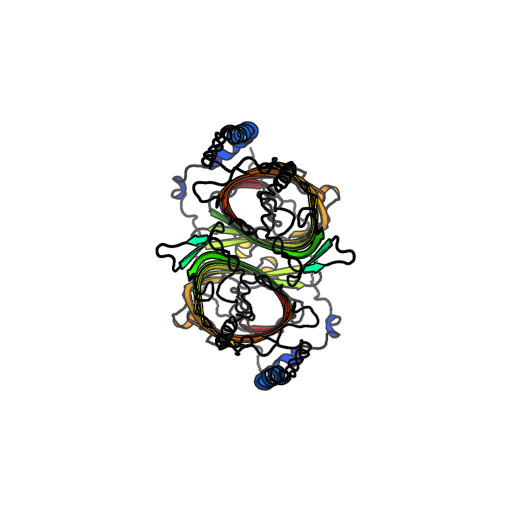59 -2.232 1 86.06 302 ASP A N 1
ATOM 2273 C CA . ASP A 1 302 ? -18.516 22.5 -2.266 1 86.06 302 ASP A CA 1
ATOM 2274 C C . ASP A 1 302 ? -18.375 21.422 -3.332 1 86.06 302 ASP A C 1
ATOM 2276 O O . ASP A 1 302 ? -17.656 21.594 -4.316 1 86.06 302 ASP A O 1
ATOM 2280 N N . PRO A 1 303 ? -19.078 20.281 -3.021 1 83.31 303 PRO A N 1
ATOM 2281 C CA . PRO A 1 303 ? -19.078 19.297 -4.105 1 83.31 303 PRO A CA 1
ATOM 2282 C C . PRO A 1 303 ? -19.688 19.844 -5.395 1 83.31 303 PRO A C 1
ATOM 2284 O O . PRO A 1 303 ? -20.594 20.672 -5.352 1 83.31 303 PRO A O 1
ATOM 2287 N N . PHE A 1 304 ? -19.156 19.266 -6.457 1 85.75 304 PHE A N 1
ATOM 2288 C CA . PHE A 1 304 ? -19.641 19.719 -7.758 1 85.75 304 PHE A CA 1
ATOM 2289 C C . PHE A 1 304 ? -21.031 19.156 -8.047 1 85.75 304 PHE A C 1
ATOM 2291 O O . PHE A 1 304 ? -21.172 17.953 -8.273 1 85.75 304 PHE A O 1
ATOM 2298 N N . SER A 1 305 ? -21.969 20 -8.18 1 82.38 305 SER A N 1
ATOM 2299 C CA . SER A 1 305 ? -23.328 19.562 -8.453 1 82.38 305 SER A CA 1
ATOM 2300 C C . SER A 1 305 ? -23.453 18.984 -9.859 1 82.38 305 SER A C 1
ATOM 2302 O O . SER A 1 305 ? -24.203 18.031 -10.094 1 82.38 305 SER A O 1
ATOM 2304 N N . TRP A 1 306 ? -22.688 19.547 -10.688 1 83 306 TRP A N 1
ATOM 2305 C CA . TRP A 1 306 ? -22.797 19.125 -12.086 1 83 306 TRP A CA 1
ATOM 2306 C C . TRP A 1 306 ? -22.188 17.734 -12.273 1 83 306 TRP A C 1
ATOM 2308 O O . TRP A 1 306 ? -22.391 17.094 -13.312 1 83 306 TRP A O 1
ATOM 2318 N N . LEU A 1 307 ? -21.516 17.25 -11.305 1 80.88 307 LEU A N 1
ATOM 2319 C CA . LEU A 1 307 ? -20.969 15.906 -11.344 1 80.88 307 LEU A CA 1
ATOM 2320 C C . LEU A 1 307 ? -21.609 15.023 -10.281 1 80.88 307 LEU A C 1
ATOM 2322 O O . LEU A 1 307 ? -20.938 14.219 -9.641 1 80.88 307 LEU A O 1
ATOM 2326 N N . ASP A 1 308 ? -22.797 15.336 -9.953 1 76.12 308 ASP A N 1
ATOM 2327 C CA . ASP A 1 308 ? -23.578 14.586 -8.977 1 76.12 308 ASP A CA 1
ATOM 2328 C C . ASP A 1 308 ? -22.859 14.516 -7.633 1 76.12 308 ASP A C 1
ATOM 2330 O O . ASP A 1 308 ? -22.891 13.484 -6.961 1 76.12 308 ASP A O 1
ATOM 2334 N N . ASN A 1 309 ? -22.062 15.492 -7.348 1 77.81 309 ASN A N 1
ATOM 2335 C CA . ASN A 1 309 ? -21.359 15.656 -6.078 1 77.81 309 ASN A CA 1
ATOM 2336 C C . ASN A 1 309 ? -20.25 14.625 -5.91 1 77.81 309 ASN A C 1
ATOM 2338 O O . ASN A 1 309 ? -19.875 14.281 -4.785 1 77.81 309 ASN A O 1
ATOM 2342 N N . LEU A 1 310 ? -19.781 14.18 -7.023 1 78.31 310 LEU A N 1
ATOM 2343 C CA . LEU A 1 310 ? -18.734 13.156 -7.016 1 78.31 310 LEU A CA 1
ATOM 2344 C C . LEU A 1 310 ? -17.359 13.773 -6.859 1 78.31 310 LEU A C 1
ATOM 2346 O O . LEU A 1 310 ? -16.375 13.07 -6.613 1 78.31 310 LEU A O 1
ATOM 2350 N N . GLY A 1 311 ? -17.391 15.078 -6.91 1 83.19 311 GLY A N 1
ATOM 2351 C CA . GLY A 1 311 ? -16.078 15.703 -6.879 1 83.19 311 GLY A CA 1
ATOM 2352 C C . GLY A 1 311 ? -16.078 17.094 -6.258 1 83.19 311 GLY A C 1
ATOM 2353 O O . GLY A 1 311 ? -17.141 17.719 -6.164 1 83.19 311 GLY A O 1
ATOM 2354 N N . ARG A 1 312 ? -14.922 17.516 -5.809 1 89.94 312 ARG A N 1
ATOM 2355 C CA . ARG A 1 312 ? -14.727 18.875 -5.309 1 89.94 312 ARG A CA 1
ATOM 2356 C C . ARG A 1 312 ? -13.281 19.328 -5.516 1 89.94 312 ARG A C 1
ATOM 2358 O O . ARG A 1 312 ? -12.391 18.5 -5.723 1 89.94 312 ARG A O 1
ATOM 2365 N N . ALA A 1 313 ? -13.148 20.562 -5.48 1 93.69 313 ALA A N 1
ATOM 2366 C CA . ALA A 1 313 ? -11.797 21.125 -5.504 1 93.69 313 ALA A CA 1
ATOM 2367 C C . ALA A 1 313 ? -11.211 21.203 -4.094 1 93.69 313 ALA A C 1
ATOM 2369 O O . ALA A 1 313 ? -11.953 21.312 -3.113 1 93.69 313 ALA A O 1
ATOM 2370 N N . TYR A 1 314 ? -9.883 21.078 -4.02 1 93.75 314 TYR A N 1
ATOM 2371 C CA . TYR A 1 314 ? -9.234 21.266 -2.729 1 93.75 314 TYR A CA 1
ATOM 2372 C C . TYR A 1 314 ? -7.871 21.938 -2.891 1 93.75 314 TYR A C 1
ATOM 2374 O O . TYR A 1 314 ? -7.305 21.938 -3.988 1 93.75 314 TYR A O 1
ATOM 2382 N N . THR A 1 315 ? -7.402 22.578 -1.894 1 97 315 THR A N 1
ATOM 2383 C CA . THR A 1 315 ? -6.023 23.031 -1.74 1 97 315 THR A CA 1
ATOM 2384 C C . THR A 1 315 ? -5.5 22.703 -0.345 1 97 315 THR A C 1
ATOM 2386 O O . THR A 1 315 ? -6.277 22.562 0.6 1 97 315 THR A O 1
ATOM 2389 N N . SER A 1 316 ? -4.23 22.406 -0.296 1 97.5 316 SER A N 1
ATOM 2390 C CA . SER A 1 316 ? -3.6 22.031 0.963 1 97.5 316 SER A CA 1
ATOM 2391 C C . SER A 1 316 ? -2.188 22.594 1.067 1 97.5 316 SER A C 1
ATOM 2393 O O . SER A 1 316 ? -1.449 22.625 0.08 1 97.5 316 SER A O 1
ATOM 2395 N N . PHE A 1 317 ? -1.919 23.109 2.207 1 98.56 317 PHE A N 1
ATOM 2396 C CA . PHE A 1 317 ? -0.577 23.578 2.523 1 98.56 317 PHE A CA 1
ATOM 2397 C C . PHE A 1 317 ? -0.031 22.875 3.758 1 98.56 317 PHE A C 1
ATOM 2399 O O . PHE A 1 317 ? -0.706 22.812 4.789 1 98.56 317 PHE A O 1
ATOM 2406 N N . PHE A 1 318 ? 1.158 22.344 3.613 1 98.56 318 PHE A N 1
ATOM 2407 C CA . PHE A 1 318 ? 1.855 21.641 4.684 1 98.56 318 PHE A CA 1
ATOM 2408 C C . PHE A 1 318 ? 3.24 22.234 4.91 1 98.56 318 PHE A C 1
ATOM 2410 O O . PHE A 1 318 ? 3.939 22.578 3.955 1 98.56 318 PHE A O 1
ATOM 2417 N N . ILE A 1 319 ? 3.621 22.406 6.152 1 98.69 319 ILE A N 1
ATOM 2418 C CA . ILE A 1 319 ? 4.949 22.891 6.512 1 98.69 319 ILE A CA 1
ATOM 2419 C C . ILE A 1 319 ? 5.539 22.031 7.621 1 98.69 319 ILE A C 1
ATOM 2421 O O . ILE A 1 319 ? 4.82 21.594 8.523 1 98.69 319 ILE A O 1
ATOM 2425 N N . GLU A 1 320 ? 6.746 21.75 7.523 1 98.19 320 GLU A N 1
ATOM 2426 C CA . GLU A 1 320 ? 7.48 20.984 8.523 1 98.19 320 GLU A CA 1
ATOM 2427 C C . GLU A 1 320 ? 8.867 21.562 8.766 1 98.19 320 GLU A C 1
ATOM 2429 O O . GLU A 1 320 ? 9.508 22.047 7.828 1 98.19 320 GLU A O 1
ATOM 2434 N N . SER A 1 321 ? 9.281 21.625 10.016 1 97.62 321 SER A N 1
ATOM 2435 C CA . SER A 1 321 ? 10.625 22.031 10.43 1 97.62 321 SER A CA 1
ATOM 2436 C C . SER A 1 321 ? 11.289 20.938 11.266 1 97.62 321 SER A C 1
ATOM 2438 O O . SER A 1 321 ? 10.844 20.641 12.375 1 97.62 321 SER A O 1
ATOM 2440 N N . ARG A 1 322 ? 12.383 20.469 10.703 1 95.38 322 ARG A N 1
ATOM 2441 C CA . ARG A 1 322 ? 13.07 19.359 11.359 1 95.38 322 ARG A CA 1
ATOM 2442 C C . ARG A 1 322 ? 14.344 19.828 12.047 1 95.38 322 ARG A C 1
ATOM 2444 O O . ARG A 1 322 ? 15.164 20.531 11.445 1 95.38 322 ARG A O 1
ATOM 2451 N N . GLY A 1 323 ? 14.508 19.391 13.242 1 94 323 GLY A N 1
ATOM 2452 C CA . GLY A 1 323 ? 15.719 19.75 13.977 1 94 323 GLY A CA 1
ATOM 2453 C C . GLY A 1 323 ? 16.984 19.297 13.289 1 94 323 GLY A C 1
ATOM 2454 O O . GLY A 1 323 ? 18 20 13.297 1 94 323 GLY A O 1
ATOM 2455 N N . ILE A 1 324 ? 16.922 18.188 12.703 1 89.12 324 ILE A N 1
ATOM 2456 C CA . ILE A 1 324 ? 18.094 17.594 12.078 1 89.12 324 ILE A CA 1
ATOM 2457 C C . ILE A 1 324 ? 18.578 18.469 10.93 1 89.12 324 ILE A C 1
ATOM 2459 O O . ILE A 1 324 ? 19.75 18.438 10.555 1 89.12 324 ILE A O 1
ATOM 2463 N N . ASN A 1 325 ? 17.703 19.25 10.383 1 93.31 325 ASN A N 1
ATOM 2464 C CA . ASN A 1 325 ? 18.031 20.141 9.281 1 93.31 325 ASN A CA 1
ATOM 2465 C C . ASN A 1 325 ? 18.094 21.594 9.742 1 93.31 325 ASN A C 1
ATOM 2467 O O . ASN A 1 325 ? 17.922 22.516 8.938 1 93.31 325 ASN A O 1
ATOM 2471 N N . GLY A 1 326 ? 18.219 21.797 10.992 1 94.44 326 GLY A N 1
ATOM 2472 C CA . GLY A 1 326 ? 18.375 23.141 11.531 1 94.44 326 GLY A CA 1
ATOM 2473 C C . GLY A 1 326 ? 17.078 23.922 11.547 1 94.44 326 GLY A C 1
ATOM 2474 O O . GLY A 1 326 ? 17.094 25.156 11.477 1 94.44 326 GLY A O 1
ATOM 2475 N N . TYR A 1 327 ? 15.992 23.281 11.398 1 96 327 TYR A N 1
ATOM 2476 C CA . TYR A 1 327 ? 14.641 23.828 11.469 1 96 327 TYR A CA 1
ATOM 2477 C C . TYR A 1 327 ? 14.359 24.75 10.281 1 96 327 TYR A C 1
ATOM 2479 O O . TYR A 1 327 ? 13.523 25.641 10.359 1 96 327 TYR A O 1
ATOM 2487 N N . THR A 1 328 ? 15.156 24.547 9.234 1 96.56 328 THR A N 1
ATOM 2488 C CA . THR A 1 328 ? 14.742 25.156 7.977 1 96.56 328 THR A CA 1
ATOM 2489 C C . THR A 1 328 ? 13.406 24.594 7.508 1 96.56 328 THR A C 1
ATOM 2491 O O . THR A 1 328 ? 13.25 23.375 7.387 1 96.56 328 THR A O 1
ATOM 2494 N N . PRO A 1 329 ? 12.445 25.406 7.215 1 97.12 329 PRO A N 1
ATOM 2495 C CA . PRO A 1 329 ? 11.117 24.891 6.871 1 97.12 329 PRO A CA 1
ATOM 2496 C C . PRO A 1 329 ? 11.086 24.172 5.527 1 97.12 329 PRO A C 1
ATOM 2498 O O . PRO A 1 329 ? 11.703 24.625 4.562 1 97.12 329 PRO A O 1
ATOM 2501 N N . ASP A 1 330 ? 10.469 23.047 5.488 1 97.88 330 ASP A N 1
ATOM 2502 C CA . ASP A 1 330 ? 10.039 22.344 4.281 1 97.88 330 ASP A CA 1
ATOM 2503 C C . ASP A 1 330 ? 8.562 22.609 3.988 1 97.88 330 ASP A C 1
ATOM 2505 O O . ASP A 1 330 ? 7.711 22.453 4.871 1 97.88 330 ASP A O 1
ATOM 2509 N N . GLU A 1 331 ? 8.281 22.984 2.801 1 98.12 331 GLU A N 1
ATOM 2510 C CA . GLU A 1 331 ? 6.922 23.391 2.441 1 98.12 331 GLU A CA 1
ATOM 2511 C C . GLU A 1 331 ? 6.395 22.562 1.271 1 98.12 331 GLU A C 1
ATOM 2513 O O . GLU A 1 331 ? 7.137 22.25 0.336 1 98.12 331 GLU A O 1
ATOM 2518 N N . ASP A 1 332 ? 5.16 22.234 1.366 1 98.56 332 ASP A N 1
ATOM 2519 C CA . ASP A 1 332 ? 4.445 21.531 0.3 1 98.56 332 ASP A CA 1
ATOM 2520 C C . ASP A 1 332 ? 3.059 22.141 0.084 1 98.56 332 ASP A C 1
ATOM 2522 O O . ASP A 1 332 ? 2.264 22.234 1.022 1 98.56 332 ASP A O 1
ATOM 2526 N N . PHE A 1 333 ? 2.844 22.562 -1.116 1 98.12 333 PHE A N 1
ATOM 2527 C CA . PHE A 1 333 ? 1.562 23.125 -1.507 1 98.12 333 PHE A CA 1
ATOM 2528 C C . PHE A 1 333 ? 0.907 22.297 -2.602 1 98.12 333 PHE A C 1
ATOM 2530 O O . PHE A 1 333 ? 1.538 21.984 -3.613 1 98.12 333 PHE A O 1
ATOM 2537 N N . GLN A 1 334 ? -0.395 21.922 -2.352 1 97.81 334 GLN A N 1
ATOM 2538 C CA . GLN A 1 334 ? -1.119 21.109 -3.32 1 97.81 334 GLN A CA 1
ATOM 2539 C C . GLN A 1 334 ? -2.412 21.797 -3.758 1 97.81 334 GLN A C 1
ATOM 2541 O O . GLN A 1 334 ? -3.109 22.391 -2.938 1 97.81 334 GLN A O 1
ATOM 2546 N N . LEU A 1 335 ? -2.686 21.719 -5.047 1 97.25 335 LEU A N 1
ATOM 2547 C CA . LEU A 1 335 ? -3.969 22.047 -5.656 1 97.25 335 LEU A CA 1
ATOM 2548 C C . LEU A 1 335 ? -4.492 20.875 -6.488 1 97.25 335 LEU A C 1
ATOM 2550 O O . LEU A 1 335 ? -3.725 20.219 -7.191 1 97.25 335 LEU A O 1
ATOM 2554 N N . GLY A 1 336 ? -5.836 20.578 -6.207 1 96.56 336 GLY A N 1
ATOM 2555 C CA . GLY A 1 336 ? -6.305 19.453 -6.996 1 96.56 336 GLY A CA 1
ATOM 2556 C C . GLY A 1 336 ? -7.805 19.25 -6.906 1 96.56 336 GLY A C 1
ATOM 2557 O O . GLY A 1 336 ? -8.539 20.141 -6.477 1 96.56 336 GLY A O 1
ATOM 2558 N N . LEU A 1 337 ? -8.242 18.219 -7.512 1 94 337 LEU A N 1
ATOM 2559 C CA . LEU A 1 337 ? -9.617 17.734 -7.48 1 94 337 LEU A CA 1
ATOM 2560 C C . LEU A 1 337 ? -9.711 16.438 -6.68 1 94 337 LEU A C 1
ATOM 2562 O O . LEU A 1 337 ? -8.836 15.57 -6.785 1 94 337 LEU A O 1
ATOM 2566 N N . LEU A 1 338 ? -10.719 16.391 -5.883 1 90.88 338 LEU A N 1
ATOM 2567 C CA . LEU A 1 338 ? -11 15.219 -5.059 1 90.88 338 LEU A CA 1
ATOM 2568 C C . LEU A 1 338 ? -12.297 14.547 -5.492 1 90.88 338 LEU A C 1
ATOM 2570 O O . LEU A 1 338 ? -13.336 15.195 -5.57 1 90.88 338 LEU A O 1
ATOM 2574 N N . PHE A 1 339 ? -12.117 13.305 -5.789 1 84.12 339 PHE A N 1
ATOM 2575 C CA . PHE A 1 339 ? -13.273 12.516 -6.199 1 84.12 339 PHE A CA 1
ATOM 2576 C C . PHE A 1 339 ? -13.578 11.43 -5.172 1 84.12 339 PHE A C 1
ATOM 2578 O O . PHE A 1 339 ? -12.68 10.734 -4.703 1 84.12 339 PHE A O 1
ATOM 2585 N N . HIS A 1 340 ? -14.773 11.375 -4.824 1 77.88 340 HIS A N 1
ATOM 2586 C CA . HIS A 1 340 ? -15.203 10.32 -3.916 1 77.88 340 HIS A CA 1
ATOM 2587 C C . HIS A 1 340 ? -16.703 10.062 -4.043 1 77.88 340 HIS A C 1
ATOM 2589 O O . HIS A 1 340 ? -17.469 10.977 -4.348 1 77.88 340 HIS A O 1
ATOM 2595 N N . ARG A 1 341 ? -17.016 8.773 -3.842 1 70.44 341 ARG A N 1
ATOM 2596 C CA . ARG A 1 341 ? -18.438 8.438 -3.734 1 70.44 341 ARG A CA 1
ATOM 2597 C C . ARG A 1 341 ? -18.969 8.742 -2.334 1 70.44 341 ARG A C 1
ATOM 2599 O O . ARG A 1 341 ? -18.344 8.367 -1.338 1 70.44 341 ARG A O 1
ATOM 2606 N N . PRO A 1 342 ? -20.078 9.391 -2.352 1 63.53 342 PRO A N 1
ATOM 2607 C CA . PRO A 1 342 ? -20.641 9.617 -1.015 1 63.53 342 PRO A CA 1
ATOM 2608 C C . PRO A 1 342 ? -20.812 8.328 -0.221 1 63.53 342 PRO A C 1
ATOM 2610 O O . PRO A 1 342 ? -21.266 7.316 -0.77 1 63.53 342 PRO A O 1
ATOM 2613 N N . GLY A 1 343 ? -20.297 8.297 0.958 1 62.94 343 GLY A N 1
ATOM 2614 C CA . GLY A 1 343 ? -20.391 7.133 1.825 1 62.94 343 GLY A CA 1
ATOM 2615 C C . GLY A 1 343 ? -19.172 6.23 1.733 1 62.94 343 GLY A C 1
ATOM 2616 O O . GLY A 1 343 ? -19.078 5.223 2.443 1 62.94 343 GLY A O 1
ATOM 2617 N N . SER A 1 344 ? -18.422 6.617 0.775 1 65.06 344 SER A N 1
ATOM 2618 C CA . SER A 1 344 ? -17.188 5.844 0.66 1 65.06 344 SER A CA 1
ATOM 2619 C C . SER A 1 344 ? -16.016 6.555 1.338 1 65.06 344 SER A C 1
ATOM 2621 O O . SER A 1 344 ? -15.977 7.785 1.385 1 65.06 344 SER A O 1
ATOM 2623 N N . TYR A 1 345 ? -15.195 5.762 1.955 1 62.97 345 TYR A N 1
ATOM 2624 C CA . TYR A 1 345 ? -13.992 6.32 2.555 1 62.97 345 TYR A CA 1
ATOM 2625 C C . TYR A 1 345 ? -12.859 6.406 1.534 1 62.97 345 TYR A C 1
ATOM 2627 O O . TYR A 1 345 ? -11.867 7.105 1.751 1 62.97 345 TYR A O 1
ATOM 2635 N N . PHE A 1 346 ? -13.109 5.793 0.417 1 74.44 346 PHE A N 1
ATOM 2636 C CA . PHE A 1 346 ? -12.109 5.812 -0.643 1 74.44 346 PHE A CA 1
ATOM 2637 C C . PHE A 1 346 ? -12.219 7.086 -1.473 1 74.44 346 PHE A C 1
ATOM 2639 O O . PHE A 1 346 ? -13.32 7.5 -1.836 1 74.44 346 PHE A O 1
ATOM 2646 N N . GLN A 1 347 ? -11.086 7.777 -1.643 1 80.62 347 GLN A N 1
ATOM 2647 C CA . GLN A 1 347 ? -11.055 8.977 -2.471 1 80.62 347 GLN A CA 1
ATOM 2648 C C . GLN A 1 347 ? -9.859 8.961 -3.42 1 80.62 347 GLN A C 1
ATOM 2650 O O . GLN A 1 347 ? -8.812 8.391 -3.098 1 80.62 347 GLN A O 1
ATOM 2655 N N . ILE A 1 348 ? -10.148 9.555 -4.539 1 87.5 348 ILE A N 1
ATOM 2656 C CA . ILE A 1 348 ? -9.086 9.758 -5.52 1 87.5 348 ILE A CA 1
ATOM 2657 C C . ILE A 1 348 ? -8.836 11.25 -5.707 1 87.5 348 ILE A C 1
ATOM 2659 O O . ILE A 1 348 ? -9.781 12.031 -5.82 1 87.5 348 ILE A O 1
ATOM 2663 N N . ARG A 1 349 ? -7.566 11.602 -5.734 1 93 349 ARG A N 1
ATOM 2664 C CA . ARG A 1 349 ? -7.211 13 -5.941 1 93 349 ARG A CA 1
ATOM 2665 C C . ARG A 1 349 ? -6.258 13.156 -7.125 1 93 349 ARG A C 1
ATOM 2667 O O . ARG A 1 349 ? -5.289 12.406 -7.246 1 93 349 ARG A O 1
ATOM 2674 N N . SER A 1 350 ? -6.598 14.047 -7.988 1 95.25 350 SER A N 1
ATOM 2675 C CA . SER A 1 350 ? -5.625 14.594 -8.93 1 95.25 350 SER A CA 1
ATOM 2676 C C . SER A 1 350 ? -5.043 15.906 -8.43 1 95.25 350 SER A C 1
ATOM 2678 O O . SER A 1 350 ? -5.77 16.75 -7.883 1 95.25 350 SER A O 1
ATOM 2680 N N . MET A 1 351 ? -3.682 16.031 -8.625 1 96.19 351 MET A N 1
ATOM 2681 C CA . MET A 1 351 ? -3.152 17.234 -7.984 1 96.19 351 MET A CA 1
ATOM 2682 C C . MET A 1 351 ? -1.925 17.75 -8.727 1 96.19 351 MET A C 1
ATOM 2684 O O . MET A 1 351 ? -1.257 17 -9.43 1 96.19 351 MET A O 1
ATOM 2688 N N . ILE A 1 352 ? -1.709 19 -8.57 1 97.62 352 ILE A N 1
ATOM 2689 C CA . ILE A 1 352 ? -0.419 19.656 -8.75 1 97.62 352 ILE A CA 1
ATOM 2690 C C . ILE A 1 352 ? 0.222 19.906 -7.391 1 97.62 352 ILE A C 1
ATOM 2692 O O . ILE A 1 352 ? -0.411 20.469 -6.496 1 97.62 352 ILE A O 1
ATOM 2696 N N . ASP A 1 353 ? 1.393 19.406 -7.258 1 97.81 353 ASP A N 1
ATOM 2697 C CA . ASP A 1 353 ? 2.107 19.484 -5.988 1 97.81 353 ASP A CA 1
ATOM 2698 C C . ASP A 1 353 ? 3.381 20.312 -6.117 1 97.81 353 ASP A C 1
ATOM 2700 O O . ASP A 1 353 ? 4.172 20.109 -7.039 1 97.81 353 ASP A O 1
ATOM 2704 N N . PHE A 1 354 ? 3.531 21.281 -5.23 1 97.31 354 PHE A N 1
ATOM 2705 C CA . PHE A 1 354 ? 4.73 22.109 -5.168 1 97.31 354 PHE A CA 1
ATOM 2706 C C . PHE A 1 354 ? 5.5 21.859 -3.881 1 97.31 354 PHE A C 1
ATOM 2708 O O . PHE A 1 354 ? 4.992 22.109 -2.785 1 97.31 354 PHE A O 1
ATOM 2715 N N . TYR A 1 355 ? 6.695 21.422 -4.094 1 97.56 355 TYR A N 1
ATOM 2716 C CA . TYR A 1 355 ? 7.52 21.141 -2.926 1 97.56 355 TYR A CA 1
ATOM 2717 C C . TYR A 1 355 ? 8.781 22 -2.932 1 97.56 355 TYR A C 1
ATOM 2719 O O . TYR A 1 355 ? 9.383 22.219 -3.982 1 97.56 355 TYR A O 1
ATOM 2727 N N . ASN A 1 356 ? 9.164 22.484 -1.737 1 97.44 356 ASN A N 1
ATOM 2728 C CA . ASN A 1 356 ? 10.406 23.219 -1.499 1 97.44 356 ASN A CA 1
ATOM 2729 C C . ASN A 1 356 ? 10.969 22.922 -0.113 1 97.44 356 ASN A C 1
ATOM 2731 O O . ASN A 1 356 ? 10.367 23.281 0.899 1 97.44 356 ASN A O 1
ATOM 2735 N N . GLY A 1 357 ? 12.117 22.25 -0.064 1 97.25 357 GLY A N 1
ATOM 2736 C CA . GLY A 1 357 ? 12.75 21.906 1.199 1 97.25 357 GLY A CA 1
ATOM 2737 C C . GLY A 1 357 ? 13.766 20.781 1.072 1 97.25 357 GLY A C 1
ATOM 2738 O O . GLY A 1 357 ? 14.273 20.516 -0.019 1 97.25 357 GLY A O 1
ATOM 2739 N N . TYR A 1 358 ? 14.156 20.312 2.217 1 95.62 358 TYR A N 1
ATOM 2740 C CA . TYR A 1 358 ? 15.016 19.141 2.211 1 95.62 358 TYR A CA 1
ATOM 2741 C C . TYR A 1 358 ? 14.242 17.906 1.764 1 95.62 358 TYR A C 1
ATOM 2743 O O . TYR A 1 358 ? 13.039 17.797 2.004 1 95.62 358 TYR A O 1
ATOM 2751 N N . SER A 1 359 ? 14.938 16.969 1.145 1 93.44 359 SER A N 1
ATOM 2752 C CA . SER A 1 359 ? 14.32 15.742 0.663 1 93.44 359 SER A CA 1
ATOM 2753 C C . SER A 1 359 ? 13.68 14.961 1.805 1 93.44 359 SER A C 1
ATOM 2755 O O . SER A 1 359 ? 14.242 14.875 2.898 1 93.44 359 SER A O 1
ATOM 2757 N N . TYR A 1 360 ? 12.57 14.391 1.515 1 93.25 360 TYR A N 1
ATOM 2758 C CA . TYR A 1 360 ? 11.922 13.523 2.492 1 93.25 360 TYR A CA 1
ATOM 2759 C C . TYR A 1 360 ? 12.484 12.102 2.41 1 93.25 360 TYR A C 1
ATOM 2761 O O . TYR A 1 360 ? 12.203 11.266 3.271 1 93.25 360 TYR A O 1
ATOM 2769 N N . MET A 1 361 ? 13.219 11.875 1.317 1 92.94 361 MET A N 1
ATOM 2770 C CA . MET A 1 361 ? 13.906 10.586 1.279 1 92.94 361 MET A CA 1
ATOM 2771 C C . MET A 1 361 ? 14.992 10.516 2.352 1 92.94 361 MET A C 1
ATOM 2773 O O . MET A 1 361 ? 15.898 11.344 2.377 1 92.94 361 MET A O 1
ATOM 2777 N N . GLY A 1 362 ? 14.891 9.516 3.164 1 91.12 362 GLY A N 1
ATOM 2778 C CA . GLY A 1 362 ? 15.742 9.438 4.34 1 91.12 362 GLY A CA 1
ATOM 2779 C C . GLY A 1 362 ? 17.219 9.461 4.012 1 91.12 362 GLY A C 1
ATOM 2780 O O . GLY A 1 362 ? 18.016 10.117 4.699 1 91.12 362 GLY A O 1
ATOM 2781 N N . ASP A 1 363 ? 17.609 8.758 3.027 1 90.38 363 ASP A N 1
ATOM 2782 C CA . ASP A 1 363 ? 19.031 8.688 2.674 1 90.38 363 ASP A CA 1
ATOM 2783 C C . ASP A 1 363 ? 19.5 9.969 1.991 1 90.38 363 ASP A C 1
ATOM 2785 O O . ASP A 1 363 ? 20.703 10.188 1.817 1 90.38 363 ASP A O 1
ATOM 2789 N N . LEU A 1 364 ? 18.562 10.836 1.667 1 89.38 364 LEU A N 1
ATOM 2790 C CA . LEU A 1 364 ? 18.875 12.102 1.009 1 89.38 364 LEU A CA 1
ATOM 2791 C C . LEU A 1 364 ? 18.422 13.281 1.86 1 89.38 364 LEU A C 1
ATOM 2793 O O . LEU A 1 364 ? 18.094 14.352 1.33 1 89.38 364 LEU A O 1
ATOM 2797 N N . LEU A 1 365 ? 18.391 13.109 3.143 1 88.5 365 LEU A N 1
ATOM 2798 C CA . LEU A 1 365 ? 17.719 14.031 4.051 1 88.5 365 LEU A CA 1
ATOM 2799 C C . LEU A 1 365 ? 18.438 15.375 4.098 1 88.5 365 LEU A C 1
ATOM 2801 O O . LEU A 1 365 ? 17.875 16.359 4.598 1 88.5 365 LEU A O 1
ATOM 2805 N N . PHE A 1 366 ? 19.641 15.523 3.613 1 89.06 366 PHE A N 1
ATOM 2806 C CA . PHE A 1 366 ? 20.344 16.797 3.639 1 89.06 366 PHE A CA 1
ATOM 2807 C C . PHE A 1 366 ? 20.438 17.391 2.238 1 89.06 366 PHE A C 1
ATOM 2809 O O . PHE A 1 366 ? 21.125 18.391 2.029 1 89.06 366 PHE A O 1
ATOM 2816 N N . THR A 1 367 ? 19.703 16.797 1.329 1 89.56 367 THR A N 1
ATOM 2817 C CA . THR A 1 367 ? 19.609 17.328 -0.026 1 89.56 367 THR A CA 1
ATOM 2818 C C . THR A 1 367 ? 18.344 18.156 -0.19 1 89.56 367 THR A C 1
ATOM 2820 O O . THR A 1 367 ? 17.266 17.766 0.255 1 89.56 367 THR A O 1
ATOM 2823 N N . LYS A 1 368 ? 18.547 19.281 -0.849 1 92.81 368 LYS A N 1
ATOM 2824 C CA . LYS A 1 368 ? 17.391 20.125 -1.112 1 92.81 368 LYS A CA 1
ATOM 2825 C C . LYS A 1 368 ? 16.641 19.656 -2.348 1 92.81 368 LYS A C 1
ATOM 2827 O O . LYS A 1 368 ? 17.25 19.266 -3.342 1 92.81 368 LYS A O 1
ATOM 2832 N N . ASP A 1 369 ? 15.352 19.656 -2.129 1 93.56 369 ASP A N 1
ATOM 2833 C CA . ASP A 1 369 ? 14.43 19.312 -3.209 1 93.56 369 ASP A CA 1
ATOM 2834 C C . ASP A 1 369 ? 13.484 20.484 -3.514 1 93.56 369 ASP A C 1
ATOM 2836 O O . ASP A 1 369 ? 12.969 21.125 -2.598 1 93.56 369 ASP A O 1
ATOM 2840 N N . ARG A 1 370 ? 13.406 20.781 -4.785 1 95.38 370 ARG A N 1
ATOM 2841 C CA . ARG A 1 370 ? 12.438 21.75 -5.289 1 95.38 370 ARG A CA 1
ATOM 2842 C C . ARG A 1 370 ? 11.82 21.281 -6.598 1 95.38 370 ARG A C 1
ATOM 2844 O O . ARG A 1 370 ? 12.531 21.047 -7.578 1 95.38 370 ARG A O 1
ATOM 2851 N N . TYR A 1 371 ? 10.461 21.172 -6.57 1 95.38 371 TYR A N 1
ATOM 2852 C CA . TYR A 1 371 ? 9.82 20.703 -7.797 1 95.38 371 TYR A CA 1
ATOM 2853 C C . TYR A 1 371 ? 8.344 21.062 -7.809 1 95.38 371 TYR A C 1
ATOM 2855 O O . TYR A 1 371 ? 7.77 21.406 -6.773 1 95.38 371 TYR A O 1
ATOM 2863 N N . ALA A 1 372 ? 7.777 21.062 -9.008 1 95.94 372 ALA A N 1
ATOM 2864 C CA . ALA A 1 372 ? 6.344 20.969 -9.266 1 95.94 372 ALA A CA 1
ATOM 2865 C C . ALA A 1 372 ? 5.996 19.609 -9.883 1 95.94 372 ALA A C 1
ATOM 2867 O O . ALA A 1 372 ? 6.613 19.188 -10.859 1 95.94 372 ALA A O 1
ATOM 2868 N N . ALA A 1 373 ? 5.023 19 -9.242 1 97.38 373 ALA A N 1
ATOM 2869 C CA . ALA A 1 373 ? 4.691 17.656 -9.68 1 97.38 373 ALA A CA 1
ATOM 2870 C C . ALA A 1 373 ? 3.227 17.547 -10.094 1 97.38 373 ALA A C 1
ATOM 2872 O O . ALA A 1 373 ? 2.373 18.266 -9.555 1 97.38 373 ALA A O 1
ATOM 2873 N N . LEU A 1 374 ? 2.965 16.75 -11.078 1 97.56 374 LEU A N 1
ATOM 2874 C CA . LEU A 1 374 ? 1.625 16.281 -11.414 1 97.56 374 LEU A CA 1
ATOM 2875 C C . LEU A 1 374 ? 1.403 14.852 -10.914 1 97.56 374 LEU A C 1
ATOM 2877 O O . LEU A 1 374 ? 2.24 13.977 -11.133 1 97.56 374 LEU A O 1
ATOM 2881 N N . GLY A 1 375 ? 0.258 14.711 -10.156 1 97.12 375 GLY A N 1
ATOM 2882 C CA . GLY A 1 375 ? 0.126 13.391 -9.57 1 97.12 375 GLY A CA 1
ATOM 2883 C C . GLY A 1 375 ? -1.315 12.992 -9.32 1 97.12 375 GLY A C 1
ATOM 2884 O O . GLY A 1 375 ? -2.236 13.766 -9.586 1 97.12 375 GLY A O 1
ATOM 2885 N N . VAL A 1 376 ? -1.481 11.766 -8.938 1 95.38 376 VAL A N 1
ATOM 2886 C CA . VAL A 1 376 ? -2.734 11.172 -8.484 1 95.38 376 VAL A CA 1
ATOM 2887 C C . VAL A 1 376 ? -2.518 10.484 -7.137 1 95.38 376 VAL A C 1
ATOM 2889 O O . VAL A 1 376 ? -1.467 9.883 -6.902 1 95.38 376 VAL A O 1
ATOM 2892 N N . SER A 1 377 ? -3.484 10.633 -6.285 1 93.75 377 SER A N 1
ATOM 2893 C CA . SER A 1 377 ? -3.457 9.984 -4.977 1 93.75 377 SER A CA 1
ATOM 2894 C C . SER A 1 377 ? -4.723 9.172 -4.738 1 93.75 377 SER A C 1
ATOM 2896 O O . SER A 1 377 ? -5.816 9.578 -5.129 1 93.75 377 SER A O 1
ATOM 2898 N N . PHE A 1 378 ? -4.488 8.055 -4.145 1 87.88 378 PHE A N 1
ATOM 2899 C CA . PHE A 1 378 ? -5.566 7.172 -3.703 1 87.88 378 PHE A CA 1
ATOM 2900 C C . PHE A 1 378 ? -5.598 7.078 -2.184 1 87.88 378 PHE A C 1
ATOM 2902 O O . PHE A 1 378 ? -4.711 6.473 -1.575 1 87.88 378 PHE A O 1
ATOM 2909 N N . ASP A 1 379 ? -6.637 7.582 -1.627 1 79.06 379 ASP A N 1
ATOM 2910 C CA . ASP A 1 379 ? -6.727 7.676 -0.173 1 79.06 379 ASP A CA 1
ATOM 2911 C C . ASP A 1 379 ? -7.715 6.652 0.385 1 79.06 379 ASP A C 1
ATOM 2913 O O . ASP A 1 379 ? -8.891 6.645 0.01 1 79.06 379 ASP A O 1
ATOM 2917 N N . PHE A 1 380 ? -7.207 5.699 1.238 1 74.94 380 PHE A N 1
ATOM 2918 C CA . PHE A 1 380 ? -8.094 4.723 1.863 1 74.94 380 PHE A CA 1
ATOM 2919 C C . PHE A 1 380 ? -7.574 4.328 3.242 1 74.94 380 PHE A C 1
ATOM 2921 O O . PHE A 1 380 ? -6.379 4.438 3.518 1 74.94 380 PHE A O 1
ATOM 2928 N N . MET B 1 1 ? 33 33.375 -8.031 1 22.22 1 MET B N 1
ATOM 2929 C CA . MET B 1 1 ? 32.406 32.75 -6.855 1 22.22 1 MET B CA 1
ATOM 2930 C C . MET B 1 1 ? 32.5 31.234 -6.949 1 22.22 1 MET B C 1
ATOM 2932 O O . MET B 1 1 ? 32.094 30.641 -7.965 1 22.22 1 MET B O 1
ATOM 2936 N N . THR B 1 2 ? 33.469 30.594 -6.203 1 22.56 2 THR B N 1
ATOM 2937 C CA . THR B 1 2 ? 34.062 29.281 -6.301 1 22.56 2 THR B CA 1
ATOM 2938 C C . THR B 1 2 ? 33.031 28.188 -6.055 1 22.56 2 THR B C 1
ATOM 2940 O O . THR B 1 2 ? 32.156 28.344 -5.211 1 22.56 2 THR B O 1
ATOM 2943 N N . ASN B 1 3 ? 32.688 27.422 -7.035 1 23.78 3 ASN B N 1
ATOM 2944 C CA . ASN B 1 3 ? 31.844 26.25 -7.172 1 23.78 3 ASN B CA 1
ATOM 2945 C C . ASN B 1 3 ? 32.188 25.188 -6.129 1 23.78 3 ASN B C 1
ATOM 2947 O O . ASN B 1 3 ? 32.969 24.281 -6.387 1 23.78 3 ASN B O 1
ATOM 2951 N N . GLU B 1 4 ? 32.406 25.672 -4.855 1 24.98 4 GLU B N 1
ATOM 2952 C CA . GLU B 1 4 ? 32.938 24.688 -3.9 1 24.98 4 GLU B CA 1
ATOM 2953 C C . GLU B 1 4 ? 32 23.484 -3.779 1 24.98 4 GLU B C 1
ATOM 2955 O O . GLU B 1 4 ? 30.781 23.641 -3.656 1 24.98 4 GLU B O 1
ATOM 2960 N N . PRO B 1 5 ? 32.438 22.344 -4.18 1 26.05 5 PRO B N 1
ATOM 2961 C CA . PRO B 1 5 ? 31.703 21.078 -4.074 1 26.05 5 PRO B CA 1
ATOM 2962 C C . PRO B 1 5 ? 31.156 20.844 -2.666 1 26.05 5 PRO B C 1
ATOM 2964 O O . PRO B 1 5 ? 31.75 21.312 -1.686 1 26.05 5 PRO B O 1
ATOM 2967 N N . ILE B 1 6 ? 29.984 20.891 -2.418 1 25.31 6 ILE B N 1
ATOM 2968 C CA . ILE B 1 6 ? 29.344 20.609 -1.138 1 25.31 6 ILE B CA 1
ATOM 2969 C C . ILE B 1 6 ? 30 19.375 -0.497 1 25.31 6 ILE B C 1
ATOM 2971 O O . ILE B 1 6 ? 29.938 18.281 -1.047 1 25.31 6 ILE B O 1
ATOM 2975 N N . ARG B 1 7 ? 31.094 19.5 0.329 1 24.52 7 ARG B N 1
ATOM 2976 C CA . ARG B 1 7 ? 31.734 18.422 1.082 1 24.52 7 ARG B CA 1
ATOM 2977 C C . ARG B 1 7 ? 30.797 17.859 2.137 1 24.52 7 ARG B C 1
ATOM 2979 O O . ARG B 1 7 ? 30.359 18.578 3.041 1 24.52 7 ARG B O 1
ATOM 2986 N N . ILE B 1 8 ? 30.047 16.984 1.812 1 27.86 8 ILE B N 1
ATOM 2987 C CA . ILE B 1 8 ? 29.344 16.25 2.854 1 27.86 8 ILE B CA 1
ATOM 2988 C C . ILE B 1 8 ? 30.328 15.758 3.912 1 27.86 8 ILE B C 1
ATOM 2990 O O . ILE B 1 8 ? 31.391 15.219 3.58 1 27.86 8 ILE B O 1
ATOM 2994 N N . PRO B 1 9 ? 30.359 16.375 5.039 1 26.98 9 PRO B N 1
ATOM 2995 C CA . PRO B 1 9 ? 31.344 15.867 6.004 1 26.98 9 PRO B CA 1
ATOM 2996 C C . PRO B 1 9 ? 31.422 14.344 6.012 1 26.98 9 PRO B C 1
ATOM 2998 O O . PRO B 1 9 ? 30.422 13.664 5.727 1 26.98 9 PRO B O 1
ATOM 3001 N N . PRO B 1 10 ? 32.656 13.805 5.883 1 24.45 10 PRO B N 1
ATOM 3002 C CA . PRO B 1 10 ? 32.844 12.352 5.934 1 24.45 10 PRO B CA 1
ATOM 3003 C C . PRO B 1 10 ? 32.219 11.719 7.172 1 24.45 10 PRO B C 1
ATOM 3005 O O . PRO B 1 10 ? 32.406 12.211 8.289 1 24.45 10 PRO B O 1
ATOM 3008 N N . ILE B 1 11 ? 31.047 11.344 7.184 1 27.48 11 ILE B N 1
ATOM 3009 C CA . ILE B 1 11 ? 30.625 10.492 8.297 1 27.48 11 ILE B CA 1
ATOM 3010 C C . ILE B 1 11 ? 31.734 9.484 8.609 1 27.48 11 ILE B C 1
ATOM 3012 O O . ILE B 1 11 ? 32.219 8.781 7.711 1 27.48 11 ILE B O 1
ATOM 3016 N N . VAL B 1 12 ? 32.5 9.773 9.562 1 24.16 12 VAL B N 1
ATOM 3017 C CA . VAL B 1 12 ? 33.562 8.883 10.008 1 24.16 12 VAL B CA 1
ATOM 3018 C C . VAL B 1 12 ? 33.094 7.438 10.008 1 24.16 12 VAL B C 1
ATOM 3020 O O . VAL B 1 12 ? 32.094 7.117 10.656 1 24.16 12 VAL B O 1
ATOM 3023 N N . SER B 1 13 ? 33.25 6.77 8.961 1 25.16 13 SER B N 1
ATOM 3024 C CA . SER B 1 13 ? 33.062 5.336 8.766 1 25.16 13 SER B CA 1
ATOM 3025 C C . SER B 1 13 ? 33.781 4.535 9.859 1 25.16 13 SER B C 1
ATOM 3027 O O . SER B 1 13 ? 35 4.457 9.883 1 25.16 13 SE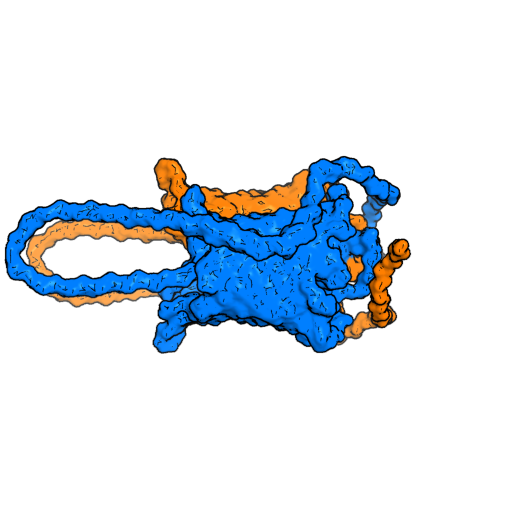R B O 1
ATOM 3029 N N . THR B 1 14 ? 33.5 4.691 11.125 1 25.75 14 THR B N 1
ATOM 3030 C CA . THR B 1 14 ? 34.125 3.609 11.867 1 25.75 14 THR B CA 1
ATOM 3031 C C . THR B 1 14 ? 33.75 2.254 11.281 1 25.75 14 THR B C 1
ATOM 3033 O O . THR B 1 14 ? 32.625 1.756 11.523 1 25.75 14 THR B O 1
ATOM 3036 N N . ARG B 1 15 ? 34.125 2.023 10.109 1 25.02 15 ARG B N 1
ATOM 3037 C CA . ARG B 1 15 ? 33.938 0.71 9.5 1 25.02 15 ARG B CA 1
ATOM 3038 C C . ARG B 1 15 ? 34.406 -0.4 10.43 1 25.02 15 ARG B C 1
ATOM 3040 O O . ARG B 1 15 ? 35.562 -0.451 10.805 1 25.02 15 ARG B O 1
ATOM 3047 N N . PRO B 1 16 ? 33.531 -0.907 11.312 1 26.23 16 PRO B N 1
ATOM 3048 C CA . PRO B 1 16 ? 34.188 -2.086 11.891 1 26.23 16 PRO B CA 1
ATOM 3049 C C . PRO B 1 16 ? 34.781 -3.021 10.836 1 26.23 16 PRO B C 1
ATOM 3051 O O . PRO B 1 16 ? 34.219 -3.133 9.734 1 26.23 16 PRO B O 1
ATOM 3054 N N . THR B 1 17 ? 36.125 -3.191 10.836 1 25.77 17 THR B N 1
ATOM 3055 C CA . THR B 1 17 ? 36.875 -4.094 9.945 1 25.77 17 THR B CA 1
ATOM 3056 C C . THR B 1 17 ? 36.094 -5.387 9.727 1 25.77 17 THR B C 1
ATOM 3058 O O . THR B 1 17 ? 35.812 -5.777 8.586 1 25.77 17 THR B O 1
ATOM 3061 N N . HIS B 1 18 ? 36.625 -6.562 10.438 1 22.38 18 HIS B N 1
ATOM 3062 C CA . HIS B 1 18 ? 36.312 -7.973 10.242 1 22.38 18 HIS B CA 1
ATOM 3063 C C . HIS B 1 18 ? 34.938 -8.312 10.82 1 22.38 18 HIS B C 1
ATOM 3065 O O . HIS B 1 18 ? 34.656 -8.039 11.992 1 22.38 18 HIS B O 1
ATOM 3071 N N . PHE B 1 19 ? 34 -8.141 10.109 1 26.75 19 PHE B N 1
ATOM 3072 C CA . PHE B 1 19 ? 32.688 -8.672 10.516 1 26.75 19 PHE B CA 1
ATOM 3073 C C . PHE B 1 19 ? 32.812 -10.141 10.906 1 26.75 19 PHE B C 1
ATOM 3075 O O . PHE B 1 19 ? 33.031 -11 10.055 1 26.75 19 PHE B O 1
ATOM 3082 N N . SER B 1 20 ? 33.438 -10.445 11.977 1 24.03 20 SER B N 1
ATOM 3083 C CA . SER B 1 20 ? 33.281 -11.836 12.367 1 24.03 20 SER B CA 1
ATOM 3084 C C . SER B 1 20 ? 31.797 -12.18 12.602 1 24.03 20 SER B C 1
ATOM 3086 O O . SER B 1 20 ? 31.094 -11.461 13.328 1 24.03 20 SER B O 1
ATOM 3088 N N . PHE B 1 21 ? 31.203 -12.836 11.625 1 25.52 21 PHE B N 1
ATOM 3089 C CA . PHE B 1 21 ? 29.875 -13.43 11.773 1 25.52 21 PHE B CA 1
ATOM 3090 C C . PHE B 1 21 ? 29.688 -13.977 13.188 1 25.52 21 PHE B C 1
ATOM 3092 O O . PHE B 1 21 ? 30.578 -14.617 13.742 1 25.52 21 PHE B O 1
ATOM 3099 N N . PRO B 1 22 ? 29.047 -13.266 14.047 1 28.11 22 PRO B N 1
ATOM 3100 C CA . PRO B 1 22 ? 28.953 -13.867 15.383 1 28.11 22 PRO B CA 1
ATOM 3101 C C . PRO B 1 22 ? 28.719 -15.375 15.328 1 28.11 22 PRO B C 1
ATOM 3103 O O . PRO B 1 22 ? 28.203 -15.891 14.336 1 28.11 22 PRO B O 1
ATOM 3106 N N . PRO B 1 23 ? 29.281 -16.172 16.328 1 23.22 23 PRO B N 1
ATOM 3107 C CA . PRO B 1 23 ? 29.172 -17.641 16.375 1 23.22 23 PRO B CA 1
ATOM 3108 C C . PRO B 1 23 ? 27.719 -18.125 16.297 1 23.22 23 PRO B C 1
ATOM 3110 O O . PRO B 1 23 ? 26.812 -17.375 16.656 1 23.22 23 PRO B O 1
ATOM 3113 N N . LYS B 1 24 ? 27.5 -19.438 15.844 1 26.59 24 LYS B N 1
ATOM 3114 C CA . LYS B 1 24 ? 26.453 -20.391 15.5 1 26.59 24 LYS B CA 1
ATOM 3115 C C . LYS B 1 24 ? 25.453 -20.531 16.641 1 26.59 24 LYS B C 1
ATOM 3117 O O . LYS B 1 24 ? 24.469 -21.266 16.516 1 26.59 24 LYS B O 1
ATOM 3122 N N . ASN B 1 25 ? 25.703 -20.016 17.812 1 23.78 25 ASN B N 1
ATOM 3123 C CA . ASN B 1 25 ? 25.047 -20.703 18.922 1 23.78 25 ASN B CA 1
ATOM 3124 C C . ASN B 1 25 ? 23.625 -20.203 19.141 1 23.78 25 ASN B C 1
ATOM 3126 O O . ASN B 1 25 ? 22.938 -20.688 20.031 1 23.78 25 ASN B O 1
ATOM 3130 N N . LEU B 1 26 ? 23.438 -19 18.812 1 23.17 26 LEU B N 1
ATOM 3131 C CA . LEU B 1 26 ? 22.172 -18.672 19.453 1 23.17 26 LEU B CA 1
ATOM 3132 C C . LEU B 1 26 ? 21.016 -19.406 18.781 1 23.17 26 LEU B C 1
ATOM 3134 O O . LEU B 1 26 ? 19.922 -19.5 19.328 1 23.17 26 LEU B O 1
ATOM 3138 N N . LEU B 1 27 ? 21.156 -19.531 17.469 1 26.12 27 LEU B N 1
ATOM 3139 C CA . LEU B 1 27 ? 19.953 -20.016 16.812 1 26.12 27 LEU B CA 1
ATOM 3140 C C . LEU B 1 27 ? 19.766 -21.516 17.047 1 26.12 27 LEU B C 1
ATOM 3142 O O . LEU B 1 27 ? 19.031 -22.188 16.312 1 26.12 27 LEU B O 1
ATOM 3146 N N . HIS B 1 28 ? 20.547 -22.078 17.969 1 24.83 28 HIS B N 1
ATOM 3147 C CA . HIS B 1 28 ? 20.359 -23.516 18.156 1 24.83 28 HIS B CA 1
ATOM 3148 C C . HIS B 1 28 ? 18.922 -23.844 18.562 1 24.83 28 HIS B C 1
ATOM 3150 O O . HIS B 1 28 ? 18.516 -25 18.547 1 24.83 28 HIS B O 1
ATOM 3156 N N . SER B 1 29 ? 18.359 -22.969 19.406 1 25.8 29 SER B N 1
ATOM 3157 C CA . SER B 1 29 ? 17.172 -23.578 20.016 1 25.8 29 SER B CA 1
ATOM 3158 C C . SER B 1 29 ? 15.984 -23.547 19.078 1 25.8 29 SER B C 1
ATOM 3160 O O . SER B 1 29 ? 14.875 -23.922 19.453 1 25.8 29 SER B O 1
ATOM 3162 N N . LEU B 1 30 ? 16.047 -22.719 18.047 1 26.22 30 LEU B N 1
ATOM 3163 C CA . LEU B 1 30 ? 14.758 -22.859 17.375 1 26.22 30 LEU B CA 1
ATOM 3164 C C . LEU B 1 30 ? 14.68 -24.188 16.625 1 26.22 30 LEU B C 1
ATOM 3166 O O . LEU B 1 30 ? 15.539 -24.484 15.797 1 26.22 30 LEU B O 1
ATOM 3170 N N . PRO B 1 31 ? 14.102 -25.234 17.109 1 26.95 31 PRO B N 1
ATOM 3171 C CA . PRO B 1 31 ? 13.977 -26.531 16.438 1 26.95 31 PRO B CA 1
ATOM 3172 C C . PRO B 1 31 ? 13.719 -26.391 14.945 1 26.95 31 PRO B C 1
ATOM 3174 O O . PRO B 1 31 ? 13.188 -25.375 14.492 1 26.95 31 PRO B O 1
ATOM 3177 N N . ALA B 1 32 ? 14.539 -27.062 14.07 1 28.66 32 ALA B N 1
ATOM 3178 C CA . ALA B 1 32 ? 14.586 -27.203 12.617 1 28.66 32 ALA B CA 1
ATOM 3179 C C . ALA B 1 32 ? 13.188 -27.359 12.039 1 28.66 32 ALA B C 1
ATOM 3181 O O . ALA B 1 32 ? 12.578 -28.422 12.156 1 28.66 32 ALA B O 1
ATOM 3182 N N . LEU B 1 33 ? 12.422 -26.438 12.062 1 27.14 33 LEU B N 1
ATOM 3183 C CA . LEU B 1 33 ? 11.203 -26.484 11.258 1 27.14 33 LEU B CA 1
ATOM 3184 C C . LEU B 1 33 ? 11.523 -26.859 9.812 1 27.14 33 LEU B C 1
ATOM 3186 O O . LEU B 1 33 ? 10.625 -26.938 8.977 1 27.14 33 LEU B O 1
ATOM 3190 N N . SER B 1 34 ? 12.758 -26.859 9.391 1 29.53 34 SER B N 1
ATOM 3191 C CA . SER B 1 34 ? 13.125 -27.203 8.023 1 29.53 34 SER B CA 1
ATOM 3192 C C . SER B 1 34 ? 12.727 -28.641 7.695 1 29.53 34 SER B C 1
ATOM 3194 O O . SER B 1 34 ? 12.578 -29 6.523 1 29.53 34 SER B O 1
ATOM 3196 N N . SER B 1 35 ? 12.891 -29.594 8.602 1 28.41 35 SER B N 1
ATOM 3197 C CA . SER B 1 35 ? 12.641 -30.984 8.258 1 28.41 35 SER B CA 1
ATOM 3198 C C . SER B 1 35 ? 11.172 -31.219 7.898 1 28.41 35 SER B C 1
ATOM 3200 O O . SER B 1 35 ? 10.789 -32.312 7.477 1 28.41 35 SER B O 1
ATOM 3202 N N . LEU B 1 36 ? 10.367 -30.391 8.312 1 26.84 36 LEU B N 1
ATOM 3203 C CA . LEU B 1 36 ? 8.961 -30.625 8.016 1 26.84 36 LEU B CA 1
ATOM 3204 C C . LEU B 1 36 ? 8.664 -30.375 6.543 1 26.84 36 LEU B C 1
ATOM 3206 O O . LEU B 1 36 ? 7.617 -30.781 6.035 1 26.84 36 LEU B O 1
ATOM 3210 N N . SER B 1 37 ? 9.461 -29.688 5.848 1 29.47 37 SER B N 1
ATOM 3211 C CA . SER B 1 37 ? 9.086 -29.297 4.492 1 29.47 37 SER B CA 1
ATOM 3212 C C . SER B 1 37 ? 9.109 -30.5 3.547 1 29.47 37 SER B C 1
ATOM 3214 O O . SER B 1 37 ? 8.336 -30.547 2.586 1 29.47 37 SER B O 1
ATOM 3216 N N . ALA B 1 38 ? 10.062 -31.406 3.578 1 28.73 38 ALA B N 1
ATOM 3217 C CA . ALA B 1 38 ? 10.102 -32.5 2.6 1 28.73 38 ALA B CA 1
ATOM 3218 C C . ALA B 1 38 ? 8.891 -33.406 2.758 1 28.73 38 ALA B C 1
ATOM 3220 O O . ALA B 1 38 ? 8.367 -33.938 1.771 1 28.73 38 ALA B O 1
ATOM 3221 N N . THR B 1 39 ? 8.602 -33.906 3.996 1 26.94 39 THR B N 1
ATOM 3222 C CA . THR B 1 39 ? 7.605 -34.938 4.215 1 26.94 39 THR B CA 1
ATOM 3223 C C . THR B 1 39 ? 6.199 -34.406 3.943 1 26.94 39 THR B C 1
ATOM 3225 O O . THR B 1 39 ? 5.301 -35.156 3.584 1 26.94 39 THR B O 1
ATOM 3228 N N . LEU B 1 40 ? 6.004 -33.25 4.219 1 28.45 40 LEU B N 1
ATOM 3229 C CA . LEU B 1 40 ? 4.617 -32.812 4.078 1 28.45 40 LEU B CA 1
ATOM 3230 C C . LEU B 1 40 ? 4.223 -32.719 2.607 1 28.45 40 LEU B C 1
ATOM 3232 O O . LEU B 1 40 ? 3.051 -32.906 2.262 1 28.45 40 LEU B O 1
ATOM 3236 N N . LEU B 1 41 ? 5.105 -32.531 1.731 1 31.62 41 LEU B N 1
ATOM 3237 C CA . LEU B 1 41 ? 4.676 -32.438 0.342 1 31.62 41 LEU B CA 1
ATOM 3238 C C . LEU B 1 41 ? 4.156 -33.75 -0.174 1 31.62 41 LEU B C 1
ATOM 3240 O O . LEU B 1 41 ? 3.504 -33.812 -1.218 1 31.62 41 LEU B O 1
ATOM 3244 N N . GLY B 1 42 ? 4.691 -34.875 0.243 1 28.61 42 GLY B N 1
ATOM 3245 C CA . GLY B 1 42 ? 4.113 -36.156 -0.21 1 28.61 42 GLY B CA 1
ATOM 3246 C C . GLY B 1 42 ? 2.701 -36.375 0.294 1 28.61 42 GLY B C 1
ATOM 3247 O O . GLY B 1 42 ? 2.006 -37.281 -0.174 1 28.61 42 GLY B O 1
ATOM 3248 N N . SER B 1 43 ? 2.414 -35.969 1.558 1 27.17 43 SER B N 1
ATOM 3249 C CA . SER B 1 43 ? 1.14 -36.344 2.162 1 27.17 43 SER B CA 1
ATOM 3250 C C . SER B 1 43 ? 0.067 -35.281 1.888 1 27.17 43 SER B C 1
ATOM 3252 O O . SER B 1 43 ? -0.926 -35.219 2.613 1 27.17 43 SER B O 1
ATOM 3254 N N . LEU B 1 44 ? 0.117 -34.594 1.005 1 31.55 44 LEU B N 1
ATOM 3255 C CA . LEU B 1 44 ? -0.805 -33.5 0.677 1 31.55 44 LEU B CA 1
ATOM 3256 C C . LEU B 1 44 ? -2.221 -34.031 0.481 1 31.55 44 LEU B C 1
ATOM 3258 O O . LEU B 1 44 ? -3.195 -33.312 0.705 1 31.55 44 LEU B O 1
ATOM 3262 N N . PRO B 1 45 ? -2.439 -35.156 -0.102 1 29.89 45 PRO B N 1
ATOM 3263 C CA . PRO B 1 45 ? -3.822 -35.625 -0.206 1 29.89 45 PRO B CA 1
ATOM 3264 C C . PRO B 1 45 ? -4.488 -35.812 1.156 1 29.89 45 PRO B C 1
ATOM 3266 O O . PRO B 1 45 ? -5.711 -35.688 1.271 1 29.89 45 PRO B O 1
ATOM 3269 N N . LEU B 1 46 ? -3.734 -36.156 2.205 1 28.3 46 LEU B N 1
ATOM 3270 C CA . LEU B 1 46 ? -4.344 -36.5 3.479 1 28.3 46 LEU B CA 1
ATOM 3271 C C . LEU B 1 46 ? -4.863 -35.281 4.207 1 28.3 46 LEU B C 1
ATOM 3273 O O . LEU B 1 46 ? -5.926 -35.312 4.832 1 28.3 46 LEU B O 1
ATOM 3277 N N . LEU B 1 47 ? -4.219 -34.188 4.168 1 28.88 47 LEU B N 1
ATOM 3278 C CA . LEU B 1 47 ? -4.691 -33.062 4.969 1 28.88 47 LEU B CA 1
ATOM 3279 C C . LEU B 1 47 ? -5.941 -32.438 4.355 1 28.88 47 LEU B C 1
ATOM 3281 O O . LEU B 1 47 ? -6.742 -31.828 5.059 1 28.88 47 LEU B O 1
ATOM 3285 N N . LEU B 1 48 ? -6.137 -32.469 3.146 1 30.47 48 LEU B N 1
ATOM 3286 C CA . LEU B 1 48 ? -7.418 -32.094 2.545 1 30.47 48 LEU B CA 1
ATOM 3287 C C . LEU B 1 48 ? -8.539 -32.969 3.082 1 30.47 48 LEU B C 1
ATOM 3289 O O . LEU B 1 48 ? -9.648 -32.5 3.334 1 30.47 48 LEU B O 1
ATOM 3293 N N . LEU B 1 49 ? -8.305 -34.281 3.367 1 28.19 49 LEU B N 1
ATOM 3294 C CA . LEU B 1 49 ? -9.312 -35.188 3.889 1 28.19 49 LEU B CA 1
ATOM 3295 C C . LEU B 1 49 ? -9.695 -34.812 5.316 1 28.19 49 LEU B C 1
ATOM 3297 O O . LEU B 1 49 ? -10.852 -34.969 5.715 1 28.19 49 LEU B O 1
ATOM 3301 N N . LEU B 1 50 ? -8.781 -34.312 6.051 1 29.09 50 LEU B N 1
ATOM 3302 C CA . LEU B 1 50 ? -9.133 -34.031 7.441 1 29.09 50 LEU B CA 1
ATOM 3303 C C . LEU B 1 50 ? -10.039 -32.812 7.539 1 29.09 50 LEU B C 1
ATOM 3305 O O . LEU B 1 50 ? -10.93 -32.75 8.391 1 29.09 50 LEU B O 1
ATOM 3309 N N . ALA B 1 51 ? -9.734 -31.797 6.773 1 29.88 51 ALA B N 1
ATOM 3310 C CA . ALA B 1 51 ? -10.617 -30.641 6.902 1 29.88 51 ALA B CA 1
ATOM 3311 C C . ALA B 1 51 ? -12.031 -30.984 6.445 1 29.88 51 ALA B C 1
ATOM 3313 O O . ALA B 1 51 ? -13 -30.375 6.898 1 29.88 51 ALA B O 1
ATOM 3314 N N . LEU B 1 52 ? -12.133 -31.812 5.504 1 29.05 52 LEU B N 1
ATOM 3315 C CA . LEU B 1 52 ? -13.461 -32.188 5.031 1 29.05 52 LEU B CA 1
ATOM 3316 C C . LEU B 1 52 ? -14.203 -33 6.094 1 29.05 52 LEU B C 1
ATOM 3318 O O . LEU B 1 52 ? -15.406 -33.219 5.977 1 29.05 52 LEU B O 1
ATOM 3322 N N . SER B 1 53 ? -13.414 -33.688 6.93 1 28.09 53 SER B N 1
ATOM 3323 C CA . SER B 1 53 ? -14.164 -34.656 7.754 1 28.09 53 SER B CA 1
ATOM 3324 C C . SER B 1 53 ? -15 -33.938 8.805 1 28.09 53 SER B C 1
ATOM 3326 O O . SER B 1 53 ? -15.812 -34.531 9.492 1 28.09 53 SER B O 1
ATOM 3328 N N . THR B 1 54 ? -14.438 -32.844 9.273 1 29.3 54 THR B N 1
ATOM 3329 C CA . THR B 1 54 ? -15.156 -32.5 10.492 1 29.3 54 THR B CA 1
ATOM 3330 C C . THR B 1 54 ? -16.531 -31.922 10.164 1 29.3 54 THR B C 1
ATOM 3332 O O . THR B 1 54 ? -17.203 -31.406 11.047 1 29.3 54 THR B O 1
ATOM 3335 N N . GLY B 1 55 ? -16.859 -31.922 8.93 1 27.66 55 GLY B N 1
ATOM 3336 C CA . GLY B 1 55 ? -18.109 -31.219 8.641 1 27.66 55 GLY B CA 1
ATOM 3337 C C . GLY B 1 55 ? -19.328 -31.906 9.227 1 27.66 55 GLY B C 1
ATOM 3338 O O . GLY B 1 55 ? -20.469 -31.578 8.852 1 27.66 55 GLY B O 1
ATOM 3339 N N . GLU B 1 56 ? -19.125 -33.062 9.773 1 25.27 56 GLU B N 1
ATOM 3340 C CA . GLU B 1 56 ? -20.5 -33.5 10.039 1 25.27 56 GLU B CA 1
ATOM 3341 C C . GLU B 1 56 ? -21.156 -32.656 11.117 1 25.27 56 GLU B C 1
ATOM 3343 O O . GLU B 1 56 ? -21.078 -32.969 12.305 1 25.27 56 GLU B O 1
ATOM 3348 N N . MET B 1 57 ? -20.75 -31.453 11.281 1 25.02 57 MET B N 1
ATOM 3349 C CA . MET B 1 57 ? -21.516 -30.953 12.414 1 25.02 57 MET B CA 1
ATOM 3350 C C . MET B 1 57 ? -23.016 -31.203 12.211 1 25.02 57 MET B C 1
ATOM 3352 O O . MET B 1 57 ? -23.516 -31.109 11.086 1 25.02 57 MET B O 1
ATOM 3356 N N . ALA B 1 58 ? -23.641 -31.781 13.203 1 23.67 58 ALA B N 1
ATOM 3357 C CA . ALA B 1 58 ? -25.047 -32.156 13.453 1 23.67 58 ALA B CA 1
ATOM 3358 C C . ALA B 1 58 ? -25.969 -30.984 13.164 1 23.67 58 ALA B C 1
ATOM 3360 O O . ALA B 1 58 ? -25.672 -29.828 13.492 1 23.67 58 ALA B O 1
ATOM 3361 N N . ARG B 1 59 ? -26.703 -31.078 12.18 1 25.52 59 ARG B N 1
ATOM 3362 C CA . ARG B 1 59 ? -27.844 -30.25 11.805 1 25.52 59 ARG B CA 1
ATOM 3363 C C . ARG B 1 59 ? -28.656 -29.844 13.039 1 25.52 59 ARG B C 1
ATOM 3365 O O . ARG B 1 59 ? -29.094 -30.703 13.805 1 25.52 59 ARG B O 1
ATOM 3372 N N . PRO B 1 60 ? -28.312 -28.672 13.703 1 22.41 60 PRO B N 1
ATOM 3373 C CA . PRO B 1 60 ? -29.188 -28.422 14.844 1 22.41 60 PRO B CA 1
ATOM 3374 C C . PRO B 1 60 ? -30.656 -28.672 14.539 1 22.41 60 PRO B C 1
ATOM 3376 O O . PRO B 1 60 ? -31.078 -28.531 13.391 1 22.41 60 PRO B O 1
ATOM 3379 N N . SER B 1 61 ? -31.25 -29.609 15.227 1 20.58 61 SER B N 1
ATOM 3380 C CA . SER B 1 61 ? -32.656 -30 15.227 1 20.58 61 SER B CA 1
ATOM 3381 C C . SER B 1 61 ? -33.562 -28.797 15.266 1 20.58 61 SER B C 1
ATOM 3383 O O . SER B 1 61 ? -33.281 -27.797 15.945 1 20.58 61 SER B O 1
ATOM 3385 N N . ASN B 1 62 ? -34.281 -28.516 14.156 1 22.44 62 ASN B N 1
ATOM 3386 C CA . ASN B 1 62 ? -35.375 -27.578 13.977 1 22.44 62 ASN B CA 1
ATOM 3387 C C . ASN B 1 62 ? -36.281 -27.516 15.219 1 22.44 62 ASN B C 1
ATOM 3389 O O . ASN B 1 62 ? -36.906 -28.516 15.594 1 22.44 62 ASN B O 1
ATOM 3393 N N . ALA B 1 63 ? -35.812 -26.875 16.312 1 23.11 63 ALA B N 1
ATOM 3394 C CA . ALA B 1 63 ? -36.656 -26.734 17.469 1 23.11 63 ALA B CA 1
ATOM 3395 C C . ALA B 1 63 ? -38.125 -26.5 17.062 1 23.11 63 ALA B C 1
ATOM 3397 O O . ALA B 1 63 ? -38.406 -25.641 16.219 1 23.11 63 ALA B O 1
ATOM 3398 N N . GLU B 1 64 ? -38.844 -27.5 17.094 1 24.41 64 GLU B N 1
ATOM 3399 C CA . GLU B 1 64 ? -40.281 -27.609 16.906 1 24.41 64 GLU B CA 1
ATOM 3400 C C . GLU B 1 64 ? -41.031 -26.469 17.578 1 24.41 64 GLU B C 1
ATOM 3402 O O . GLU B 1 64 ? -40.875 -26.25 18.781 1 24.41 64 GLU B O 1
ATOM 3407 N N . ALA B 1 65 ? -41.25 -25.281 16.875 1 25 65 ALA B N 1
ATOM 3408 C CA . ALA B 1 65 ? -42.156 -24.234 17.344 1 25 65 ALA B CA 1
ATOM 3409 C C . ALA B 1 65 ? -43.312 -24.812 18.141 1 25 65 ALA B C 1
ATOM 3411 O O . ALA B 1 65 ? -43.938 -25.797 17.719 1 25 65 ALA B O 1
ATOM 3412 N N . ALA B 1 66 ? -43.281 -24.672 19.469 1 25.12 66 ALA B N 1
ATOM 3413 C CA . ALA B 1 66 ? -44.344 -25.031 20.391 1 25.12 66 ALA B CA 1
ATOM 3414 C C . ALA B 1 66 ? -45.688 -24.641 19.828 1 25.12 66 ALA B C 1
ATOM 3416 O O . ALA B 1 66 ? -45.844 -23.562 19.266 1 25.12 66 ALA B O 1
ATOM 3417 N N . PRO B 1 67 ? -46.562 -25.594 19.594 1 26.59 67 PRO B N 1
ATOM 3418 C CA . PRO B 1 67 ? -47.875 -25.453 18.969 1 26.59 67 PRO B CA 1
ATOM 3419 C C . PRO B 1 67 ? -48.719 -24.344 19.609 1 26.59 67 PRO B C 1
ATOM 3421 O O . PRO B 1 67 ? -48.656 -24.156 20.828 1 26.59 67 PRO B O 1
ATOM 3424 N N . PRO B 1 68 ? -48.75 -23.094 18.984 1 26.86 68 PRO B N 1
ATOM 3425 C CA . PRO B 1 68 ? -49.625 -22.094 19.625 1 26.86 68 PRO B CA 1
ATOM 3426 C C . PRO B 1 68 ? -50.906 -22.703 20.156 1 26.86 68 PRO B C 1
ATOM 3428 O O . PRO B 1 68 ? -51.344 -23.734 19.656 1 26.86 68 PRO B O 1
ATOM 3431 N N . SER B 1 69 ? -51.188 -22.422 21.453 1 24.78 69 SER B N 1
ATOM 3432 C CA . SER B 1 69 ? -52.344 -22.875 22.203 1 24.78 69 SER B CA 1
ATOM 3433 C C . SER B 1 69 ? -53.625 -22.719 21.391 1 24.78 69 SER B C 1
ATOM 3435 O O . SER B 1 69 ? -53.781 -21.75 20.656 1 24.78 69 SER B O 1
ATOM 3437 N N . PRO B 1 70 ? -54.531 -23.766 21.328 1 26.48 70 PRO B N 1
ATOM 3438 C CA . PRO B 1 70 ? -55.719 -24.078 20.516 1 26.48 70 PRO B CA 1
ATOM 3439 C C . PRO B 1 70 ? -56.844 -23.062 20.672 1 26.48 70 PRO B C 1
ATOM 3441 O O . PRO B 1 70 ? -57.438 -22.969 21.734 1 26.48 70 PRO B O 1
ATOM 3444 N N . SER B 1 71 ? -56.625 -21.688 20.578 1 27.31 71 SER B N 1
ATOM 3445 C CA . SER B 1 71 ? -57.875 -21.016 20.922 1 27.31 71 SER B CA 1
ATOM 3446 C C . SER B 1 71 ? -59.031 -21.578 20.109 1 27.31 71 SER B C 1
ATOM 3448 O O . SER B 1 71 ? -58.875 -21.984 18.969 1 27.31 71 SER B O 1
ATOM 3450 N N . PRO B 1 72 ? -60.281 -21.734 20.719 1 26.44 72 PRO B N 1
ATOM 3451 C CA . PRO B 1 72 ? -61.469 -22.422 20.25 1 26.44 72 PRO B CA 1
ATOM 3452 C C . PRO B 1 72 ? -62.031 -21.828 18.953 1 26.44 72 PRO B C 1
ATOM 3454 O O . PRO B 1 72 ? -62.281 -20.625 18.859 1 26.44 72 PRO B O 1
ATOM 3457 N N . VAL B 1 73 ? -61.594 -22.359 17.734 1 28.3 73 VAL B N 1
ATOM 3458 C CA . VAL B 1 73 ? -62 -21.984 16.391 1 28.3 73 VAL B CA 1
ATOM 3459 C C . VAL B 1 73 ? -63.5 -22.188 16.219 1 28.3 73 VAL B C 1
ATOM 3461 O O . VAL B 1 73 ? -64 -23.266 16.5 1 28.3 73 VAL B O 1
ATOM 3464 N N . SER B 1 74 ? -64.312 -21.219 16.594 1 26.5 74 SER B N 1
ATOM 3465 C CA . SER B 1 74 ? -65.688 -21.328 16.125 1 26.5 74 SER B CA 1
ATOM 3466 C C . SER B 1 74 ? -65.75 -21.781 14.672 1 26.5 74 SER B C 1
ATOM 3468 O O . SER B 1 74 ? -64.875 -21.438 13.875 1 26.5 74 SER B O 1
ATOM 3470 N N . SER B 1 75 ? -66.5 -22.844 14.312 1 27.16 75 SER B N 1
ATOM 3471 C CA . SER B 1 75 ? -66.75 -23.766 13.195 1 27.16 75 SER B CA 1
ATOM 3472 C C . SER B 1 75 ? -67 -23 11.906 1 27.16 75 SER B C 1
ATOM 3474 O O . SER B 1 75 ? -67.438 -23.594 10.898 1 27.16 75 SER B O 1
ATOM 3476 N N . GLY B 1 76 ? -67.062 -21.703 11.828 1 29.5 76 GLY B N 1
ATOM 3477 C CA . GLY B 1 76 ? -67.688 -21.312 10.594 1 29.5 76 GLY B CA 1
ATOM 3478 C C . GLY B 1 76 ? -67 -21.875 9.359 1 29.5 76 GLY B C 1
ATOM 3479 O O . GLY B 1 76 ? -65.875 -22.344 9.422 1 29.5 76 GLY B O 1
ATOM 3480 N N . PRO B 1 77 ? -67.812 -22.109 8.172 1 28.27 77 PRO B N 1
ATOM 3481 C CA . PRO B 1 77 ? -67.312 -22.891 7.043 1 28.27 77 PRO B CA 1
ATOM 3482 C C . PRO B 1 77 ? -65.875 -22.453 6.602 1 28.27 77 PRO B C 1
ATOM 3484 O O . PRO B 1 77 ? -65.562 -21.297 6.738 1 28.27 77 PRO B O 1
ATOM 3487 N N . ALA B 1 78 ? -64.938 -23.422 6.699 1 27.73 78 ALA B N 1
ATOM 3488 C CA . ALA B 1 78 ? -63.531 -23.281 6.512 1 27.73 78 ALA B CA 1
ATOM 3489 C C . ALA B 1 78 ? -63.219 -22.641 5.164 1 27.73 78 ALA B C 1
ATOM 3491 O O . ALA B 1 78 ? -63.5 -23.219 4.109 1 27.73 78 ALA B O 1
ATOM 3492 N N . ALA B 1 79 ? -63.531 -21.344 5.035 1 27.91 79 ALA B N 1
ATOM 3493 C CA . ALA B 1 79 ? -63.125 -20.766 3.762 1 27.91 79 ALA B CA 1
ATOM 3494 C C . ALA B 1 79 ? -61.75 -21.297 3.338 1 27.91 79 ALA B C 1
ATOM 3496 O O . ALA B 1 79 ? -60.906 -21.562 4.18 1 27.91 79 ALA B O 1
ATOM 3497 N N . ALA B 1 80 ? -61.75 -21.844 2.148 1 29.94 80 ALA B N 1
ATOM 3498 C CA . ALA B 1 80 ? -60.594 -22.406 1.471 1 29.94 80 ALA B CA 1
ATOM 3499 C C . ALA B 1 80 ? -59.344 -21.562 1.71 1 29.94 80 ALA B C 1
ATOM 3501 O O . ALA B 1 80 ? -59.344 -20.359 1.474 1 29.94 80 ALA B O 1
ATOM 3502 N N . GLN B 1 81 ? -58.656 -21.891 2.857 1 26.23 81 GLN B N 1
ATOM 3503 C CA . GLN B 1 81 ? -57.406 -21.188 3.184 1 26.23 81 GLN B CA 1
ATOM 3504 C C . GLN B 1 81 ? -56.562 -20.984 1.941 1 26.23 81 GLN B C 1
ATOM 3506 O O . GLN B 1 81 ? -56.312 -21.938 1.184 1 26.23 81 GLN B O 1
ATOM 3511 N N . PRO B 1 82 ? -56.594 -19.766 1.329 1 28.77 82 PRO B N 1
ATOM 3512 C CA . PRO B 1 82 ? -55.688 -19.656 0.184 1 28.77 82 PRO B CA 1
ATOM 3513 C C . PRO B 1 82 ? -54.375 -20.422 0.401 1 28.77 82 PRO B C 1
ATOM 3515 O O . PRO B 1 82 ? -53.969 -20.609 1.543 1 28.77 82 PRO B O 1
ATOM 3518 N N . THR B 1 83 ? -54.188 -21.484 -0.406 1 26.36 83 THR B N 1
ATOM 3519 C CA . THR B 1 83 ? -52.938 -22.234 -0.402 1 26.36 83 THR B CA 1
ATOM 3520 C C . THR B 1 83 ? -51.75 -21.328 -0.027 1 26.36 83 THR B C 1
ATOM 3522 O O . THR B 1 83 ? -51.656 -20.203 -0.524 1 26.36 83 THR B O 1
ATOM 3525 N N . ALA B 1 84 ? -51.375 -21.375 1.248 1 30.09 84 ALA B N 1
ATOM 3526 C CA . ALA B 1 84 ? -50.125 -20.766 1.691 1 30.09 84 ALA B CA 1
ATOM 3527 C C . ALA B 1 84 ? -49.094 -20.734 0.567 1 30.09 84 ALA B C 1
ATOM 3529 O O . ALA B 1 84 ? -48.75 -21.781 0.013 1 30.09 84 ALA B O 1
ATOM 3530 N N . GLY B 1 85 ? -49.281 -19.734 -0.292 1 29.59 85 GLY B N 1
ATOM 3531 C CA . GLY B 1 85 ? -48.219 -19.625 -1.296 1 29.59 85 GLY B CA 1
ATOM 3532 C C . GLY B 1 85 ? -46.875 -20.125 -0.813 1 29.59 85 GLY B C 1
ATOM 3533 O O . GLY B 1 85 ? -46.625 -20.188 0.392 1 29.59 85 GLY B O 1
ATOM 3534 N N . SER B 1 86 ? -46.375 -21.188 -1.536 1 30.55 86 SER B N 1
ATOM 3535 C CA . SER B 1 86 ? -45.062 -21.734 -1.248 1 30.55 86 SER B CA 1
ATOM 3536 C C . SER B 1 86 ? -44.125 -20.672 -0.69 1 30.55 86 SER B C 1
ATOM 3538 O O . SER B 1 86 ? -44.125 -19.531 -1.154 1 30.55 86 SER B O 1
ATOM 3540 N N . PRO B 1 87 ? -43.875 -20.766 0.658 1 33.91 87 PRO B N 1
ATOM 3541 C CA . PRO B 1 87 ? -42.906 -19.766 1.122 1 33.91 87 PRO B CA 1
ATOM 3542 C C . PRO B 1 87 ? -41.906 -19.375 0.039 1 33.91 87 PRO B C 1
ATOM 3544 O O . PRO B 1 87 ? -41.594 -20.172 -0.85 1 33.91 87 PRO B O 1
ATOM 3547 N N . PRO B 1 88 ? -41.938 -18.109 -0.358 1 33.94 88 PRO B N 1
ATOM 3548 C CA . PRO B 1 88 ? -40.938 -17.781 -1.377 1 33.94 88 PRO B CA 1
ATOM 3549 C C . PRO B 1 88 ? -39.656 -18.578 -1.218 1 33.94 88 PRO B C 1
ATOM 3551 O O . PRO B 1 88 ? -39.281 -18.984 -0.103 1 33.94 88 PRO B O 1
ATOM 3554 N N . ALA B 1 89 ? -39.344 -19.406 -2.238 1 33.19 89 ALA B N 1
ATOM 3555 C CA . ALA B 1 89 ? -38.062 -20.125 -2.252 1 33.19 89 ALA B CA 1
ATOM 3556 C C . ALA B 1 89 ? -36.969 -19.328 -1.531 1 33.19 89 ALA B C 1
ATOM 3558 O O . ALA B 1 89 ? -36.969 -18.094 -1.584 1 33.19 89 ALA B O 1
ATOM 3559 N N . PRO B 1 90 ? -36.594 -19.906 -0.381 1 32.72 90 PRO B N 1
ATOM 3560 C CA . PRO B 1 90 ? -35.5 -19.141 0.239 1 32.72 90 PRO B CA 1
ATOM 3561 C C . PRO B 1 90 ? -34.562 -18.5 -0.788 1 32.72 90 PRO B C 1
ATOM 3563 O O . PRO B 1 90 ? -34.406 -19.016 -1.896 1 32.72 90 PRO B O 1
ATOM 3566 N N . PRO B 1 91 ? -34.5 -17.219 -0.759 1 33 91 PRO B N 1
ATOM 3567 C CA . PRO B 1 91 ? -33.562 -16.703 -1.761 1 33 91 PRO B CA 1
ATOM 3568 C C . PRO B 1 91 ? -32.375 -17.625 -2 1 33 91 PRO B C 1
ATOM 3570 O O . PRO B 1 91 ? -32 -18.375 -1.109 1 33 91 PRO B O 1
ATOM 3573 N N . PRO B 1 92 ? -32.25 -18.125 -3.188 1 30.66 92 PRO B N 1
ATOM 3574 C CA . PRO B 1 92 ? -31.062 -18.969 -3.391 1 30.66 92 PRO B CA 1
ATOM 3575 C C . PRO B 1 92 ? -29.891 -18.594 -2.486 1 30.66 92 PRO B C 1
ATOM 3577 O O . PRO B 1 92 ? -29.781 -17.438 -2.062 1 30.66 92 PRO B O 1
ATOM 3580 N N . PRO B 1 93 ? -29.406 -19.609 -1.853 1 30.31 93 PRO B N 1
ATOM 3581 C CA . PRO B 1 93 ? -28.219 -19.266 -1.05 1 30.31 93 PRO B CA 1
ATOM 3582 C C . PRO B 1 93 ? -27.359 -18.188 -1.709 1 30.31 93 PRO B C 1
ATOM 3584 O O . PRO B 1 93 ? -27.109 -18.25 -2.916 1 30.31 93 PRO B O 1
ATOM 3587 N N . GLN B 1 94 ? -27.594 -17.031 -1.324 1 33.88 94 GLN B N 1
ATOM 3588 C CA . GLN B 1 94 ? -26.641 -16.047 -1.826 1 33.88 94 GLN B CA 1
ATOM 3589 C C . GLN B 1 94 ? -25.266 -16.672 -2.068 1 33.88 94 GLN B C 1
ATOM 3591 O O . GLN B 1 94 ? -24.734 -17.359 -1.192 1 33.88 94 GLN B O 1
ATOM 3596 N N . ALA B 1 95 ? -25.125 -17.188 -3.211 1 33.25 95 ALA B N 1
ATOM 3597 C CA . ALA B 1 95 ? -23.766 -17.609 -3.496 1 33.25 95 ALA B CA 1
ATOM 3598 C C . ALA B 1 95 ? -22.766 -16.797 -2.666 1 33.25 95 ALA B C 1
ATOM 3600 O O . ALA B 1 95 ? -22.625 -15.594 -2.848 1 33.25 95 ALA B O 1
ATOM 3601 N N . ALA B 1 96 ? -22.844 -17.016 -1.392 1 36.94 96 ALA B N 1
ATOM 3602 C CA . ALA B 1 96 ? -21.844 -16.453 -0.506 1 36.94 96 ALA B CA 1
ATOM 3603 C C . ALA B 1 96 ? -20.453 -16.531 -1.137 1 36.94 96 ALA B C 1
ATOM 3605 O O . ALA B 1 96 ? -19.922 -17.625 -1.342 1 36.94 96 ALA B O 1
ATOM 3606 N N . ASN B 1 97 ? -20.219 -15.867 -2.129 1 42.97 97 ASN B N 1
ATOM 3607 C CA . ASN B 1 97 ? -18.797 -15.742 -2.424 1 42.97 97 ASN B CA 1
ATOM 3608 C C . ASN B 1 97 ? -17.984 -15.453 -1.163 1 42.97 97 ASN B C 1
ATOM 3610 O O . ASN B 1 97 ? -18.359 -14.594 -0.365 1 42.97 97 ASN B O 1
ATOM 3614 N N . VAL B 1 98 ? -17.438 -16.5 -0.681 1 43.84 98 VAL B N 1
ATOM 3615 C CA . VAL B 1 98 ? -16.703 -16.531 0.583 1 43.84 98 VAL B CA 1
ATOM 3616 C C . VAL B 1 98 ? -16.141 -15.156 0.901 1 43.84 98 VAL B C 1
ATOM 3618 O O . VAL B 1 98 ? -16.125 -14.734 2.061 1 43.84 98 VAL B O 1
ATOM 3621 N N . THR B 1 99 ? -15.531 -14.555 -0.036 1 47.16 99 THR B N 1
ATOM 3622 C CA . THR B 1 99 ? -14.719 -13.43 0.41 1 47.16 99 THR B CA 1
ATOM 3623 C C . THR B 1 99 ? -15.344 -12.102 -0.02 1 47.16 99 THR B C 1
ATOM 3625 O O . THR B 1 99 ? -14.859 -11.031 0.353 1 47.16 99 THR B O 1
ATOM 3628 N N . LEU B 1 100 ? -16.328 -12.188 -0.955 1 48.19 100 LEU B N 1
ATOM 3629 C CA . LEU B 1 100 ? -16.797 -10.891 -1.421 1 48.19 100 LEU B CA 1
ATOM 3630 C C . LEU B 1 100 ? -18.062 -10.477 -0.68 1 48.19 100 LEU B C 1
ATOM 3632 O O . LEU B 1 100 ? -19.141 -11.055 -0.887 1 48.19 100 LEU B O 1
ATOM 3636 N N . ASP B 1 101 ? -17.984 -10.062 0.557 1 45.66 101 ASP B N 1
ATOM 3637 C CA . ASP B 1 101 ? -19.125 -9.5 1.27 1 45.66 101 ASP B CA 1
ATOM 3638 C C . ASP B 1 101 ? -19.391 -8.055 0.852 1 45.66 101 ASP B C 1
ATOM 3640 O O . ASP B 1 101 ? -19.031 -7.121 1.576 1 45.66 101 ASP B O 1
ATOM 3644 N N . ASN B 1 102 ? -19.531 -7.855 -0.468 1 49.16 102 ASN B N 1
ATOM 3645 C CA . ASN B 1 102 ? -19.656 -6.453 -0.845 1 49.16 102 ASN B CA 1
ATOM 3646 C C . ASN B 1 102 ? -21.016 -5.891 -0.472 1 49.16 102 ASN B C 1
ATOM 3648 O O . ASN B 1 102 ? -22.031 -6.562 -0.646 1 49.16 102 ASN B O 1
ATOM 3652 N N . GLN B 1 103 ? -20.938 -4.895 0.256 1 52.12 103 GLN B N 1
ATOM 3653 C CA . GLN B 1 103 ? -22.172 -4.129 0.421 1 52.12 103 GLN B CA 1
ATOM 3654 C C . GLN B 1 103 ? -22.672 -3.607 -0.92 1 52.12 103 GLN B C 1
ATOM 3656 O O . GLN B 1 103 ? -21.891 -3.137 -1.746 1 52.12 103 GLN B O 1
ATOM 3661 N N . ASP B 1 104 ? -23.844 -4.105 -1.367 1 53.06 104 ASP B N 1
ATOM 3662 C CA . ASP B 1 104 ? -24.516 -3.578 -2.551 1 53.06 104 ASP B CA 1
ATOM 3663 C C . ASP B 1 104 ? -24.875 -2.105 -2.369 1 53.06 104 ASP B C 1
ATOM 3665 O O . ASP B 1 104 ? -25.672 -1.758 -1.492 1 53.06 104 ASP B O 1
ATOM 3669 N N . PRO B 1 105 ? -24.047 -1.263 -3.055 1 53.44 105 PRO B N 1
ATOM 3670 C CA . PRO B 1 105 ? -24.484 0.126 -2.895 1 53.44 105 PRO B CA 1
ATOM 3671 C C . PRO B 1 105 ? -25.906 0.361 -3.41 1 53.44 105 PRO B C 1
ATOM 3673 O O . PRO B 1 105 ? -26.312 -0.253 -4.398 1 53.44 105 PRO B O 1
ATOM 3676 N N . SER B 1 106 ? -26.719 0.92 -2.561 1 49.31 106 SER B N 1
ATOM 3677 C CA . SER B 1 106 ? -28.094 1.18 -2.959 1 49.31 106 SER B CA 1
ATOM 3678 C C . SER B 1 106 ? -28.156 2.041 -4.215 1 49.31 106 SER B C 1
ATOM 3680 O O . SER B 1 106 ? -27.297 2.896 -4.43 1 49.31 106 SER B O 1
ATOM 3682 N N . VAL B 1 107 ? -29.125 1.609 -5.156 1 47.22 107 VAL B N 1
ATOM 3683 C CA . VAL B 1 107 ? -29.453 2.451 -6.301 1 47.22 107 VAL B CA 1
ATOM 3684 C C . VAL B 1 107 ? -29.766 3.869 -5.828 1 47.22 107 VAL B C 1
ATOM 3686 O O . VAL B 1 107 ? -30.5 4.055 -4.848 1 47.22 107 VAL B O 1
ATOM 3689 N N . GLY B 1 108 ? -29.109 4.867 -6.488 1 44.94 108 GLY B N 1
ATOM 3690 C CA . GLY B 1 108 ? -29.328 6.262 -6.141 1 44.94 108 GLY B CA 1
ATOM 3691 C C . GLY B 1 108 ? -28.25 6.832 -5.234 1 44.94 108 GLY B C 1
ATOM 3692 O O . GLY B 1 108 ? -28.203 8.047 -5.016 1 44.94 108 GLY B O 1
ATOM 3693 N N . SER B 1 109 ? -27.562 5.844 -4.75 1 54.88 109 SER B N 1
ATOM 3694 C CA . SER B 1 109 ? -26.469 6.371 -3.945 1 54.88 109 SER B CA 1
ATOM 3695 C C . SER B 1 109 ? -25.406 7.039 -4.82 1 54.88 109 SER B C 1
ATOM 3697 O O . SER B 1 109 ? -25.281 6.711 -6 1 54.88 109 SER B O 1
ATOM 3699 N N . PHE B 1 110 ? -24.953 8.055 -4.41 1 55.34 110 PHE B N 1
ATOM 3700 C CA . PHE B 1 110 ? -23.938 8.789 -5.148 1 55.34 110 PHE B CA 1
ATOM 3701 C C . PHE B 1 110 ? -22.844 7.852 -5.66 1 55.34 110 PHE B C 1
ATOM 3703 O O . PHE B 1 110 ? -22.438 6.93 -4.953 1 55.34 110 PHE B O 1
ATOM 3710 N N . GLY B 1 111 ? -22.656 8 -6.879 1 66.31 111 GLY B N 1
ATOM 3711 C CA . GLY B 1 111 ? -21.672 7.203 -7.578 1 66.31 111 GLY B CA 1
ATOM 3712 C C . GLY B 1 111 ? -22.25 5.973 -8.25 1 66.31 111 GLY B C 1
ATOM 3713 O O . GLY B 1 111 ? -21.531 5.168 -8.828 1 66.31 111 GLY B O 1
ATOM 3714 N N . VAL B 1 112 ? -23.531 5.871 -8.07 1 74.12 112 VAL B N 1
ATOM 3715 C CA . VAL B 1 112 ? -24.234 4.801 -8.766 1 74.12 112 VAL B CA 1
ATOM 3716 C C . VAL B 1 112 ? -25.125 5.391 -9.859 1 74.12 112 VAL B C 1
ATOM 3718 O O . VAL B 1 112 ? -26.031 6.172 -9.57 1 74.12 112 VAL B O 1
ATOM 3721 N N . VAL B 1 113 ? -24.797 5.125 -11.094 1 76.5 113 VAL B N 1
ATOM 3722 C CA . VAL B 1 113 ? -25.531 5.688 -12.227 1 76.5 113 VAL B CA 1
ATOM 3723 C C . VAL B 1 113 ? -26.297 4.586 -12.953 1 76.5 113 VAL B C 1
ATOM 3725 O O . VAL B 1 113 ? -25.703 3.639 -13.469 1 76.5 113 VAL B O 1
ATOM 3728 N N . SER B 1 114 ? -27.578 4.738 -12.875 1 78.19 114 SER B N 1
ATOM 3729 C CA . SER B 1 114 ? -28.391 3.781 -13.609 1 78.19 114 SER B CA 1
ATOM 3730 C C . SER B 1 114 ? -28.219 3.943 -15.117 1 78.19 114 SER B C 1
ATOM 3732 O O . SER B 1 114 ? -28.125 5.066 -15.625 1 78.19 114 SER B O 1
ATOM 3734 N N . LEU B 1 115 ? -27.984 2.869 -15.742 1 77.69 115 LEU B N 1
ATOM 3735 C CA . LEU B 1 115 ? -27.859 2.92 -17.188 1 77.69 115 LEU B CA 1
ATOM 3736 C C . LEU B 1 115 ? -29.234 2.828 -17.859 1 77.69 115 LEU B C 1
ATOM 3738 O O . LEU B 1 115 ? -30.188 2.32 -17.266 1 77.69 115 LEU B O 1
ATOM 3742 N N . THR B 1 116 ? -29.234 3.365 -19.047 1 69.44 116 THR B N 1
ATOM 3743 C CA . THR B 1 116 ? -30.469 3.41 -19.812 1 69.44 116 THR B CA 1
ATOM 3744 C C . THR B 1 116 ? -31.078 2.014 -19.953 1 69.44 116 THR B C 1
ATOM 3746 O O . THR B 1 116 ? -30.359 1.062 -20.297 1 69.44 116 THR B O 1
ATOM 3749 N N . GLY B 1 117 ? -32.312 1.924 -19.844 1 73.06 117 GLY B N 1
ATOM 3750 C CA . GLY B 1 117 ? -33.094 0.688 -19.922 1 73.06 117 GLY B CA 1
ATOM 3751 C C . GLY B 1 117 ? -33.25 -0.006 -18.594 1 73.06 117 GLY B C 1
ATOM 3752 O O . GLY B 1 117 ? -34.031 -0.943 -18.453 1 73.06 117 GLY B O 1
ATOM 3753 N N . GLY B 1 118 ? -32.469 0.402 -17.609 1 71.25 118 GLY B N 1
ATOM 3754 C CA . GLY B 1 118 ? -32.688 0.08 -16.203 1 71.25 118 GLY B CA 1
ATOM 3755 C C . GLY B 1 118 ? -32.156 -1.286 -15.812 1 71.25 118 GLY B C 1
ATOM 3756 O O . GLY B 1 118 ? -32.281 -1.697 -14.656 1 71.25 118 GLY B O 1
ATOM 3757 N N . SER B 1 119 ? -31.547 -2.018 -16.672 1 86.38 119 SER B N 1
ATOM 3758 C CA . SER B 1 119 ? -31.156 -3.389 -16.328 1 86.38 119 SER B CA 1
ATOM 3759 C C . SER B 1 119 ? -29.781 -3.438 -15.672 1 86.38 119 SER B C 1
ATOM 3761 O O . SER B 1 119 ? -29.422 -4.445 -15.07 1 86.38 119 SER B O 1
ATOM 3763 N N . SER B 1 120 ? -29.094 -2.344 -15.812 1 89.56 120 SER B N 1
ATOM 3764 C CA . SER B 1 120 ? -27.734 -2.312 -15.273 1 89.56 120 SER B CA 1
ATOM 3765 C C . SER B 1 120 ? -27.375 -0.932 -14.734 1 89.56 120 SER B C 1
ATOM 3767 O O . SER B 1 120 ? -28.141 0.024 -14.922 1 89.56 120 SER B O 1
ATOM 3769 N N . ARG B 1 121 ? -26.297 -0.966 -13.992 1 88.44 121 ARG B N 1
ATOM 3770 C CA . ARG B 1 121 ? -25.828 0.288 -13.414 1 88.44 121 ARG B CA 1
ATOM 3771 C C . ARG B 1 121 ? -24.297 0.349 -13.406 1 88.44 121 ARG B C 1
ATOM 3773 O O . ARG B 1 121 ? -23.625 -0.674 -13.57 1 88.44 121 ARG B O 1
ATOM 3780 N N . LEU B 1 122 ? -23.891 1.615 -13.273 1 88.81 122 LEU B N 1
ATOM 3781 C CA . LEU B 1 122 ? -22.469 1.887 -13.07 1 88.81 122 LEU B CA 1
ATOM 3782 C C . LEU B 1 122 ? -22.203 2.328 -11.633 1 88.81 122 LEU B C 1
ATOM 3784 O O . LEU B 1 122 ? -22.906 3.189 -11.109 1 88.81 122 LEU B O 1
ATOM 3788 N N . VAL B 1 123 ? -21.297 1.613 -11.031 1 85.62 123 VAL B N 1
ATOM 3789 C CA . VAL B 1 123 ? -20.844 1.986 -9.703 1 85.62 123 VAL B CA 1
ATOM 3790 C C . VAL B 1 123 ? -19.438 2.572 -9.789 1 85.62 123 VAL B C 1
ATOM 3792 O O . VAL B 1 123 ? -18.484 1.879 -10.164 1 85.62 123 VAL B O 1
ATOM 3795 N N . PHE B 1 124 ? -19.312 3.812 -9.391 1 84.62 124 PHE B N 1
ATOM 3796 C CA . PHE B 1 124 ? -18 4.449 -9.383 1 84.62 124 PHE B CA 1
ATOM 3797 C C . PHE B 1 124 ? -17.297 4.195 -8.055 1 84.62 124 PHE B C 1
ATOM 3799 O O . PHE B 1 124 ? -17.906 4.262 -6.992 1 84.62 124 PHE B O 1
ATOM 3806 N N . PHE B 1 125 ? -16.031 3.854 -8.117 1 81 125 PHE B N 1
ATOM 3807 C CA . PHE B 1 125 ? -15.156 3.623 -6.969 1 81 125 PHE B CA 1
ATOM 3808 C C . PHE B 1 125 ? -15.734 2.553 -6.055 1 81 125 PHE B C 1
ATOM 3810 O O . PHE B 1 125 ? -15.938 2.791 -4.863 1 81 125 PHE B O 1
ATOM 3817 N N . PRO B 1 126 ? -15.938 1.43 -6.703 1 81.88 126 PRO B N 1
ATOM 3818 C CA . PRO B 1 126 ? -16.469 0.357 -5.859 1 81.88 126 PRO B CA 1
ATOM 3819 C C . PRO B 1 126 ? -15.508 -0.046 -4.742 1 81.88 126 PRO B C 1
ATOM 3821 O O . PRO B 1 126 ? -14.289 -0.038 -4.934 1 81.88 126 PRO B O 1
ATOM 3824 N N . ASP B 1 127 ? -15.969 -0.463 -3.623 1 71.94 127 ASP B N 1
ATOM 3825 C CA . ASP B 1 127 ? -15.164 -0.788 -2.447 1 71.94 127 ASP B CA 1
ATOM 3826 C C . ASP B 1 127 ? -14.469 -2.137 -2.615 1 71.94 127 ASP B C 1
ATOM 3828 O O . ASP B 1 127 ? -13.43 -2.381 -2.01 1 71.94 127 ASP B O 1
ATOM 3832 N N . GLN B 1 128 ? -15.039 -2.947 -3.451 1 75.81 128 GLN B N 1
ATOM 3833 C CA . GLN B 1 128 ? -14.492 -4.301 -3.547 1 75.81 128 GLN B CA 1
ATOM 3834 C C . GLN B 1 128 ? -14.328 -4.723 -5.004 1 75.81 128 GLN B C 1
ATOM 3836 O O . GLN B 1 128 ? -15.156 -4.383 -5.852 1 75.81 128 GLN B O 1
ATOM 3841 N N . ASP B 1 129 ? -13.32 -5.496 -5.176 1 87 129 ASP B N 1
ATOM 3842 C CA . ASP B 1 129 ? -13.141 -6.109 -6.488 1 87 129 ASP B CA 1
ATOM 3843 C C . ASP B 1 129 ? -14.023 -7.352 -6.637 1 87 129 ASP B C 1
ATOM 3845 O O . ASP B 1 129 ? -14.375 -7.988 -5.645 1 87 129 ASP B O 1
ATOM 3849 N N . VAL B 1 130 ? -14.391 -7.68 -7.824 1 89.12 130 VAL B N 1
ATOM 3850 C CA . VAL B 1 130 ? -15.289 -8.812 -8.039 1 89.12 130 VAL B CA 1
ATOM 3851 C C . VAL B 1 130 ? -14.477 -10.102 -8.156 1 89.12 130 VAL B C 1
ATOM 3853 O O . VAL B 1 130 ? -15.039 -11.195 -8.156 1 89.12 130 VAL B O 1
ATOM 3856 N N . PHE B 1 131 ? -13.25 -9.984 -8.305 1 92.12 131 PHE B N 1
ATOM 3857 C CA . PHE B 1 131 ? -12.32 -11.109 -8.281 1 92.12 131 PHE B CA 1
ATOM 3858 C C . PHE B 1 131 ? -11.609 -11.195 -6.938 1 92.12 131 PHE B C 1
ATOM 3860 O O . PHE B 1 131 ? -10.984 -10.234 -6.492 1 92.12 131 PHE B O 1
ATOM 3867 N N . THR B 1 132 ? -11.695 -12.344 -6.324 1 88.88 132 THR B N 1
ATOM 3868 C CA . THR B 1 132 ? -11.016 -12.57 -5.055 1 88.88 132 THR B CA 1
ATOM 3869 C C . THR B 1 132 ? -9.523 -12.773 -5.27 1 88.88 132 THR B C 1
ATOM 3871 O O . THR B 1 132 ? -9.117 -13.547 -6.141 1 88.88 132 THR B O 1
ATOM 3874 N N . PRO B 1 133 ? -8.719 -12.094 -4.531 1 92 133 PRO B N 1
ATOM 3875 C CA . PRO B 1 133 ? -7.273 -12.273 -4.68 1 92 133 PRO B CA 1
ATOM 3876 C C . PRO B 1 133 ? -6.828 -13.711 -4.457 1 92 133 PRO B C 1
ATOM 3878 O O . PRO B 1 133 ? -7.5 -14.469 -3.754 1 92 133 PRO B O 1
ATOM 3881 N N . LEU B 1 134 ? -5.723 -14.047 -5.074 1 95.19 134 LEU B N 1
ATOM 3882 C CA . LEU B 1 134 ? -5.121 -15.367 -4.918 1 95.19 134 LEU B CA 1
ATOM 3883 C C . LEU B 1 134 ? -4.281 -15.43 -3.646 1 95.19 134 LEU B C 1
ATOM 3885 O O . LEU B 1 134 ? -3.154 -14.938 -3.613 1 95.19 134 LEU B O 1
ATOM 3889 N N . LEU B 1 135 ? -4.723 -16.141 -2.682 1 93.88 135 LEU B N 1
ATOM 3890 C CA . LEU B 1 135 ? -4.25 -15.953 -1.314 1 93.88 135 LEU B CA 1
ATOM 3891 C C . LEU B 1 135 ? -2.803 -16.422 -1.174 1 93.88 135 LEU B C 1
ATOM 3893 O O . LEU B 1 135 ? -2.006 -15.781 -0.477 1 93.88 135 LEU B O 1
ATOM 3897 N N . ALA B 1 136 ? -2.424 -17.469 -1.841 1 96.81 136 ALA B N 1
ATOM 3898 C CA . ALA B 1 136 ? -1.081 -18 -1.646 1 96.81 136 ALA B CA 1
ATOM 3899 C C . ALA B 1 136 ? -0.133 -17.531 -2.742 1 96.81 136 ALA B C 1
ATOM 3901 O O . ALA B 1 136 ? 1.042 -17.906 -2.762 1 96.81 136 ALA B O 1
ATOM 3902 N N . ASN B 1 137 ? -0.617 -16.797 -3.719 1 96.88 137 ASN B N 1
ATOM 3903 C CA . ASN B 1 137 ? 0.269 -16.234 -4.73 1 96.88 137 ASN B CA 1
ATOM 3904 C C . ASN B 1 137 ? 1.169 -15.148 -4.148 1 96.88 137 ASN B C 1
ATOM 3906 O O . ASN B 1 137 ? 0.69 -14.078 -3.758 1 96.88 137 ASN B O 1
ATOM 3910 N N . PRO B 1 138 ? 2.477 -15.391 -4.156 1 95 138 PRO B N 1
ATOM 3911 C CA . PRO B 1 138 ? 3.363 -14.422 -3.52 1 95 138 PRO B CA 1
ATOM 3912 C C . PRO B 1 138 ? 3.379 -13.07 -4.238 1 95 138 PRO B C 1
ATOM 3914 O O . PRO B 1 138 ? 3.863 -12.078 -3.689 1 95 138 PRO B O 1
ATOM 3917 N N . ARG B 1 139 ? 2.799 -13.023 -5.434 1 94.69 139 ARG B N 1
ATOM 3918 C CA . ARG B 1 139 ? 2.846 -11.789 -6.211 1 94.69 139 ARG B CA 1
ATOM 3919 C C . ARG B 1 139 ? 1.472 -11.133 -6.273 1 94.69 139 ARG B C 1
ATOM 3921 O O . ARG B 1 139 ? 1.271 -10.172 -7.023 1 94.69 139 ARG B O 1
ATOM 3928 N N . GLU B 1 140 ? 0.587 -11.758 -5.586 1 95.56 140 GLU B N 1
ATOM 3929 C CA . GLU B 1 140 ? -0.709 -11.102 -5.48 1 95.56 140 GLU B CA 1
ATOM 3930 C C . GLU B 1 140 ? -0.586 -9.75 -4.773 1 95.56 140 GLU B C 1
ATOM 3932 O O . GLU B 1 140 ? 0.082 -9.648 -3.742 1 95.56 140 GLU B O 1
ATOM 3937 N N . PRO B 1 141 ? -1.131 -8.688 -5.336 1 93.81 141 PRO B N 1
ATOM 3938 C CA . PRO B 1 141 ? -1.016 -7.379 -4.688 1 93.81 141 PRO B CA 1
ATOM 3939 C C . PRO B 1 141 ? -1.781 -7.309 -3.367 1 93.81 141 PRO B C 1
ATOM 3941 O O . PRO B 1 141 ? -2.867 -6.727 -3.311 1 93.81 141 PRO B O 1
ATOM 3944 N N . LEU B 1 142 ? -1.181 -7.777 -2.385 1 92.25 142 LEU B N 1
ATOM 3945 C CA . LEU B 1 142 ? -1.663 -7.746 -1.008 1 92.25 142 LEU B CA 1
ATOM 3946 C C . LEU B 1 142 ? -0.603 -7.172 -0.073 1 92.25 142 LEU B C 1
ATOM 3948 O O . LEU B 1 142 ? 0.592 -7.227 -0.374 1 92.25 142 LEU B O 1
ATOM 3952 N N . SER B 1 143 ? -1.11 -6.586 0.958 1 93.94 143 SER B N 1
ATOM 3953 C CA . SER B 1 143 ? -0.165 -6.125 1.969 1 93.94 143 SER B CA 1
ATOM 3954 C C . SER B 1 143 ? 0.151 -7.223 2.977 1 93.94 143 SER B C 1
ATOM 3956 O O . SER B 1 143 ? -0.747 -7.727 3.656 1 93.94 143 SER B O 1
ATOM 3958 N N . THR B 1 144 ? 1.425 -7.59 2.996 1 95.31 144 THR B N 1
ATOM 3959 C CA . THR B 1 144 ? 1.826 -8.75 3.787 1 95.31 144 THR B CA 1
ATOM 3960 C C . THR B 1 144 ? 3.156 -8.492 4.488 1 95.31 144 THR B C 1
ATOM 3962 O O . THR B 1 144 ? 4.035 -7.82 3.938 1 95.31 144 THR B O 1
ATOM 3965 N N . LEU B 1 145 ? 3.213 -8.898 5.656 1 95.88 145 LEU B N 1
ATOM 3966 C CA . LEU B 1 145 ? 4.457 -8.992 6.41 1 95.88 145 LEU B CA 1
ATOM 3967 C C . LEU B 1 145 ? 4.719 -10.43 6.852 1 95.88 145 LEU B C 1
ATOM 3969 O O . LEU B 1 145 ? 3.871 -11.047 7.504 1 95.88 145 LEU B O 1
ATOM 3973 N N . GLU B 1 146 ? 5.859 -10.961 6.422 1 96.88 146 GLU B N 1
ATOM 3974 C CA . GLU B 1 146 ? 6.168 -12.328 6.836 1 96.88 146 GLU B CA 1
ATOM 3975 C C . GLU B 1 146 ? 7.648 -12.492 7.156 1 96.88 146 GLU B C 1
ATOM 3977 O O . GLU B 1 146 ? 8.5 -11.922 6.477 1 96.88 146 GLU B O 1
ATOM 3982 N N . PHE B 1 147 ? 7.93 -13.281 8.156 1 96.38 147 PHE B N 1
ATOM 3983 C CA . PHE B 1 147 ? 9.281 -13.555 8.617 1 96.38 147 PHE B CA 1
ATOM 3984 C C . PHE B 1 147 ? 9.656 -15.016 8.367 1 96.38 147 PHE B C 1
ATOM 3986 O O . PHE B 1 147 ? 8.828 -15.914 8.539 1 96.38 147 PHE B O 1
ATOM 3993 N N . PHE B 1 148 ? 10.898 -15.172 7.996 1 94.81 148 PHE B N 1
ATOM 3994 C CA . PHE B 1 148 ? 11.336 -16.547 7.742 1 94.81 148 PHE B CA 1
ATOM 3995 C C . PHE B 1 148 ? 12.852 -16.641 7.773 1 94.81 148 PHE B C 1
ATOM 3997 O O . PHE B 1 148 ? 13.547 -15.617 7.824 1 94.81 148 PHE B O 1
ATOM 4004 N N . VAL B 1 149 ? 13.258 -17.875 7.855 1 88.56 149 VAL B N 1
ATOM 4005 C CA . VAL B 1 149 ? 14.648 -18.234 7.59 1 88.56 149 VAL B CA 1
ATOM 4006 C C . VAL B 1 149 ? 14.727 -19.062 6.312 1 88.56 149 VAL B C 1
ATOM 4008 O O . VAL B 1 149 ? 14.117 -20.141 6.219 1 88.56 149 VAL B O 1
ATOM 4011 N N . ALA B 1 150 ? 15.422 -18.469 5.395 1 87.56 150 ALA B N 1
ATOM 4012 C CA . ALA B 1 150 ? 15.547 -19.172 4.117 1 87.56 150 ALA B CA 1
ATOM 4013 C C . ALA B 1 150 ? 16.547 -20.312 4.223 1 87.56 150 ALA B C 1
ATOM 4015 O O . ALA B 1 150 ? 17.578 -20.188 4.879 1 87.56 150 ALA B O 1
ATOM 4016 N N . SER B 1 151 ? 16.312 -21.328 3.453 1 83.38 151 SER B N 1
ATOM 4017 C CA . SER B 1 151 ? 17.172 -22.5 3.498 1 83.38 151 SER B CA 1
ATOM 4018 C C . SER B 1 151 ? 18.547 -22.188 2.922 1 83.38 151 SER B C 1
ATOM 4020 O O . SER B 1 151 ? 19.562 -22.734 3.375 1 83.38 151 SER B O 1
ATOM 4022 N N . ASN B 1 152 ? 18.562 -21.359 1.975 1 77.25 152 ASN B N 1
ATOM 4023 C CA . ASN B 1 152 ? 19.828 -21.016 1.328 1 77.25 152 ASN B CA 1
ATOM 4024 C C . ASN B 1 152 ? 20.609 -19.984 2.141 1 77.25 152 ASN B C 1
ATOM 4026 O O . ASN B 1 152 ? 21.797 -19.766 1.893 1 77.25 152 ASN B O 1
ATOM 4030 N N . ASN B 1 153 ? 19.984 -19.375 3.02 1 78.25 153 ASN B N 1
ATOM 4031 C CA . ASN B 1 153 ? 20.625 -18.406 3.91 1 78.25 153 ASN B CA 1
ATOM 4032 C C . ASN B 1 153 ? 20.141 -18.578 5.352 1 78.25 153 ASN B C 1
ATOM 4034 O O . ASN B 1 153 ? 19.484 -17.703 5.898 1 78.25 153 ASN B O 1
ATOM 4038 N N . PRO B 1 154 ? 20.703 -19.594 5.965 1 77.19 154 PRO B N 1
ATOM 4039 C CA . PRO B 1 154 ? 20.156 -19.922 7.285 1 77.19 154 PRO B CA 1
ATOM 4040 C C . PRO B 1 154 ? 20.766 -19.078 8.406 1 77.19 154 PRO B C 1
ATOM 4042 O O . PRO B 1 154 ? 20.344 -19.172 9.555 1 77.19 154 PRO B O 1
ATOM 4045 N N . SER B 1 155 ? 21.531 -18.172 8.102 1 77.25 155 SER B N 1
ATOM 4046 C CA . SER B 1 155 ? 22.297 -17.484 9.133 1 77.25 155 SER B CA 1
ATOM 4047 C C . SER B 1 155 ? 21.594 -16.234 9.609 1 77.25 155 SER B C 1
ATOM 4049 O O . SER B 1 155 ? 21.984 -15.617 10.602 1 77.25 155 SER B O 1
ATOM 4051 N N . TYR B 1 156 ? 20.609 -15.914 8.852 1 83.88 156 TYR B N 1
ATOM 4052 C CA . TYR B 1 156 ? 19.922 -14.703 9.281 1 83.88 156 TYR B CA 1
ATOM 4053 C C . TYR B 1 156 ? 18.438 -14.773 8.953 1 83.88 156 TYR B C 1
ATOM 4055 O O . TYR B 1 156 ? 18.016 -15.555 8.086 1 83.88 156 TYR B O 1
ATOM 4063 N N . ILE B 1 157 ? 17.703 -13.938 9.68 1 91.06 157 ILE B N 1
ATOM 4064 C CA . ILE B 1 157 ? 16.266 -13.82 9.469 1 91.06 157 ILE B CA 1
ATOM 4065 C C . ILE B 1 157 ? 15.992 -12.898 8.281 1 91.06 157 ILE B C 1
ATOM 4067 O O . ILE B 1 157 ? 16.672 -11.883 8.109 1 91.06 157 ILE B O 1
ATOM 4071 N N . GLN B 1 158 ? 15.078 -13.344 7.516 1 94.75 158 GLN B N 1
ATOM 4072 C CA . GLN B 1 158 ? 14.562 -12.5 6.438 1 94.75 158 GLN B CA 1
ATOM 4073 C C . GLN B 1 158 ? 13.086 -12.188 6.637 1 94.75 158 GLN B C 1
ATOM 4075 O O . GLN B 1 158 ? 12.391 -12.891 7.383 1 94.75 158 GLN B O 1
ATOM 4080 N N . PHE B 1 159 ? 12.703 -11.117 6.078 1 95.06 159 PHE B N 1
ATOM 4081 C CA . PHE B 1 159 ? 11.266 -10.898 6.043 1 95.06 159 PHE B CA 1
ATOM 4082 C C . PHE B 1 159 ? 10.852 -10.219 4.746 1 95.06 159 PHE B C 1
ATOM 4084 O O . PHE B 1 159 ? 11.633 -9.484 4.145 1 95.06 159 PHE B O 1
ATOM 4091 N N . ASN B 1 160 ? 9.695 -10.594 4.277 1 96.81 160 ASN B N 1
ATOM 4092 C CA . ASN B 1 160 ? 8.992 -9.906 3.197 1 96.81 160 ASN B CA 1
ATOM 4093 C C . ASN B 1 160 ? 8.008 -8.875 3.736 1 96.81 160 ASN B C 1
ATOM 4095 O O . ASN B 1 160 ? 7.23 -9.172 4.648 1 96.81 160 ASN B O 1
ATOM 4099 N N . GLY B 1 161 ? 8.156 -7.676 3.252 1 96.38 161 GLY B N 1
ATOM 4100 C CA . GLY B 1 161 ? 7.191 -6.617 3.506 1 96.38 161 GLY B CA 1
ATOM 4101 C C . GLY B 1 161 ? 6.566 -6.062 2.238 1 96.38 161 GLY B C 1
ATOM 4102 O O . GLY B 1 161 ? 7.203 -5.301 1.507 1 96.38 161 GLY B O 1
ATOM 4103 N N . ASN B 1 162 ? 5.316 -6.465 2.037 1 96.31 162 ASN B N 1
ATOM 4104 C CA . ASN B 1 162 ? 4.582 -6.02 0.855 1 96.31 162 ASN B CA 1
ATOM 4105 C C . ASN B 1 162 ? 3.498 -5.008 1.215 1 96.31 162 ASN B C 1
ATOM 4107 O O . ASN B 1 162 ? 2.803 -5.168 2.221 1 96.31 162 ASN B O 1
ATOM 4111 N N . VAL B 1 163 ? 3.461 -4.008 0.492 1 95.69 163 VAL B N 1
ATOM 4112 C CA . VAL B 1 163 ? 2.334 -3.082 0.549 1 95.69 163 VAL B CA 1
ATOM 4113 C C . VAL B 1 163 ? 1.707 -2.943 -0.836 1 95.69 163 VAL B C 1
ATOM 4115 O O . VAL B 1 163 ? 2.402 -2.66 -1.813 1 95.69 163 VAL B O 1
ATOM 4118 N N . ALA B 1 164 ? 0.459 -3.188 -0.845 1 94.06 164 ALA B N 1
ATOM 4119 C CA . ALA B 1 164 ? -0.212 -3.156 -2.143 1 94.06 164 ALA B CA 1
ATOM 4120 C C . ALA B 1 164 ? -1.659 -2.695 -2 1 94.06 164 ALA B C 1
ATOM 4122 O O . ALA B 1 164 ? -2.201 -2.66 -0.892 1 94.06 164 ALA B O 1
ATOM 4123 N N . ALA B 1 165 ? -2.143 -2.262 -3.111 1 86.38 165 ALA B N 1
ATOM 4124 C CA . ALA B 1 165 ? -3.537 -1.832 -3.164 1 86.38 165 ALA B CA 1
ATOM 4125 C C . ALA B 1 165 ? -4.172 -2.201 -4.504 1 86.38 165 ALA B C 1
ATOM 4127 O O . ALA B 1 165 ? -3.508 -2.176 -5.539 1 86.38 165 ALA B O 1
ATOM 4128 N N . ASP B 1 166 ? -5.359 -2.613 -4.402 1 88.31 166 ASP B N 1
ATOM 4129 C CA . ASP B 1 166 ? -6.23 -2.855 -5.547 1 88.31 166 ASP B CA 1
ATOM 4130 C C . ASP B 1 166 ? -7.457 -1.947 -5.504 1 88.31 166 ASP B C 1
ATOM 4132 O O . ASP B 1 166 ? -8.266 -2.029 -4.578 1 88.31 166 ASP B O 1
ATOM 4136 N N . ILE B 1 167 ? -7.539 -1.135 -6.527 1 86.5 167 ILE B N 1
ATOM 4137 C CA . ILE B 1 167 ? -8.555 -0.092 -6.496 1 86.5 167 ILE B CA 1
ATOM 4138 C C . ILE B 1 167 ? -9.484 -0.24 -7.699 1 86.5 167 ILE B C 1
ATOM 4140 O O . ILE B 1 167 ? -9.023 -0.267 -8.844 1 86.5 167 ILE B O 1
ATOM 4144 N N . GLY B 1 168 ? -10.742 -0.282 -7.359 1 88.56 168 GLY B N 1
ATOM 4145 C CA . GLY B 1 168 ? -11.727 -0.229 -8.43 1 88.56 168 GLY B CA 1
ATOM 4146 C C . GLY B 1 168 ? -12.055 1.185 -8.867 1 88.56 168 GLY B C 1
ATOM 4147 O O . GLY B 1 168 ? -12.242 2.072 -8.031 1 88.56 168 GLY B O 1
ATOM 4148 N N . ILE B 1 169 ? -12.078 1.354 -10.18 1 88.88 169 ILE B N 1
ATOM 4149 C CA . ILE B 1 169 ? -12.422 2.672 -10.711 1 88.88 169 ILE B CA 1
ATOM 4150 C C . ILE B 1 169 ? -13.898 2.719 -11.07 1 88.88 169 ILE B C 1
ATOM 4152 O O . ILE B 1 169 ? -14.617 3.635 -10.656 1 88.88 169 ILE B O 1
ATOM 4156 N N . VAL B 1 170 ? -14.32 1.752 -11.859 1 90.25 170 VAL B N 1
ATOM 4157 C CA . VAL B 1 170 ? -15.719 1.691 -12.273 1 90.25 170 VAL B CA 1
ATOM 4158 C C . VAL B 1 170 ? -16.156 0.235 -12.422 1 90.25 170 VAL B C 1
ATOM 4160 O O . VAL B 1 170 ? -15.375 -0.605 -12.883 1 90.25 170 VAL B O 1
ATOM 4163 N N . ARG B 1 171 ? -17.422 0.015 -12.039 1 91.75 171 ARG B N 1
ATOM 4164 C CA . ARG B 1 171 ? -18.016 -1.314 -12.141 1 91.75 171 ARG B CA 1
ATOM 4165 C C . ARG B 1 171 ? -19.375 -1.253 -12.805 1 91.75 171 ARG B C 1
ATOM 4167 O O . ARG B 1 171 ? -20.234 -0.472 -12.391 1 91.75 171 ARG B O 1
ATOM 4174 N N . TRP B 1 172 ? -19.469 -2.018 -13.875 1 93.06 172 TRP B N 1
ATOM 4175 C CA . TRP B 1 172 ? -20.781 -2.32 -14.422 1 93.06 172 TRP B CA 1
ATOM 4176 C C . TRP B 1 172 ? -21.406 -3.523 -13.719 1 93.06 172 TRP B C 1
ATOM 4178 O O . TRP B 1 172 ? -20.734 -4.543 -13.523 1 93.06 172 TRP B O 1
ATOM 4188 N N . GLU B 1 173 ? -22.625 -3.35 -13.305 1 90.81 173 GLU B N 1
ATOM 4189 C CA . GLU B 1 173 ? -23.266 -4.52 -12.711 1 90.81 173 GLU B CA 1
ATOM 4190 C C . GLU B 1 173 ? -24.75 -4.574 -13.062 1 90.81 173 GLU B C 1
ATOM 4192 O O . GLU B 1 173 ? -25.375 -3.539 -13.312 1 90.81 173 GLU B O 1
ATOM 4197 N N . SER B 1 174 ? -25.188 -5.812 -13.117 1 88.75 174 SER B N 1
ATOM 4198 C CA . SER B 1 174 ? -26.609 -6.039 -13.297 1 88.75 174 SER B CA 1
ATOM 4199 C C . SER B 1 174 ? -27.406 -5.574 -12.086 1 88.75 174 SER B C 1
ATOM 4201 O O . SER B 1 174 ? -26.984 -5.77 -10.945 1 88.75 174 SER B O 1
ATOM 4203 N N . ASN B 1 175 ? -28.547 -5.016 -12.406 1 84.88 175 ASN B N 1
ATOM 4204 C CA . ASN B 1 175 ? -29.406 -4.613 -11.289 1 84.88 175 ASN B CA 1
ATOM 4205 C C . ASN B 1 175 ? -29.969 -5.828 -10.555 1 84.88 175 ASN B C 1
ATOM 4207 O O . ASN B 1 175 ? -30.141 -5.793 -9.336 1 84.88 175 ASN B O 1
ATOM 4211 N N . ALA B 1 176 ? -30.25 -6.758 -11.312 1 83.56 176 ALA B N 1
ATOM 4212 C CA . ALA B 1 176 ? -30.906 -7.938 -10.758 1 83.56 176 ALA B CA 1
ATOM 4213 C C . ALA B 1 176 ? -29.922 -8.781 -9.945 1 83.56 176 ALA B C 1
ATOM 4215 O O . ALA B 1 176 ? -30.266 -9.281 -8.875 1 83.56 176 ALA B O 1
ATOM 4216 N N . GLU B 1 177 ? -28.703 -8.852 -10.43 1 86 177 GLU B N 1
ATOM 4217 C CA . GLU B 1 177 ? -27.766 -9.797 -9.82 1 86 177 GLU B CA 1
ATOM 4218 C C . GLU B 1 177 ? -26.641 -9.07 -9.102 1 86 177 GLU B C 1
ATOM 4220 O O . GLU B 1 177 ? -25.859 -9.695 -8.367 1 86 177 GLU B O 1
ATOM 4225 N N . GLY B 1 178 ? -26.469 -7.832 -9.312 1 84.44 178 GLY B N 1
ATOM 4226 C CA . GLY B 1 178 ? -25.453 -7.043 -8.641 1 84.44 178 GLY B CA 1
ATOM 4227 C C . GLY B 1 178 ? -24.031 -7.48 -8.984 1 84.44 178 GLY B C 1
ATOM 4228 O O . GLY B 1 178 ? -23.703 -7.668 -10.156 1 84.44 178 GLY B O 1
ATOM 4229 N N . VAL B 1 179 ? -23.328 -7.684 -8.016 1 84.56 179 VAL B N 1
ATOM 4230 C CA . VAL B 1 179 ? -21.922 -8 -8.164 1 84.56 179 VAL B CA 1
ATOM 4231 C C . VAL B 1 179 ? -21.75 -9.367 -8.82 1 84.56 179 VAL B C 1
ATOM 4233 O O . VAL B 1 179 ? -20.734 -9.648 -9.453 1 84.56 179 VAL B O 1
ATOM 4236 N N . ASN B 1 180 ? -22.703 -10.25 -8.711 1 87.44 180 ASN B N 1
ATOM 4237 C CA . ASN B 1 180 ? -22.625 -11.602 -9.25 1 87.44 180 ASN B CA 1
ATOM 4238 C C . ASN B 1 180 ? -22.703 -11.609 -10.773 1 87.44 180 ASN B C 1
ATOM 4240 O O . ASN B 1 180 ? -22.5 -12.648 -11.398 1 87.44 180 ASN B O 1
ATOM 4244 N N . ARG B 1 181 ? -23.031 -10.547 -11.305 1 91 181 ARG B N 1
ATOM 4245 C CA . ARG B 1 181 ? -22.953 -10.305 -12.742 1 91 181 ARG B CA 1
ATOM 4246 C C . ARG B 1 181 ? -22.391 -8.906 -13.023 1 91 181 ARG B C 1
ATOM 4248 O O . ARG B 1 181 ? -23.156 -7.945 -13.148 1 91 181 ARG B O 1
ATOM 4255 N N . SER B 1 182 ? -21.141 -8.883 -13.086 1 92.81 182 SER B N 1
ATOM 4256 C CA . SER B 1 182 ? -20.5 -7.566 -13.102 1 92.81 182 SER B CA 1
ATOM 4257 C C . SER B 1 182 ? -19.172 -7.605 -13.844 1 92.81 182 SER B C 1
ATOM 4259 O O . SER B 1 182 ? -18.609 -8.68 -14.062 1 92.81 182 SER B O 1
ATOM 4261 N N . LEU B 1 183 ? -18.797 -6.473 -14.352 1 96.31 183 LEU B N 1
ATOM 4262 C CA . LEU B 1 183 ? -17.5 -6.16 -14.945 1 96.31 183 LEU B CA 1
ATOM 4263 C C . LEU B 1 183 ? -16.891 -4.922 -14.297 1 96.31 183 LEU B C 1
ATOM 4265 O O . LEU B 1 183 ? -17.562 -3.896 -14.148 1 96.31 183 LEU B O 1
ATOM 4269 N N . GLN B 1 184 ? -15.625 -5.086 -13.828 1 95 184 GLN B N 1
ATOM 4270 C CA . GLN B 1 184 ? -15 -3.975 -13.125 1 95 184 GLN B CA 1
ATOM 4271 C C . GLN B 1 184 ? -13.641 -3.631 -13.727 1 95 184 GLN B C 1
ATOM 4273 O O . GLN B 1 184 ? -12.859 -4.523 -14.062 1 95 184 GLN B O 1
ATOM 4278 N N . PHE B 1 185 ? -13.438 -2.354 -13.953 1 96.62 185 PHE B N 1
ATOM 4279 C CA . PHE B 1 185 ? -12.133 -1.818 -14.32 1 96.62 185 PHE B CA 1
ATOM 4280 C C . PHE B 1 185 ? -11.461 -1.167 -13.117 1 96.62 185 PHE B C 1
ATOM 4282 O O . PHE B 1 185 ? -12.109 -0.454 -12.344 1 96.62 185 PHE B O 1
ATOM 4289 N N . GLY B 1 186 ? -10.164 -1.567 -12.945 1 95.06 186 GLY B N 1
ATOM 4290 C CA . GLY B 1 186 ? -9.43 -1.015 -11.82 1 95.06 186 GLY B CA 1
ATOM 4291 C C . GLY B 1 186 ? -7.934 -0.904 -12.07 1 95.06 186 GLY B C 1
ATOM 4292 O O . GLY B 1 186 ? -7.477 -1.127 -13.195 1 95.06 186 GLY B O 1
ATOM 4293 N N . VAL B 1 187 ? -7.273 -0.421 -11.078 1 93.69 187 VAL B N 1
ATOM 4294 C CA . VAL B 1 187 ? -5.816 -0.322 -11.055 1 93.69 187 VAL B CA 1
ATOM 4295 C C . VAL B 1 187 ? -5.266 -1.03 -9.82 1 93.69 187 VAL B C 1
ATOM 4297 O O . VAL B 1 187 ? -5.91 -1.044 -8.766 1 93.69 187 VAL B O 1
ATOM 4300 N N . SER B 1 188 ? -4.141 -1.646 -10.008 1 95.31 188 SER B N 1
ATOM 4301 C CA . SER B 1 188 ? -3.445 -2.312 -8.914 1 95.31 188 SER B CA 1
ATOM 4302 C C . SER B 1 188 ? -1.97 -1.926 -8.883 1 95.31 188 SER B C 1
ATOM 4304 O O . SER B 1 188 ? -1.349 -1.737 -9.93 1 95.31 188 SER B O 1
ATOM 4306 N N . ALA B 1 189 ? -1.488 -1.772 -7.68 1 95.44 189 ALA B N 1
ATOM 4307 C CA . ALA B 1 189 ? -0.073 -1.475 -7.477 1 95.44 189 ALA B CA 1
ATOM 4308 C C . ALA B 1 189 ? 0.437 -2.09 -6.176 1 95.44 189 ALA B C 1
ATOM 4310 O O . ALA B 1 189 ? -0.338 -2.316 -5.246 1 95.44 189 ALA B O 1
ATOM 4311 N N . GLY B 1 190 ? 1.671 -2.385 -6.203 1 95.88 190 GLY B N 1
ATOM 4312 C CA . GLY B 1 190 ? 2.275 -2.965 -5.012 1 95.88 190 GLY B CA 1
ATOM 4313 C C . GLY B 1 190 ? 3.789 -2.883 -5.012 1 95.88 190 GLY B C 1
ATOM 4314 O O . GLY B 1 190 ? 4.41 -2.783 -6.07 1 95.88 190 GLY B O 1
ATOM 4315 N N . GLU B 1 191 ? 4.25 -2.783 -3.889 1 97.38 191 GLU B N 1
ATOM 4316 C CA . GLU B 1 191 ? 5.68 -2.93 -3.619 1 97.38 191 GLU B CA 1
ATOM 4317 C C . GLU B 1 191 ? 5.961 -4.184 -2.795 1 97.38 191 GLU B C 1
ATOM 4319 O O . GLU B 1 191 ? 5.363 -4.379 -1.734 1 97.38 191 GLU B O 1
ATOM 4324 N N . PHE B 1 192 ? 6.797 -5.012 -3.328 1 97.56 192 PHE B N 1
ATOM 4325 C CA . PHE B 1 192 ? 7.234 -6.25 -2.689 1 97.56 192 PHE B CA 1
ATOM 4326 C C . PHE B 1 192 ? 8.703 -6.164 -2.301 1 97.56 192 PHE B C 1
ATOM 4328 O O . PHE B 1 192 ? 9.578 -6.074 -3.166 1 97.56 192 PHE B O 1
ATOM 4335 N N . SER B 1 193 ? 8.906 -6.258 -1.028 1 97.5 193 SER B N 1
ATOM 4336 C CA . SER B 1 193 ? 10.289 -6.094 -0.584 1 97.5 193 SER B CA 1
ATOM 4337 C C . SER B 1 193 ? 10.742 -7.281 0.26 1 97.5 193 SER B C 1
ATOM 4339 O O . SER B 1 193 ? 9.969 -7.828 1.041 1 97.5 193 SER B O 1
ATOM 4341 N N . ARG B 1 194 ? 11.992 -7.57 0.072 1 96.38 194 ARG B N 1
ATOM 4342 C CA . ARG B 1 194 ? 12.68 -8.547 0.912 1 96.38 194 ARG B CA 1
ATOM 4343 C C . ARG B 1 194 ? 13.828 -7.891 1.675 1 96.38 194 ARG B C 1
ATOM 4345 O O . ARG B 1 194 ? 14.641 -7.176 1.09 1 96.38 194 ARG B O 1
ATOM 4352 N N . PHE B 1 195 ? 13.812 -8.219 2.951 1 95.81 195 PHE B N 1
ATOM 4353 C CA . PHE B 1 195 ? 14.867 -7.695 3.809 1 95.81 195 PHE B CA 1
ATOM 4354 C C . PHE B 1 195 ? 15.641 -8.828 4.473 1 95.81 195 PHE B C 1
ATOM 4356 O O . PHE B 1 195 ? 15.078 -9.898 4.727 1 95.81 195 PHE B O 1
ATOM 4363 N N . GLY B 1 196 ? 16.906 -8.539 4.688 1 92.62 196 GLY B N 1
ATOM 4364 C CA . GLY B 1 196 ? 17.734 -9.391 5.52 1 92.62 196 GLY B CA 1
ATOM 4365 C C . GLY B 1 196 ? 18.172 -8.719 6.805 1 92.62 196 GLY B C 1
ATOM 4366 O O . GLY B 1 196 ? 18.609 -7.57 6.793 1 92.62 196 GLY B O 1
ATOM 4367 N N . MET B 1 197 ? 17.938 -9.461 7.84 1 89.06 197 MET B N 1
ATOM 4368 C CA . MET B 1 197 ? 18.359 -8.945 9.141 1 89.06 197 MET B CA 1
ATOM 4369 C C . MET B 1 197 ? 19.672 -9.586 9.578 1 89.06 197 MET B C 1
ATOM 4371 O O . MET B 1 197 ? 19.719 -10.781 9.844 1 89.06 197 MET B O 1
ATOM 4375 N N . PHE B 1 198 ? 20.672 -8.727 9.594 1 81.62 198 PHE B N 1
ATOM 4376 C CA . PHE B 1 198 ? 22 -9.141 10.031 1 81.62 198 PHE B CA 1
ATOM 4377 C C . PHE B 1 198 ? 22.359 -8.461 11.352 1 81.62 198 PHE B 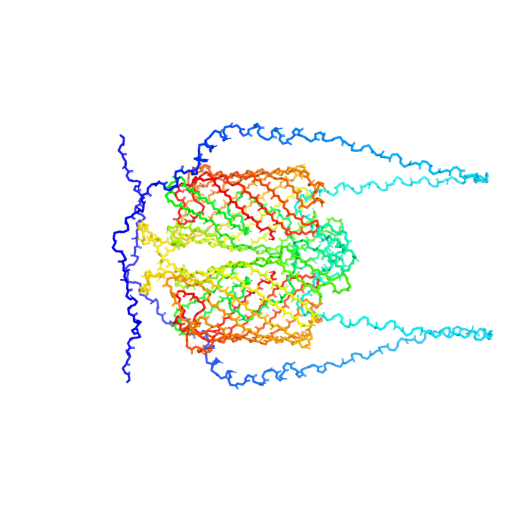C 1
ATOM 4379 O O . PHE B 1 198 ? 22.781 -7.297 11.359 1 81.62 198 PHE B O 1
ATOM 4386 N N . GLY B 1 199 ? 22.266 -9.242 12.406 1 75.06 199 GLY B N 1
ATOM 4387 C CA . GLY B 1 199 ? 22.438 -8.57 13.688 1 75.06 199 GLY B CA 1
ATOM 4388 C C . GLY B 1 199 ? 21.438 -7.441 13.906 1 75.06 199 GLY B C 1
ATOM 4389 O O . GLY B 1 199 ? 20.234 -7.645 13.805 1 75.06 199 GLY B O 1
ATOM 4390 N N . ALA B 1 200 ? 22 -6.254 14.109 1 73.12 200 ALA B N 1
ATOM 4391 C CA . ALA B 1 200 ? 21.141 -5.102 14.375 1 73.12 200 ALA B CA 1
ATOM 4392 C C . ALA B 1 200 ? 20.828 -4.348 13.086 1 73.12 200 ALA B C 1
ATOM 4394 O O . ALA B 1 200 ? 20.016 -3.416 13.094 1 73.12 200 ALA B O 1
ATOM 4395 N N . ASN B 1 201 ? 21.375 -4.902 12.016 1 79.88 201 ASN B N 1
ATOM 4396 C CA . ASN B 1 201 ? 21.203 -4.188 10.758 1 79.88 201 ASN B CA 1
ATOM 4397 C C . ASN B 1 201 ? 20.172 -4.879 9.859 1 79.88 201 ASN B C 1
ATOM 4399 O O . ASN B 1 201 ? 20.109 -6.105 9.812 1 79.88 201 ASN B O 1
ATOM 4403 N N . THR B 1 202 ? 19.438 -4.078 9.281 1 88.44 202 THR B N 1
ATOM 4404 C CA . THR B 1 202 ? 18.469 -4.543 8.289 1 88.44 202 THR B CA 1
ATOM 4405 C C . THR B 1 202 ? 18.812 -4.008 6.902 1 88.44 202 THR B C 1
ATOM 4407 O O . THR B 1 202 ? 19 -2.803 6.727 1 88.44 202 THR B O 1
ATOM 4410 N N . TYR B 1 203 ? 18.922 -4.918 5.984 1 91.31 203 TYR B N 1
ATOM 4411 C CA . TYR B 1 203 ? 19.281 -4.555 4.617 1 91.31 203 TYR B CA 1
ATOM 4412 C C . TYR B 1 203 ? 18.141 -4.879 3.656 1 91.31 203 TYR B C 1
ATOM 4414 O O . TYR B 1 203 ? 17.516 -5.934 3.76 1 91.31 203 TYR B O 1
ATOM 4422 N N . LEU B 1 204 ? 17.922 -3.916 2.818 1 94.81 204 LEU B N 1
ATOM 4423 C CA . LEU B 1 204 ? 17.047 -4.223 1.691 1 94.81 204 LEU B CA 1
ATOM 4424 C C . LEU B 1 204 ? 17.75 -5.137 0.693 1 94.81 204 LEU B C 1
ATOM 4426 O O . LEU B 1 204 ? 18.766 -4.758 0.103 1 94.81 204 LEU B O 1
ATOM 4430 N N . ILE B 1 205 ? 17.219 -6.305 0.567 1 93.69 205 ILE B N 1
ATOM 4431 C CA . ILE B 1 205 ? 17.781 -7.227 -0.412 1 93.69 205 ILE B CA 1
ATOM 4432 C C . ILE B 1 205 ? 17.281 -6.859 -1.81 1 93.69 205 ILE B C 1
ATOM 4434 O O . ILE B 1 205 ? 18.078 -6.629 -2.719 1 93.69 205 ILE B O 1
ATOM 4438 N N . ASP B 1 206 ? 15.992 -6.773 -1.875 1 95.19 206 ASP B N 1
ATOM 4439 C CA . ASP B 1 206 ? 15.367 -6.488 -3.164 1 95.19 206 ASP B CA 1
ATOM 4440 C C . ASP B 1 206 ? 14 -5.836 -2.98 1 95.19 206 ASP B C 1
ATOM 4442 O O . ASP B 1 206 ? 13.328 -6.07 -1.976 1 95.19 206 ASP B O 1
ATOM 4446 N N . ALA B 1 207 ? 13.633 -5.004 -3.926 1 96.81 207 ALA B N 1
ATOM 4447 C CA . ALA B 1 207 ? 12.32 -4.367 -3.99 1 96.81 207 ALA B CA 1
ATOM 4448 C C . ALA B 1 207 ? 11.727 -4.477 -5.395 1 96.81 207 ALA B C 1
ATOM 4450 O O . ALA B 1 207 ? 12.312 -3.992 -6.363 1 96.81 207 ALA B O 1
ATOM 4451 N N . ASP B 1 208 ? 10.617 -5.094 -5.441 1 97.31 208 ASP B N 1
ATOM 4452 C CA . ASP B 1 208 ? 9.875 -5.211 -6.695 1 97.31 208 ASP B CA 1
ATOM 4453 C C . ASP B 1 208 ? 8.656 -4.289 -6.703 1 97.31 208 ASP B C 1
ATOM 4455 O O . ASP B 1 208 ? 7.969 -4.156 -5.691 1 97.31 208 ASP B O 1
ATOM 4459 N N . TYR B 1 209 ? 8.477 -3.709 -7.816 1 97 209 TYR B N 1
ATOM 4460 C CA . TYR B 1 209 ? 7.344 -2.807 -7.988 1 97 209 TYR B CA 1
ATOM 4461 C C . TYR B 1 209 ? 6.395 -3.324 -9.062 1 97 209 TYR B C 1
ATOM 4463 O O . TYR B 1 209 ? 6.836 -3.785 -10.117 1 97 209 TYR B O 1
ATOM 4471 N N . LEU B 1 210 ? 5.168 -3.275 -8.711 1 96.88 210 LEU B N 1
ATOM 4472 C CA . LEU B 1 210 ? 4.105 -3.697 -9.625 1 96.88 210 LEU B CA 1
ATOM 4473 C C . LEU B 1 210 ? 3.047 -2.611 -9.766 1 96.88 210 LEU B C 1
ATOM 4475 O O . LEU B 1 210 ? 2.605 -2.033 -8.766 1 96.88 210 LEU B O 1
ATOM 4479 N N . VAL B 1 211 ? 2.754 -2.248 -11.008 1 96.06 211 VAL B N 1
ATOM 4480 C CA . VAL B 1 211 ? 1.648 -1.339 -11.281 1 96.06 211 VAL B CA 1
ATOM 4481 C C . VAL B 1 211 ? 0.944 -1.761 -12.57 1 96.06 211 VAL B C 1
ATOM 4483 O O . VAL B 1 211 ? 1.596 -2.15 -13.547 1 96.06 211 VAL B O 1
ATOM 4486 N N . GLY B 1 212 ? -0.396 -1.736 -12.477 1 96.75 212 GLY B N 1
ATOM 4487 C CA . GLY B 1 212 ? -1.083 -2.143 -13.695 1 96.75 212 GLY B CA 1
ATOM 4488 C C . GLY B 1 212 ? -2.584 -1.935 -13.633 1 96.75 212 GLY B C 1
ATOM 4489 O O . GLY B 1 212 ? -3.105 -1.44 -12.625 1 96.75 212 GLY B O 1
ATOM 4490 N N . ALA B 1 213 ? -3.182 -2.312 -14.758 1 97.75 213 ALA B N 1
ATOM 4491 C CA . ALA B 1 213 ? -4.633 -2.223 -14.906 1 97.75 213 ALA B CA 1
ATOM 4492 C C . ALA B 1 213 ? -5.281 -3.6 -14.805 1 97.75 213 ALA B C 1
ATOM 4494 O O . ALA B 1 213 ? -4.738 -4.59 -15.305 1 97.75 213 ALA B O 1
ATOM 4495 N N . THR B 1 214 ? -6.434 -3.551 -14.188 1 97.69 214 THR B N 1
ATOM 4496 C CA . THR B 1 214 ? -7.168 -4.805 -14.031 1 97.69 214 THR B CA 1
ATOM 4497 C C . THR B 1 214 ? -8.547 -4.703 -14.672 1 97.69 214 THR B C 1
ATOM 4499 O O . THR B 1 214 ? -9.195 -3.654 -14.609 1 97.69 214 THR B O 1
ATOM 4502 N N . LEU B 1 215 ? -8.906 -5.727 -15.352 1 98.25 215 LEU B N 1
ATOM 4503 C CA . LEU B 1 215 ? -10.281 -6.004 -15.742 1 98.25 215 LEU B CA 1
ATOM 4504 C C . LEU B 1 215 ? -10.781 -7.289 -15.094 1 98.25 215 LEU B C 1
ATOM 4506 O O . LEU B 1 215 ? -10.266 -8.375 -15.375 1 98.25 215 LEU B O 1
ATOM 4510 N N . THR B 1 216 ? -11.773 -7.09 -14.234 1 96.94 216 THR B N 1
ATOM 4511 C CA . THR B 1 216 ? -12.305 -8.25 -13.531 1 96.94 216 THR B CA 1
ATOM 4512 C C . THR B 1 216 ? -13.789 -8.43 -13.82 1 96.94 216 THR B C 1
ATOM 4514 O O . THR B 1 216 ? -14.516 -7.453 -13.992 1 96.94 216 THR B O 1
ATOM 4517 N N . GLY B 1 217 ? -14.141 -9.711 -13.945 1 95.75 217 GLY B N 1
ATOM 4518 C CA . GLY B 1 217 ? -15.539 -10.047 -14.188 1 95.75 217 GLY B CA 1
ATOM 4519 C C . GLY B 1 217 ? -16.016 -11.219 -13.352 1 95.75 217 GLY B C 1
ATOM 4520 O O . GLY B 1 217 ? -15.227 -12.078 -12.961 1 95.75 217 GLY B O 1
ATOM 4521 N N . ARG B 1 218 ? -17.297 -11.172 -13.125 1 94.5 218 ARG B N 1
ATOM 4522 C CA . ARG B 1 218 ? -17.938 -12.258 -12.383 1 94.5 218 ARG B CA 1
ATOM 4523 C C . ARG B 1 218 ? -19.281 -12.625 -13 1 94.5 218 ARG B C 1
ATOM 4525 O O . ARG B 1 218 ? -20.047 -11.75 -13.391 1 94.5 218 ARG B O 1
ATOM 4532 N N . LEU B 1 219 ? -19.484 -13.914 -13.156 1 94.19 219 LEU B N 1
ATOM 4533 C CA . LEU B 1 219 ? -20.75 -14.547 -13.539 1 94.19 219 LEU B CA 1
ATOM 4534 C C . LEU B 1 219 ? -21.094 -15.672 -12.57 1 94.19 219 LEU B C 1
ATOM 4536 O O . LEU B 1 219 ? -20.781 -16.844 -12.836 1 94.19 219 LEU B O 1
ATOM 4540 N N . GLY B 1 220 ? -21.828 -15.234 -11.469 1 90.5 220 GLY B N 1
ATOM 4541 C CA . GLY B 1 220 ? -22.109 -16.219 -10.43 1 90.5 220 GLY B CA 1
ATOM 4542 C C . GLY B 1 220 ? -20.859 -16.781 -9.773 1 90.5 220 GLY B C 1
ATOM 4543 O O . GLY B 1 220 ? -20.031 -16.016 -9.25 1 90.5 220 GLY B O 1
ATOM 4544 N N . PRO B 1 221 ? -20.719 -18.078 -9.922 1 91.81 221 PRO B N 1
ATOM 4545 C CA . PRO B 1 221 ? -19.578 -18.688 -9.242 1 91.81 221 PRO B CA 1
ATOM 4546 C C . PRO B 1 221 ? -18.281 -18.578 -10.039 1 91.81 221 PRO B C 1
ATOM 4548 O O . PRO B 1 221 ? -17.219 -18.938 -9.547 1 91.81 221 PRO B O 1
ATOM 4551 N N . LEU B 1 222 ? -18.406 -18.094 -11.219 1 94.94 222 LEU B N 1
ATOM 4552 C CA . LEU B 1 222 ? -17.219 -17.922 -12.062 1 94.94 222 LEU B CA 1
ATOM 4553 C C . LEU B 1 222 ? -16.719 -16.484 -12.039 1 94.94 222 LEU B C 1
ATOM 4555 O O . LEU B 1 222 ? -17.516 -15.547 -12.109 1 94.94 222 LEU B O 1
ATOM 4559 N N . SER B 1 223 ? -15.445 -16.312 -11.812 1 95.75 223 SER B N 1
ATOM 4560 C CA . SER B 1 223 ? -14.836 -14.992 -11.914 1 95.75 223 SER B CA 1
ATOM 4561 C C . SER B 1 223 ? -13.523 -15.039 -12.695 1 95.75 223 SER B C 1
ATOM 4563 O O . SER B 1 223 ? -12.906 -16.094 -12.805 1 95.75 223 SER B O 1
ATOM 4565 N N . GLN B 1 224 ? -13.203 -13.906 -13.273 1 97.75 224 GLN B N 1
ATOM 4566 C CA . GLN B 1 224 ? -12.016 -13.805 -14.117 1 97.75 224 GLN B CA 1
ATOM 4567 C C . GLN B 1 224 ? -11.297 -12.477 -13.891 1 97.75 224 GLN B C 1
ATOM 4569 O O . GLN B 1 224 ? -11.938 -11.461 -13.602 1 97.75 224 GLN B O 1
ATOM 4574 N N . ARG B 1 225 ? -10 -12.531 -13.984 1 98.25 225 ARG B N 1
ATOM 4575 C CA . ARG B 1 225 ? -9.188 -11.32 -13.953 1 98.25 225 ARG B CA 1
ATOM 4576 C C . ARG B 1 225 ? -8.227 -11.273 -15.133 1 98.25 225 ARG B C 1
ATOM 4578 O O . ARG B 1 225 ? -7.473 -12.219 -15.367 1 98.25 225 ARG B O 1
ATOM 4585 N N . LEU B 1 226 ? -8.32 -10.258 -15.898 1 98.62 226 LEU B N 1
ATOM 4586 C CA . LEU B 1 226 ? -7.262 -9.82 -16.812 1 98.62 226 LEU B CA 1
ATOM 4587 C C . LEU B 1 226 ? -6.422 -8.719 -16.172 1 98.62 226 LEU B C 1
ATOM 4589 O O . LEU B 1 226 ? -6.953 -7.684 -15.773 1 98.62 226 LEU B O 1
ATOM 4593 N N . PHE B 1 227 ? -5.164 -8.984 -16.094 1 98.38 227 PHE B N 1
ATOM 4594 C CA . PHE B 1 227 ? -4.25 -8.078 -15.398 1 98.38 227 PHE B CA 1
ATOM 4595 C C . PHE B 1 227 ? -3.055 -7.746 -16.281 1 98.38 227 PHE B C 1
ATOM 4597 O O . PHE B 1 227 ? -2.227 -8.609 -16.578 1 98.38 227 PHE B O 1
ATOM 4604 N N . PHE B 1 228 ? -2.979 -6.531 -16.828 1 98 228 PHE B N 1
ATOM 4605 C CA . PHE B 1 228 ? -1.828 -6.016 -17.562 1 98 228 PHE B CA 1
ATOM 4606 C C . PHE B 1 228 ? -0.979 -5.113 -16.672 1 98 228 PHE B C 1
ATOM 4608 O O . PHE B 1 228 ? -1.449 -4.074 -16.203 1 98 228 PHE B O 1
ATOM 4615 N N . TYR B 1 229 ? 0.289 -5.59 -16.391 1 96.56 229 TYR B N 1
ATOM 4616 C CA . TYR B 1 229 ? 1.04 -4.824 -15.406 1 96.56 229 TYR B CA 1
ATOM 4617 C C . TYR B 1 229 ? 2.521 -4.785 -15.758 1 96.56 229 TYR B C 1
ATOM 4619 O O . TYR B 1 229 ? 3.025 -5.664 -16.453 1 96.56 229 TYR B O 1
ATOM 4627 N N . HIS B 1 230 ? 3.121 -3.68 -15.32 1 94.38 230 HIS B N 1
ATOM 4628 C CA . HIS B 1 230 ? 4.57 -3.52 -15.281 1 94.38 230 HIS B CA 1
ATOM 4629 C C . HIS B 1 230 ? 5.152 -4.078 -13.984 1 94.38 230 HIS B C 1
ATOM 4631 O O . HIS B 1 230 ? 4.574 -3.895 -12.914 1 94.38 230 HIS B O 1
ATOM 4637 N N . GLU B 1 231 ? 6.219 -4.734 -14.109 1 93.94 231 GLU B N 1
ATOM 4638 C CA . GLU B 1 231 ? 6.988 -5.18 -12.953 1 93.94 231 GLU B CA 1
ATOM 4639 C C . GLU B 1 231 ? 8.469 -4.844 -13.109 1 93.94 231 GLU B C 1
ATOM 4641 O O . GLU B 1 231 ? 9.047 -5.047 -14.18 1 93.94 231 GLU B O 1
ATOM 4646 N N . SER B 1 232 ? 9.023 -4.215 -12.133 1 93.12 232 SER B N 1
ATOM 4647 C CA . SER B 1 232 ? 10.461 -3.994 -12.086 1 93.12 232 SER B CA 1
ATOM 4648 C C . SER B 1 232 ? 11.039 -4.398 -10.734 1 93.12 232 SER B C 1
ATOM 4650 O O . SER B 1 232 ? 10.32 -4.457 -9.734 1 93.12 232 SER B O 1
ATOM 4652 N N . SER B 1 233 ? 12.289 -4.684 -10.75 1 93.62 233 SER B N 1
ATOM 4653 C CA . SER B 1 233 ? 13 -5.133 -9.562 1 93.62 233 SER B CA 1
ATOM 4654 C C . SER B 1 233 ? 14.289 -4.344 -9.359 1 93.62 233 SER B C 1
ATOM 4656 O O . SER B 1 233 ? 14.992 -4.043 -10.32 1 93.62 233 SER B O 1
ATOM 4658 N N . HIS B 1 234 ? 14.523 -3.996 -8.133 1 94.12 234 HIS B N 1
ATOM 4659 C CA . HIS B 1 234 ? 15.672 -3.178 -7.762 1 94.12 234 HIS B CA 1
ATOM 4660 C C . HIS B 1 234 ? 16.312 -3.689 -6.48 1 94.12 234 HIS B C 1
ATOM 4662 O O . HIS B 1 234 ? 15.672 -3.756 -5.434 1 94.12 234 HIS B O 1
ATOM 4668 N N . THR B 1 235 ? 17.625 -3.965 -6.555 1 93.69 235 THR B N 1
ATOM 4669 C CA . THR B 1 235 ? 18.297 -4.41 -5.348 1 93.69 235 THR B CA 1
ATOM 4670 C C . THR B 1 235 ? 18.75 -3.221 -4.5 1 93.69 235 THR B C 1
ATOM 4672 O O . THR B 1 235 ? 19.031 -2.146 -5.035 1 93.69 235 THR B O 1
ATOM 4675 N N . GLY B 1 236 ? 18.781 -3.486 -3.223 1 93.38 236 GLY B N 1
ATOM 4676 C CA . GLY B 1 236 ? 19.344 -2.484 -2.33 1 93.38 236 GLY B CA 1
ATOM 4677 C C . GLY B 1 236 ? 20.844 -2.35 -2.461 1 93.38 236 GLY B C 1
ATOM 4678 O O . GLY B 1 236 ? 21.547 -3.342 -2.662 1 93.38 236 GLY B O 1
ATOM 4679 N N . TYR B 1 237 ? 21.328 -1.19 -2.262 1 90.88 237 TYR B N 1
ATOM 4680 C CA . TYR B 1 237 ? 22.75 -0.912 -2.457 1 90.88 237 TYR B CA 1
ATOM 4681 C C . TYR B 1 237 ? 23.594 -1.667 -1.441 1 90.88 237 TYR B C 1
ATOM 4683 O O . TYR B 1 237 ? 24.547 -2.367 -1.812 1 90.88 237 TYR B O 1
ATOM 4691 N N . ASP B 1 238 ? 23.219 -1.525 -0.206 1 85.88 238 ASP B N 1
ATOM 4692 C CA . ASP B 1 238 ? 24.062 -2.082 0.849 1 85.88 238 ASP B CA 1
ATOM 4693 C C . ASP B 1 238 ? 24.141 -3.604 0.745 1 85.88 238 ASP B C 1
ATOM 4695 O O . ASP B 1 238 ? 25.219 -4.184 0.837 1 85.88 238 ASP B O 1
ATOM 4699 N N . TYR B 1 239 ? 23.078 -4.184 0.519 1 84.94 239 TYR B N 1
ATOM 4700 C CA . TYR B 1 239 ? 23.062 -5.637 0.411 1 84.94 239 TYR B CA 1
ATOM 4701 C C . TYR B 1 239 ? 23.844 -6.094 -0.816 1 84.94 239 TYR B C 1
ATOM 4703 O O . TYR B 1 239 ? 24.641 -7.039 -0.741 1 84.94 239 TYR B O 1
ATOM 4711 N N . THR B 1 240 ? 23.594 -5.457 -1.864 1 87.31 240 THR B N 1
ATOM 4712 C CA . THR B 1 240 ? 24.25 -5.828 -3.111 1 87.31 240 THR B CA 1
ATOM 4713 C C . THR B 1 240 ? 25.766 -5.699 -2.986 1 87.31 240 THR B C 1
ATOM 4715 O O . THR B 1 240 ? 26.516 -6.547 -3.48 1 87.31 240 THR B O 1
ATOM 4718 N N . THR B 1 241 ? 26.125 -4.707 -2.352 1 84.06 241 THR B N 1
ATOM 4719 C CA . THR B 1 241 ? 27.562 -4.469 -2.139 1 84.06 241 THR B CA 1
ATOM 4720 C C . THR B 1 241 ? 28.141 -5.488 -1.161 1 84.06 241 THR B C 1
ATOM 4722 O O . THR B 1 241 ? 29.188 -6.082 -1.424 1 84.06 241 THR B O 1
ATOM 4725 N N . LEU B 1 242 ? 27.406 -5.711 -0.128 1 81.12 242 LEU B N 1
ATOM 4726 C CA . LEU B 1 242 ? 27.891 -6.629 0.904 1 81.12 242 LEU B CA 1
ATOM 4727 C C . LEU B 1 242 ? 27.922 -8.062 0.38 1 81.12 242 LEU B C 1
ATOM 4729 O O . LEU B 1 242 ? 28.859 -8.805 0.67 1 81.12 242 LEU B O 1
ATOM 4733 N N . ALA B 1 243 ? 26.906 -8.406 -0.333 1 78.62 243 ALA B N 1
ATOM 4734 C CA . ALA B 1 243 ? 26.797 -9.766 -0.84 1 78.62 243 ALA B CA 1
ATOM 4735 C C . ALA B 1 243 ? 27.594 -9.945 -2.127 1 78.62 243 ALA B C 1
ATOM 4737 O O . ALA B 1 243 ? 27.703 -11.055 -2.656 1 78.62 243 ALA B O 1
ATOM 4738 N N . ASN B 1 244 ? 28.156 -8.852 -2.664 1 80.81 244 ASN B N 1
ATOM 4739 C CA . ASN B 1 244 ? 28.906 -8.867 -3.914 1 80.81 244 ASN B CA 1
ATOM 4740 C C . ASN B 1 244 ? 28.094 -9.477 -5.051 1 80.81 244 ASN B C 1
ATOM 4742 O O . ASN B 1 244 ? 28.562 -10.383 -5.742 1 80.81 244 ASN B O 1
ATOM 4746 N N . LEU B 1 245 ? 26.875 -9 -5.039 1 79.06 245 LEU B N 1
ATOM 4747 C CA . LEU B 1 245 ? 26.031 -9.477 -6.121 1 79.06 245 LEU B CA 1
ATOM 4748 C C . LEU B 1 245 ? 26.484 -8.906 -7.461 1 79.06 245 LEU B C 1
ATOM 4750 O O . LE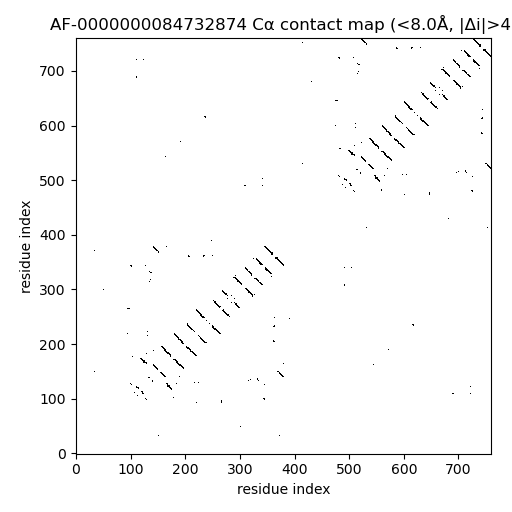U B 1 245 ? 26.797 -7.723 -7.559 1 79.06 245 LEU B O 1
ATOM 4754 N N . ASN B 1 246 ? 26.703 -9.773 -8.406 1 73.44 246 ASN B N 1
ATOM 4755 C CA . ASN B 1 246 ? 27.047 -9.32 -9.75 1 73.44 246 ASN B CA 1
ATOM 4756 C C . ASN B 1 246 ? 25.812 -8.883 -10.523 1 73.44 246 ASN B C 1
ATOM 4758 O O . ASN B 1 246 ? 25.234 -9.664 -11.289 1 73.44 246 ASN B O 1
ATOM 4762 N N . LYS B 1 247 ? 25.453 -7.711 -10.258 1 74 247 LYS B N 1
ATOM 4763 C CA . LYS B 1 247 ? 24.266 -7.211 -10.93 1 74 247 LYS B CA 1
ATOM 4764 C C . LYS B 1 247 ? 24.625 -6.215 -12.023 1 74 247 LYS B C 1
ATOM 4766 O O . LYS B 1 247 ? 25.438 -5.301 -11.805 1 74 247 LYS B O 1
ATOM 4771 N N . THR B 1 248 ? 24.016 -6.508 -13.148 1 65.12 248 THR B N 1
ATOM 4772 C CA . THR B 1 248 ? 24.312 -5.621 -14.266 1 65.12 248 THR B CA 1
ATOM 4773 C C . THR B 1 248 ? 23.156 -4.656 -14.516 1 65.12 248 THR B C 1
ATOM 4775 O O . THR B 1 248 ? 23.359 -3.525 -14.961 1 65.12 248 THR B O 1
ATOM 4778 N N . SER B 1 249 ? 21.953 -5.211 -14.336 1 73.19 249 SER B N 1
ATOM 4779 C CA . SER B 1 249 ? 20.797 -4.367 -14.586 1 73.19 249 SER B CA 1
ATOM 4780 C C . SER B 1 249 ? 19.609 -4.793 -13.727 1 73.19 249 SER B C 1
ATOM 4782 O O . SER B 1 249 ? 19.609 -5.895 -13.172 1 73.19 249 SER B O 1
ATOM 4784 N N . ASP B 1 250 ? 18.719 -3.859 -13.672 1 83.25 250 ASP B N 1
ATOM 4785 C CA . ASP B 1 250 ? 17.469 -4.176 -12.992 1 83.25 250 ASP B CA 1
ATOM 4786 C C . ASP B 1 250 ? 16.547 -4.977 -13.906 1 83.25 250 ASP B C 1
ATOM 4788 O O . ASP B 1 250 ? 16.531 -4.773 -15.117 1 83.25 250 ASP B O 1
ATOM 4792 N N . PHE B 1 251 ? 15.914 -5.863 -13.273 1 87.25 251 PHE B N 1
ATOM 4793 C CA . PHE B 1 251 ? 14.898 -6.652 -13.969 1 87.25 251 PHE B CA 1
ATOM 4794 C C . PHE B 1 251 ? 13.633 -5.836 -14.188 1 87.25 251 PHE B C 1
ATOM 4796 O O . PHE B 1 251 ? 13.234 -5.047 -13.32 1 87.25 251 PHE B O 1
ATOM 4803 N N . GLY B 1 252 ? 13.031 -5.957 -15.438 1 88.56 252 GLY B N 1
ATOM 4804 C CA . GLY B 1 252 ? 11.766 -5.324 -15.758 1 88.56 252 GLY B CA 1
ATOM 4805 C C . GLY B 1 252 ? 10.977 -6.074 -16.812 1 88.56 252 GLY B C 1
ATOM 4806 O O . GLY B 1 252 ? 11.555 -6.648 -17.734 1 88.56 252 GLY B O 1
ATOM 4807 N N . GLN B 1 253 ? 9.656 -6.055 -16.609 1 90.25 253 GLN B N 1
ATOM 4808 C CA . GLN B 1 253 ? 8.812 -6.715 -17.594 1 90.25 253 GLN B CA 1
ATOM 4809 C C . GLN B 1 253 ? 7.395 -6.145 -17.578 1 90.25 253 GLN B C 1
ATOM 4811 O O . GLN B 1 253 ? 6.949 -5.613 -16.562 1 90.25 253 GLN B O 1
ATOM 4816 N N . GLU B 1 254 ? 6.785 -6.293 -18.812 1 93.12 254 GLU B N 1
ATOM 4817 C CA . GLU B 1 254 ? 5.344 -6.094 -18.953 1 93.12 254 GLU B CA 1
ATOM 4818 C C . GLU B 1 254 ? 4.613 -7.422 -19.109 1 93.12 254 GLU B C 1
ATOM 4820 O O . GLU B 1 254 ? 4.953 -8.227 -19.984 1 93.12 254 GLU B O 1
ATOM 4825 N N . ILE B 1 255 ? 3.643 -7.609 -18.266 1 95.12 255 ILE B N 1
ATOM 4826 C CA . ILE B 1 255 ? 2.996 -8.914 -18.219 1 95.12 255 ILE B CA 1
ATOM 4827 C C . ILE B 1 255 ? 1.496 -8.758 -18.453 1 95.12 255 ILE B C 1
ATOM 4829 O O . ILE B 1 255 ? 0.874 -7.828 -17.938 1 95.12 255 ILE B O 1
ATOM 4833 N N . LEU B 1 256 ? 0.984 -9.625 -19.297 1 96.75 256 LEU B N 1
ATOM 4834 C CA . LEU B 1 256 ? -0.456 -9.844 -19.375 1 96.75 256 LEU B CA 1
ATOM 4835 C C . LEU B 1 256 ? -0.842 -11.164 -18.719 1 96.75 256 LEU B C 1
ATOM 4837 O O . LEU B 1 256 ? -0.398 -12.234 -19.156 1 96.75 256 LEU B O 1
ATOM 4841 N N . GLN B 1 257 ? -1.662 -11.102 -17.688 1 98.31 257 GLN B N 1
ATOM 4842 C CA . GLN B 1 257 ? -2.084 -12.289 -16.953 1 98.31 257 GLN B CA 1
ATOM 4843 C C . GLN B 1 257 ? -3.598 -12.477 -17.031 1 98.31 257 GLN B C 1
ATOM 4845 O O . GLN B 1 257 ? -4.352 -11.516 -16.875 1 98.31 257 GLN B O 1
ATOM 4850 N N . GLU B 1 258 ? -3.951 -13.703 -17.297 1 98.69 258 GLU B N 1
ATOM 4851 C CA . GLU B 1 258 ? -5.352 -14.109 -17.234 1 98.69 258 GLU B CA 1
ATOM 4852 C C . GLU B 1 258 ? -5.555 -15.25 -16.25 1 98.69 258 GLU B C 1
ATOM 4854 O O . GLU B 1 258 ? -4.832 -16.25 -16.281 1 98.69 258 GLU B O 1
ATOM 4859 N N . VAL B 1 259 ? -6.5 -15.055 -15.328 1 98.69 259 VAL B N 1
ATOM 4860 C CA . VAL B 1 259 ? -6.852 -16.094 -14.375 1 98.69 259 VAL B CA 1
ATOM 4861 C C . VAL B 1 259 ? -8.367 -16.281 -14.352 1 98.69 259 VAL B C 1
ATOM 4863 O O . VAL B 1 259 ? -9.117 -15.312 -14.305 1 98.69 259 VAL B O 1
ATOM 4866 N N . THR B 1 260 ? -8.75 -17.5 -14.406 1 98.44 260 THR B N 1
ATOM 4867 C CA . THR B 1 260 ? -10.148 -17.875 -14.211 1 98.44 260 THR B CA 1
ATOM 4868 C C . THR B 1 260 ? -10.328 -18.656 -12.914 1 98.44 260 THR B C 1
ATOM 4870 O O . THR B 1 260 ? -9.531 -19.531 -12.602 1 98.44 260 THR B O 1
ATOM 4873 N N . SER B 1 261 ? -11.359 -18.266 -12.234 1 97.25 261 SER B N 1
ATOM 4874 C CA . SER B 1 261 ? -11.625 -18.875 -10.938 1 97.25 261 SER B CA 1
ATOM 4875 C C . SER B 1 261 ? -13.047 -19.406 -10.867 1 97.25 261 SER B C 1
ATOM 4877 O O . SER B 1 261 ? -13.961 -18.844 -11.461 1 97.25 261 SER B O 1
ATOM 4879 N N . TRP B 1 262 ? -13.172 -20.5 -10.07 1 95.81 262 TRP B N 1
ATOM 4880 C CA . TRP B 1 262 ? -14.445 -21.172 -9.859 1 95.81 262 TRP B CA 1
ATOM 4881 C C . TRP B 1 262 ? -14.688 -21.438 -8.383 1 95.81 262 TRP B C 1
ATOM 4883 O O . TRP B 1 262 ? -13.969 -22.234 -7.766 1 95.81 262 TRP B O 1
ATOM 4893 N N . ASP B 1 263 ? -15.68 -20.734 -7.961 1 93.5 263 ASP B N 1
ATOM 4894 C CA . ASP B 1 263 ? -16.156 -21.078 -6.625 1 93.5 263 ASP B CA 1
ATOM 4895 C C . ASP B 1 263 ? -17 -22.344 -6.648 1 93.5 263 ASP B C 1
ATOM 4897 O O . ASP B 1 263 ? -18.219 -22.281 -6.734 1 93.5 263 ASP B O 1
ATOM 4901 N N . VAL B 1 264 ? -16.406 -23.438 -6.359 1 94 264 VAL B N 1
ATOM 4902 C CA . VAL B 1 264 ? -17.078 -24.719 -6.473 1 94 264 VAL B CA 1
ATOM 4903 C C . VAL B 1 264 ? -18.156 -24.844 -5.395 1 94 264 VAL B C 1
ATOM 4905 O O . VAL B 1 264 ? -19.266 -25.297 -5.668 1 94 264 VAL B O 1
ATOM 4908 N N . THR B 1 265 ? -17.844 -24.562 -4.152 1 88.06 265 THR B N 1
ATOM 4909 C CA . THR B 1 265 ? -18.719 -24.391 -2.994 1 88.06 265 THR B CA 1
ATOM 4910 C C . THR B 1 265 ? -18.312 -23.156 -2.189 1 88.06 265 THR B C 1
ATOM 4912 O O . THR B 1 265 ? -17.266 -22.562 -2.449 1 88.06 265 THR B O 1
ATOM 4915 N N . PRO B 1 266 ? -19.109 -22.766 -1.286 1 83.75 266 PRO B N 1
ATOM 4916 C CA . PRO B 1 266 ? -18.688 -21.656 -0.425 1 83.75 266 PRO B CA 1
ATOM 4917 C C . PRO B 1 266 ? -17.391 -21.953 0.331 1 83.75 266 PRO B C 1
ATOM 4919 O O . PRO B 1 266 ? -16.797 -21.062 0.938 1 83.75 266 PRO B O 1
ATOM 4922 N N . HIS B 1 267 ? -16.922 -23.172 0.213 1 90.25 267 HIS B N 1
ATOM 4923 C CA . HIS B 1 267 ? -15.766 -23.578 1.011 1 90.25 267 HIS B CA 1
ATOM 4924 C C . HIS B 1 267 ? -14.586 -23.953 0.122 1 90.25 267 HIS B C 1
ATOM 4926 O O . HIS B 1 267 ? -13.508 -24.297 0.621 1 90.25 267 HIS B O 1
ATOM 4932 N N . LEU B 1 268 ? -14.859 -24 -1.149 1 93.38 268 LEU B N 1
ATOM 4933 C CA . LEU B 1 268 ? -13.82 -24.5 -2.043 1 93.38 268 LEU B CA 1
ATOM 4934 C C . LEU B 1 268 ? -13.742 -23.641 -3.311 1 93.38 268 LEU B C 1
ATOM 4936 O O . LEU B 1 268 ? -14.734 -23.484 -4.02 1 93.38 268 LEU B O 1
ATOM 4940 N N . ARG B 1 269 ? -12.555 -23.109 -3.574 1 95.5 269 ARG B N 1
ATOM 4941 C CA . ARG B 1 269 ? -12.289 -22.328 -4.773 1 95.5 269 ARG B CA 1
ATOM 4942 C C . ARG B 1 269 ? -11.141 -22.922 -5.574 1 95.5 269 ARG B C 1
ATOM 4944 O O . ARG B 1 269 ? -10.102 -23.281 -5.012 1 95.5 269 ARG B O 1
ATOM 4951 N N . LEU B 1 270 ? -11.344 -23.094 -6.867 1 97.62 270 LEU B N 1
ATOM 4952 C CA . LEU B 1 270 ? -10.32 -23.516 -7.816 1 97.62 270 LEU B CA 1
ATOM 4953 C C . LEU B 1 270 ? -10.039 -22.406 -8.836 1 97.62 270 LEU B C 1
ATOM 4955 O O . LEU B 1 270 ? -10.945 -21.688 -9.25 1 97.62 270 LEU B O 1
ATOM 4959 N N . TYR B 1 271 ? -8.766 -22.281 -9.18 1 97.94 271 TYR B N 1
ATOM 4960 C CA . TYR B 1 271 ? -8.461 -21.312 -10.234 1 97.94 271 TYR B CA 1
ATOM 4961 C C . TYR B 1 271 ? -7.277 -21.766 -11.07 1 97.94 271 TYR B C 1
ATOM 4963 O O . TYR B 1 271 ? -6.484 -22.609 -10.633 1 97.94 271 TYR B O 1
ATOM 4971 N N . GLY B 1 272 ? -7.168 -21.297 -12.25 1 98.62 272 GLY B N 1
ATOM 4972 C CA . GLY B 1 272 ? -6.082 -21.5 -13.195 1 98.62 272 GLY B CA 1
ATOM 4973 C C . GLY B 1 272 ? -5.984 -20.391 -14.234 1 98.62 272 GLY B C 1
ATOM 4974 O O . GLY B 1 272 ? -6.93 -19.641 -14.438 1 98.62 272 GLY B O 1
ATOM 4975 N N . GLY B 1 273 ? -4.781 -20.25 -14.75 1 98.56 273 GLY B N 1
ATOM 4976 C CA . GLY B 1 273 ? -4.574 -19.234 -15.766 1 98.56 273 GLY B CA 1
ATOM 4977 C C . GLY B 1 273 ? -3.18 -19.25 -16.359 1 98.56 273 GLY B C 1
ATOM 4978 O O . GLY B 1 273 ? -2.492 -20.281 -16.297 1 98.56 273 GLY B O 1
ATOM 4979 N N . ALA B 1 274 ? -2.898 -18.203 -17.078 1 98.31 274 ALA B N 1
ATOM 4980 C CA . ALA B 1 274 ? -1.6 -18.031 -17.719 1 98.31 274 ALA B CA 1
ATOM 4981 C C . ALA B 1 274 ? -1.212 -16.547 -17.75 1 98.31 274 ALA B C 1
ATOM 4983 O O . ALA B 1 274 ? -2.057 -15.672 -17.547 1 98.31 274 ALA B O 1
ATOM 4984 N N . ALA B 1 275 ? 0.034 -16.375 -17.828 1 97.31 275 ALA B N 1
ATOM 4985 C CA . ALA B 1 275 ? 0.577 -15.031 -18.047 1 97.31 275 ALA B CA 1
ATOM 4986 C C . ALA B 1 275 ? 1.621 -15.047 -19.172 1 97.31 275 ALA B C 1
ATOM 4988 O O . ALA B 1 275 ? 2.197 -16.094 -19.469 1 97.31 275 ALA B O 1
ATOM 4989 N N . TYR B 1 276 ? 1.73 -13.938 -19.781 1 95.12 276 TYR B N 1
ATOM 4990 C CA . TYR B 1 276 ? 2.684 -13.789 -20.875 1 95.12 276 TYR B CA 1
ATOM 4991 C C . TYR B 1 276 ? 3.477 -12.492 -20.734 1 95.12 276 TYR B C 1
ATOM 4993 O O . TYR B 1 276 ? 2.898 -11.422 -20.562 1 95.12 276 TYR B O 1
ATOM 5001 N N . ARG B 1 277 ? 4.738 -12.625 -20.781 1 93 277 ARG B N 1
ATOM 5002 C CA . ARG B 1 277 ? 5.609 -11.453 -20.812 1 93 277 ARG B CA 1
ATOM 5003 C C . ARG B 1 277 ? 5.566 -10.773 -22.172 1 93 277 ARG B C 1
ATOM 5005 O O . ARG B 1 277 ? 6.18 -11.258 -23.125 1 93 277 ARG B O 1
ATOM 5012 N N . VAL B 1 278 ? 4.934 -9.664 -22.25 1 88.19 278 VAL B N 1
ATOM 5013 C CA . VAL B 1 278 ? 4.699 -8.977 -23.5 1 88.19 278 VAL B CA 1
ATOM 5014 C C . VAL B 1 278 ? 5.949 -8.203 -23.906 1 88.19 278 VAL B C 1
ATOM 5016 O O . VAL B 1 278 ? 6.262 -8.094 -25.109 1 88.19 278 VAL B O 1
ATOM 5019 N N . PHE B 1 279 ? 6.535 -7.641 -22.922 1 78.88 279 PHE B N 1
ATOM 5020 C CA . PHE B 1 279 ? 7.754 -6.871 -23.141 1 78.88 279 PHE B CA 1
ATOM 5021 C C . PHE B 1 279 ? 8.703 -7.016 -21.953 1 78.88 279 PHE B C 1
ATOM 5023 O O . PHE B 1 279 ? 8.266 -7.246 -20.828 1 78.88 279 PHE B O 1
ATOM 5030 N N . GLY B 1 280 ? 9.961 -7.203 -22.328 1 66.19 280 GLY B N 1
ATOM 5031 C CA . GLY B 1 280 ? 10.961 -7.246 -21.266 1 66.19 280 GLY B CA 1
ATOM 5032 C C . GLY B 1 280 ? 12.016 -6.168 -21.406 1 66.19 280 GLY B C 1
ATOM 5033 O O . GLY B 1 280 ? 12.422 -5.824 -22.516 1 66.19 280 GLY B O 1
ATOM 5034 N N . LEU B 1 281 ? 12.125 -5.637 -20.281 1 62.25 281 LEU B N 1
ATOM 5035 C CA . LEU B 1 281 ? 13.219 -4.672 -20.266 1 62.25 281 LEU B CA 1
ATOM 5036 C C . LEU B 1 281 ? 14.562 -5.379 -20.125 1 62.25 281 LEU B C 1
ATOM 5038 O O . LEU B 1 281 ? 14.734 -6.215 -19.234 1 62.25 281 LEU B O 1
ATOM 5042 N N . TYR B 1 282 ? 15.352 -5.195 -20.969 1 56.88 282 TYR B N 1
ATOM 5043 C CA . TYR B 1 282 ? 16.75 -5.594 -21 1 56.88 282 TYR B CA 1
ATOM 5044 C C . TYR B 1 282 ? 16.891 -7.066 -21.375 1 56.88 282 TYR B C 1
ATOM 5046 O O . TYR B 1 282 ? 17.984 -7.523 -21.719 1 56.88 282 TYR B O 1
ATOM 5054 N N . TYR B 1 283 ? 15.672 -7.73 -21.219 1 58.53 283 TYR B N 1
ATOM 5055 C CA . TYR B 1 283 ? 15.734 -9.133 -21.609 1 58.53 283 TYR B CA 1
ATOM 5056 C C . TYR B 1 283 ? 14.562 -9.5 -22.516 1 58.53 283 TYR B C 1
ATOM 5058 O O . TYR B 1 283 ? 13.406 -9.266 -22.156 1 58.53 283 TYR B O 1
ATOM 5066 N N . TYR B 1 284 ? 14.945 -9.727 -23.781 1 62.91 284 TYR B N 1
ATOM 5067 C CA . TYR B 1 284 ? 13.875 -10.172 -24.672 1 62.91 284 TYR B CA 1
ATOM 5068 C C . TYR B 1 284 ? 13.734 -11.688 -24.641 1 62.91 284 TYR B C 1
ATOM 5070 O O . TYR B 1 284 ? 14.453 -12.406 -25.328 1 62.91 284 TYR B O 1
ATOM 5078 N N . PRO B 1 285 ? 12.914 -11.922 -23.766 1 67.31 285 PRO B N 1
ATOM 5079 C CA . PRO B 1 285 ? 12.734 -13.375 -23.672 1 67.31 285 PRO B CA 1
ATOM 5080 C C . PRO B 1 285 ? 12.055 -13.969 -24.891 1 67.31 285 PRO B C 1
ATOM 5082 O O . PRO B 1 285 ? 11.32 -13.266 -25.594 1 67.31 285 PRO B O 1
AT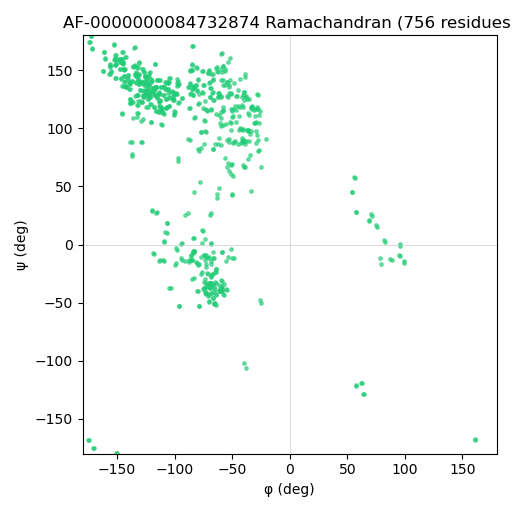OM 5085 N N . THR B 1 286 ? 12.43 -15.203 -25.234 1 77.38 286 THR B N 1
ATOM 5086 C CA . THR B 1 286 ? 11.688 -15.969 -26.234 1 77.38 286 THR B CA 1
ATOM 5087 C C . THR B 1 286 ? 10.234 -16.141 -25.797 1 77.38 286 THR B C 1
ATOM 5089 O O . THR B 1 286 ? 9.867 -15.82 -24.672 1 77.38 286 THR B O 1
ATOM 5092 N N . ALA B 1 287 ? 9.578 -16.531 -26.875 1 75.75 287 ALA B N 1
ATOM 5093 C CA . ALA B 1 287 ? 8.18 -16.828 -26.562 1 75.75 287 ALA B CA 1
ATOM 5094 C C . ALA B 1 287 ? 8.07 -17.859 -25.453 1 75.75 287 ALA B C 1
ATOM 5096 O O . ALA B 1 287 ? 7.203 -17.766 -24.578 1 75.75 287 ALA B O 1
ATOM 5097 N N . GLN B 1 288 ? 8.961 -18.828 -25.5 1 79.75 288 GLN B N 1
ATOM 5098 C CA . GLN B 1 288 ? 8.953 -19.875 -24.484 1 79.75 288 GLN B CA 1
ATOM 5099 C C . GLN B 1 288 ? 9.305 -19.328 -23.109 1 79.75 288 GLN B C 1
ATOM 5101 O O . GLN B 1 2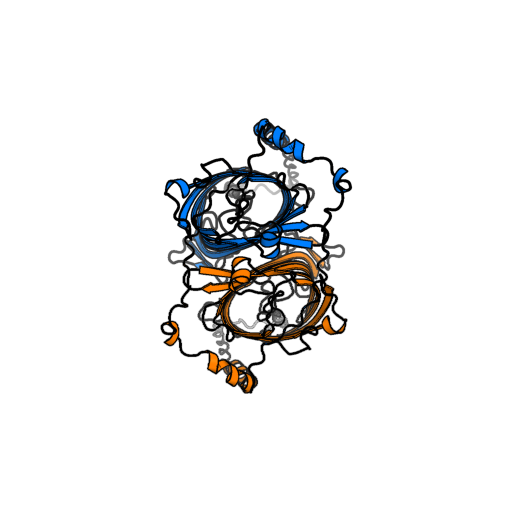88 ? 8.688 -19.703 -22.109 1 79.75 288 GLN B O 1
ATOM 5106 N N . ASP B 1 289 ? 10.148 -18.453 -23.078 1 86.88 289 ASP B N 1
ATOM 5107 C CA . ASP B 1 289 ? 10.586 -17.859 -21.812 1 86.88 289 ASP B CA 1
ATOM 5108 C C . ASP B 1 289 ? 9.508 -16.938 -21.25 1 86.88 289 ASP B C 1
ATOM 5110 O O . ASP B 1 289 ? 9.508 -16.641 -20.047 1 86.88 289 ASP B O 1
ATOM 5114 N N . SER B 1 290 ? 8.57 -16.672 -22.141 1 92.56 290 SER B N 1
ATOM 5115 C CA . SER B 1 290 ? 7.645 -15.602 -21.766 1 92.56 290 SER B CA 1
ATOM 5116 C C . SER B 1 290 ? 6.348 -16.172 -21.203 1 92.56 290 SER B C 1
ATOM 5118 O O . SER B 1 290 ? 5.574 -15.453 -20.562 1 92.56 290 SER B O 1
ATOM 5120 N N . LEU B 1 291 ? 6.113 -17.391 -21.422 1 95.12 291 LEU B N 1
ATOM 5121 C CA . LEU B 1 291 ? 4.863 -17.984 -20.969 1 95.12 291 LEU B CA 1
ATOM 5122 C C . LEU B 1 291 ? 4.965 -18.422 -19.516 1 95.12 291 LEU B C 1
ATOM 5124 O O . LEU B 1 291 ? 5.977 -19 -19.109 1 95.12 291 LEU B O 1
ATOM 5128 N N . ILE B 1 292 ? 3.93 -18.125 -18.766 1 96.88 292 ILE B N 1
ATOM 5129 C CA . ILE B 1 292 ? 3.789 -18.531 -17.375 1 96.88 292 ILE B CA 1
ATOM 5130 C C . ILE B 1 292 ? 2.447 -19.234 -17.172 1 96.88 292 ILE B C 1
ATOM 5132 O O . ILE B 1 292 ? 1.406 -18.734 -17.609 1 96.88 292 ILE B O 1
ATOM 5136 N N . LEU B 1 293 ? 2.471 -20.391 -16.594 1 98.38 293 LEU B N 1
ATOM 5137 C CA . LEU B 1 293 ? 1.254 -21.094 -16.219 1 98.38 293 LEU B CA 1
ATOM 5138 C C . LEU B 1 293 ? 1.064 -21.078 -14.703 1 98.38 293 LEU B C 1
ATOM 5140 O O . LEU B 1 293 ? 2.035 -21.203 -13.953 1 98.38 293 LEU B O 1
ATOM 5144 N N . LEU B 1 294 ? -0.197 -20.891 -14.328 1 98.5 294 LEU B N 1
ATOM 5145 C CA . LEU B 1 294 ? -0.429 -20.844 -12.891 1 98.5 294 LEU B CA 1
ATOM 5146 C C . LEU B 1 294 ? -1.781 -21.453 -12.539 1 98.5 294 LEU B C 1
ATOM 5148 O O . LEU B 1 294 ? -2.654 -21.578 -13.398 1 98.5 294 LEU B O 1
ATOM 5152 N N . GLY B 1 295 ? -1.938 -21.859 -11.281 1 98.56 295 GLY B N 1
ATOM 5153 C CA . GLY B 1 295 ? -3.174 -22.391 -10.734 1 98.56 295 GLY B CA 1
ATOM 5154 C C . GLY B 1 295 ? -3.121 -22.594 -9.234 1 98.56 295 GLY B C 1
ATOM 5155 O O . GLY B 1 295 ? -2.08 -22.375 -8.609 1 98.56 295 GLY B O 1
ATOM 5156 N N . GLY B 1 296 ? -4.293 -22.859 -8.695 1 98.5 296 GLY B N 1
ATOM 5157 C CA . GLY B 1 296 ? -4.328 -23.078 -7.262 1 98.5 296 GLY B CA 1
ATOM 5158 C C . GLY B 1 296 ? -5.691 -23.516 -6.754 1 98.5 296 GLY B C 1
ATOM 5159 O O . GLY B 1 296 ? -6.625 -23.688 -7.543 1 98.5 296 GLY B O 1
ATOM 5160 N N . VAL B 1 297 ? -5.672 -23.828 -5.488 1 97.88 297 VAL B N 1
ATOM 5161 C CA . VAL B 1 297 ? -6.871 -24.25 -4.77 1 97.88 297 VAL B CA 1
ATOM 5162 C C . VAL B 1 297 ? -6.914 -23.578 -3.398 1 97.88 297 VAL B C 1
ATOM 5164 O O . VAL B 1 297 ? -5.871 -23.344 -2.781 1 97.88 297 VAL B O 1
ATOM 5167 N N . GLU B 1 298 ? -8.109 -23.188 -3.025 1 96.75 298 GLU B N 1
ATOM 5168 C CA . GLU B 1 298 ? -8.344 -22.625 -1.7 1 96.75 298 GLU B CA 1
ATOM 5169 C C . GLU B 1 298 ? -9.531 -23.297 -1.016 1 96.75 298 GLU B C 1
ATOM 5171 O O . GLU B 1 298 ? -10.539 -23.594 -1.658 1 96.75 298 GLU B O 1
ATOM 5176 N N . ALA B 1 299 ? -9.328 -23.516 0.284 1 95.44 299 ALA B N 1
ATOM 5177 C CA . ALA B 1 299 ? -10.391 -24.094 1.098 1 95.44 299 ALA B CA 1
ATOM 5178 C C . ALA B 1 299 ? -10.609 -23.297 2.377 1 95.44 299 ALA B C 1
ATOM 5180 O O . ALA B 1 299 ? -9.648 -22.766 2.953 1 95.44 299 ALA B O 1
ATOM 5181 N N . TYR B 1 300 ? -11.867 -23.281 2.766 1 92.44 300 TYR B N 1
ATOM 5182 C CA . TYR B 1 300 ? -12.281 -22.5 3.92 1 92.44 300 TYR B CA 1
ATOM 5183 C C . TYR B 1 300 ? -13.156 -23.312 4.859 1 92.44 300 TYR B C 1
ATOM 5185 O O . TYR B 1 300 ? -13.992 -24.109 4.406 1 92.44 300 TYR B O 1
ATOM 5193 N N . SER B 1 301 ? -13.023 -23.016 6.129 1 91.44 301 SER B N 1
ATOM 5194 C CA . SER B 1 301 ? -13.977 -23.547 7.094 1 91.44 301 SER B CA 1
ATOM 5195 C C . SER B 1 301 ? -15.211 -22.672 7.195 1 91.44 301 SER B C 1
ATOM 5197 O O . SER B 1 301 ? -15.25 -21.578 6.617 1 91.44 301 SER B O 1
ATOM 5199 N N . ASP B 1 302 ? -16.188 -23.234 7.918 1 86.56 302 ASP B N 1
ATOM 5200 C CA . ASP B 1 302 ? -17.25 -22.328 8.352 1 86.56 302 ASP B CA 1
ATOM 5201 C C . ASP B 1 302 ? -16.703 -21.25 9.289 1 86.56 302 ASP B C 1
ATOM 5203 O O . ASP B 1 302 ? -15.695 -21.469 9.961 1 86.56 302 ASP B O 1
ATOM 5207 N N . PRO B 1 303 ? -17.438 -20.109 9.242 1 83.44 303 PRO B N 1
ATOM 5208 C CA . PRO B 1 303 ? -17.047 -19.109 10.242 1 83.44 303 PRO B CA 1
ATOM 5209 C C . PRO B 1 303 ? -17.172 -19.641 11.672 1 83.44 303 PRO B C 1
ATOM 5211 O O . PRO B 1 303 ? -18.062 -20.453 11.961 1 83.44 303 PRO B O 1
ATOM 5214 N N . PHE B 1 304 ? -16.266 -19.109 12.477 1 85.5 304 PHE B N 1
ATOM 5215 C CA . PHE B 1 304 ? -16.281 -19.531 13.867 1 85.5 304 PHE B CA 1
ATOM 5216 C C . PHE B 1 304 ? -17.453 -18.922 14.625 1 85.5 304 PHE B C 1
ATOM 5218 O O . PHE B 1 304 ? -17.469 -17.719 14.883 1 85.5 304 PHE B O 1
ATOM 5225 N N . SER B 1 305 ? -18.312 -19.734 15.078 1 81.94 305 SER B N 1
ATOM 5226 C CA . SER B 1 305 ? -19.484 -19.25 15.82 1 81.94 305 SER B CA 1
ATOM 5227 C C . SER B 1 305 ? -19.078 -18.688 17.172 1 81.94 305 SER B C 1
ATOM 5229 O O . SER B 1 305 ? -19.672 -17.719 17.656 1 81.94 305 SER B O 1
ATOM 5231 N N . TRP B 1 306 ? -18.078 -19.297 17.688 1 82.94 306 TRP B N 1
ATOM 5232 C CA . TRP B 1 306 ? -17.672 -18.875 19.016 1 82.94 306 TRP B CA 1
ATOM 5233 C C . TRP B 1 306 ? -16.984 -17.516 18.984 1 82.94 306 TRP B C 1
ATOM 5235 O O . TRP B 1 306 ? -16.797 -16.875 20.016 1 82.94 306 TRP B O 1
ATOM 5245 N N . LEU B 1 307 ? -16.703 -17.047 17.844 1 80.81 307 LEU B N 1
ATOM 5246 C CA . LEU B 1 307 ? -16.125 -15.719 17.672 1 80.81 307 LEU B CA 1
ATOM 5247 C C . LEU B 1 307 ? -17.078 -14.812 16.906 1 80.81 307 LEU B C 1
ATOM 5249 O O . LEU B 1 307 ? -16.641 -14.023 16.062 1 80.81 307 LEU B O 1
ATOM 5253 N N . ASP B 1 308 ? -18.297 -15.078 17 1 75.94 308 ASP B N 1
ATOM 5254 C CA . ASP B 1 308 ? -19.359 -14.297 16.359 1 75.94 308 ASP B CA 1
ATOM 5255 C C . ASP B 1 308 ? -19.156 -14.242 14.852 1 75.94 308 ASP B C 1
ATOM 5257 O O . ASP B 1 308 ? -19.391 -13.203 14.227 1 75.94 308 ASP B O 1
ATOM 5261 N N . ASN B 1 309 ? -18.531 -15.25 14.312 1 77.94 309 ASN B N 1
ATOM 5262 C CA . ASN B 1 309 ? -18.344 -15.43 12.875 1 77.94 309 ASN B CA 1
ATOM 5263 C C . ASN B 1 309 ? -17.328 -14.43 12.32 1 77.94 309 ASN B C 1
ATOM 5265 O O . ASN B 1 309 ? -17.375 -14.094 11.133 1 77.94 309 ASN B O 1
ATOM 5269 N N . LEU B 1 310 ? -16.5 -13.992 13.18 1 78.12 310 LEU B N 1
ATOM 5270 C CA . LEU B 1 310 ? -15.5 -12.992 12.805 1 78.12 310 LEU B CA 1
ATOM 5271 C C . LEU B 1 310 ? -14.273 -13.648 12.18 1 78.12 310 LEU B C 1
ATOM 5273 O O . LEU B 1 310 ? -13.414 -12.969 11.617 1 78.12 310 LEU B O 1
ATOM 5277 N N . GLY B 1 311 ? -14.336 -14.953 12.234 1 83 311 GLY B N 1
ATOM 5278 C CA . GLY B 1 311 ? -13.133 -15.617 11.742 1 83 311 GLY B CA 1
ATOM 5279 C C . GLY B 1 311 ? -13.406 -17 11.18 1 83 311 GLY B C 1
ATOM 5280 O O . GLY B 1 311 ? -14.438 -17.609 11.477 1 83 311 GLY B O 1
ATOM 5281 N N . ARG B 1 312 ? -12.492 -17.469 10.352 1 89.94 312 ARG B N 1
ATOM 5282 C CA . ARG B 1 312 ? -12.516 -18.828 9.82 1 89.94 312 ARG B CA 1
ATOM 5283 C C . ARG B 1 312 ? -11.109 -19.312 9.5 1 89.94 312 ARG B C 1
ATOM 5285 O O . ARG B 1 312 ? -10.18 -18.516 9.367 1 89.94 312 ARG B O 1
ATOM 5292 N N . ALA B 1 313 ? -11.016 -20.562 9.43 1 93.81 313 ALA B N 1
ATOM 5293 C CA . ALA B 1 313 ? -9.758 -21.156 8.977 1 93.81 313 ALA B CA 1
ATOM 5294 C C . ALA B 1 313 ? -9.719 -21.25 7.457 1 93.81 313 ALA B C 1
ATOM 5296 O O . ALA B 1 313 ? -10.758 -21.328 6.801 1 93.81 313 ALA B O 1
ATOM 5297 N N . TYR B 1 314 ? -8.492 -21.172 6.902 1 93.81 314 TYR B N 1
ATOM 5298 C CA . TYR B 1 314 ? -8.352 -21.359 5.465 1 93.81 314 TYR B CA 1
ATOM 5299 C C . TYR B 1 314 ? -7.039 -22.078 5.141 1 93.81 314 TYR B C 1
ATOM 5301 O O . TYR B 1 314 ? -6.125 -22.109 5.965 1 93.81 314 TYR B O 1
ATOM 5309 N N . THR B 1 315 ? -6.969 -22.719 4.059 1 97.06 315 THR B N 1
ATOM 5310 C CA . THR B 1 315 ? -5.75 -23.219 3.43 1 97.06 315 THR B CA 1
ATOM 5311 C C . THR B 1 315 ? -5.742 -22.891 1.938 1 97.06 315 THR B C 1
ATOM 5313 O O . THR B 1 315 ? -6.801 -22.734 1.326 1 97.06 315 THR B O 1
ATOM 5316 N N . SER B 1 316 ? -4.578 -22.625 1.442 1 97.69 316 SER B N 1
ATOM 5317 C CA . SER B 1 316 ? -4.422 -22.25 0.041 1 97.69 316 SER B CA 1
ATOM 5318 C C . SER B 1 316 ? -3.158 -22.859 -0.557 1 97.69 316 SER B C 1
ATOM 5320 O O . SER B 1 316 ? -2.117 -22.906 0.102 1 97.69 316 SER B O 1
ATOM 5322 N N . PHE B 1 317 ? -3.322 -23.359 -1.712 1 98.56 317 PHE B N 1
ATOM 5323 C CA . PHE B 1 317 ? -2.195 -23.875 -2.484 1 98.56 317 PHE B CA 1
ATOM 5324 C C . PHE B 1 317 ? -2.102 -23.172 -3.834 1 98.56 317 PHE B C 1
ATOM 5326 O O . PHE B 1 317 ? -3.096 -23.062 -4.559 1 98.56 317 PHE B O 1
ATOM 5333 N N . PHE B 1 318 ? -0.934 -22.688 -4.141 1 98.62 318 PHE B N 1
ATOM 5334 C CA . PHE B 1 318 ? -0.641 -21.984 -5.387 1 98.62 318 PHE B CA 1
ATOM 5335 C C . PHE B 1 318 ? 0.56 -22.625 -6.086 1 98.62 318 PHE B C 1
ATOM 5337 O O . PHE B 1 318 ? 1.545 -22.969 -5.438 1 98.62 318 PHE B O 1
ATOM 5344 N N . ILE B 1 319 ? 0.48 -22.797 -7.367 1 98.69 319 ILE B N 1
ATOM 5345 C CA . ILE B 1 319 ? 1.582 -23.312 -8.172 1 98.69 319 ILE B CA 1
ATOM 5346 C C . ILE B 1 319 ? 1.762 -22.453 -9.422 1 98.69 319 ILE B C 1
ATOM 5348 O O . ILE B 1 319 ? 0.782 -22 -10.016 1 98.69 319 ILE B O 1
ATOM 5352 N N . GLU B 1 320 ? 2.93 -22.219 -9.758 1 98.19 320 GLU B N 1
ATOM 5353 C CA . GLU B 1 320 ? 3.285 -21.469 -10.961 1 98.19 320 GLU B CA 1
ATOM 5354 C C . GLU B 1 320 ? 4.48 -22.094 -11.672 1 98.19 320 GLU B C 1
ATOM 5356 O O . GLU B 1 320 ? 5.398 -22.594 -11.023 1 98.19 320 GLU B O 1
ATOM 5361 N N . SER B 1 321 ? 4.438 -22.141 -12.977 1 97.56 321 SER B N 1
ATOM 5362 C CA . SER B 1 321 ? 5.535 -22.578 -13.836 1 97.56 321 SER B CA 1
ATOM 5363 C C . SER B 1 321 ? 5.895 -21.516 -14.867 1 97.56 321 SER B C 1
ATOM 5365 O O . SER B 1 321 ? 5.09 -21.203 -15.742 1 97.56 321 SER B O 1
ATOM 5367 N N . ARG B 1 322 ? 7.117 -21.078 -14.742 1 95.44 322 ARG B N 1
ATOM 5368 C CA . ARG B 1 322 ? 7.559 -19.984 -15.602 1 95.44 322 ARG B CA 1
ATOM 5369 C C . ARG B 1 322 ? 8.492 -20.484 -16.703 1 95.44 322 ARG B C 1
ATOM 5371 O O . ARG B 1 322 ? 9.453 -21.203 -16.406 1 95.44 322 ARG B O 1
ATOM 5378 N N . GLY B 1 323 ? 8.234 -20.047 -17.875 1 94.06 323 GLY B N 1
ATOM 5379 C CA . GLY B 1 323 ? 9.086 -20.453 -18.969 1 94.06 323 GLY B CA 1
ATOM 5380 C C . GLY B 1 323 ? 10.531 -20.016 -18.797 1 94.06 323 GLY B C 1
ATOM 5381 O O . GLY B 1 323 ? 11.453 -20.766 -19.156 1 94.06 323 GLY B O 1
ATOM 5382 N N . ILE B 1 324 ? 10.719 -18.922 -18.234 1 89.25 324 ILE B N 1
ATOM 5383 C CA . ILE B 1 324 ? 12.055 -18.359 -18.062 1 89.25 324 ILE B CA 1
ATOM 5384 C C . ILE B 1 324 ? 12.883 -19.25 -17.141 1 89.25 324 ILE B C 1
ATOM 5386 O O . ILE B 1 324 ? 14.109 -19.25 -17.203 1 89.25 324 ILE B O 1
ATOM 5390 N N . ASN B 1 325 ? 12.25 -20 -16.328 1 93.38 325 ASN B N 1
ATOM 5391 C CA . ASN B 1 325 ? 12.914 -20.906 -15.398 1 93.38 325 ASN B CA 1
ATOM 5392 C C . ASN B 1 325 ? 12.773 -22.359 -15.836 1 93.38 325 ASN B C 1
ATOM 5394 O O . ASN B 1 325 ? 12.875 -23.281 -15.023 1 93.38 325 ASN B O 1
ATOM 5398 N N . GLY B 1 326 ? 12.453 -22.547 -17.047 1 94.5 326 GLY B N 1
ATOM 5399 C CA . GLY B 1 326 ? 12.367 -23.891 -17.594 1 94.5 326 GLY B CA 1
ATOM 5400 C C . GLY B 1 326 ? 11.133 -24.641 -17.141 1 94.5 326 GLY B C 1
ATOM 5401 O O . GLY B 1 326 ? 11.141 -25.875 -17.062 1 94.5 326 GLY B O 1
ATOM 5402 N N . TYR B 1 327 ? 10.18 -23.984 -16.641 1 96 327 TYR B N 1
ATOM 5403 C CA . TYR B 1 327 ? 8.883 -24.484 -16.234 1 96 327 TYR B CA 1
ATOM 5404 C C . TYR B 1 327 ? 9.016 -25.391 -15.008 1 96 327 TYR B C 1
ATOM 5406 O O . TYR B 1 327 ? 8.18 -26.266 -14.781 1 96 327 TYR B O 1
ATOM 5414 N N . THR B 1 328 ? 10.125 -25.219 -14.312 1 96.56 328 THR B N 1
ATOM 5415 C CA . THR B 1 328 ? 10.172 -25.828 -12.984 1 96.56 328 THR B CA 1
ATOM 5416 C C . THR B 1 328 ? 9.102 -25.234 -12.078 1 96.56 328 THR B C 1
ATOM 5418 O O . THR B 1 328 ? 9.023 -24.016 -11.914 1 96.56 328 THR B O 1
ATOM 5421 N N . PRO B 1 329 ? 8.281 -26.016 -11.469 1 97.12 329 PRO B N 1
ATOM 5422 C CA . PRO B 1 329 ? 7.172 -25.469 -10.68 1 97.12 329 PRO B CA 1
ATOM 5423 C C . PRO B 1 329 ? 7.641 -24.75 -9.414 1 97.12 329 PRO B C 1
ATOM 5425 O O . PRO B 1 329 ? 8.547 -25.234 -8.727 1 97.12 329 PRO B O 1
ATOM 5428 N N . ASP B 1 330 ? 7.109 -23.609 -9.156 1 97.88 330 ASP B N 1
ATOM 5429 C CA . ASP B 1 330 ? 7.152 -22.906 -7.879 1 97.88 330 ASP B CA 1
ATOM 5430 C C . ASP B 1 330 ? 5.867 -23.125 -7.086 1 97.88 330 ASP B C 1
ATOM 5432 O O . ASP B 1 330 ? 4.766 -22.938 -7.609 1 97.88 330 ASP B O 1
ATOM 5436 N N . GLU B 1 331 ? 6.004 -23.5 -5.883 1 98.12 331 GLU B N 1
ATOM 5437 C CA . GLU B 1 331 ? 4.852 -23.859 -5.066 1 98.12 331 GLU B CA 1
ATOM 5438 C C . GLU B 1 331 ? 4.793 -23.031 -3.789 1 98.12 331 GLU B C 1
ATOM 5440 O O . GLU B 1 331 ? 5.828 -22.75 -3.176 1 98.12 331 GLU B O 1
ATOM 5445 N N . ASP B 1 332 ? 3.621 -22.688 -3.422 1 98.56 332 ASP B N 1
ATOM 5446 C CA . ASP B 1 332 ? 3.354 -21.969 -2.176 1 98.56 332 ASP B CA 1
ATOM 5447 C C . ASP B 1 332 ? 2.117 -22.531 -1.478 1 98.56 332 ASP B C 1
ATOM 5449 O O . ASP B 1 332 ? 1.04 -22.609 -2.072 1 98.56 332 ASP B O 1
ATOM 5453 N N . PHE B 1 333 ? 2.336 -22.969 -0.287 1 98.12 333 PHE B N 1
ATOM 5454 C CA . PHE B 1 333 ? 1.261 -23.5 0.537 1 98.12 333 PHE B CA 1
ATOM 5455 C C . PHE B 1 333 ? 1.06 -22.656 1.787 1 98.12 333 PHE B C 1
ATOM 5457 O O . PHE B 1 333 ? 2.018 -22.375 2.51 1 98.12 333 PHE B O 1
ATOM 5464 N N . GLN B 1 334 ? -0.253 -22.234 2.025 1 97.94 334 GLN B N 1
ATOM 5465 C CA . GLN B 1 334 ? -0.564 -21.406 3.188 1 97.94 334 GLN B CA 1
ATOM 5466 C C . GLN B 1 334 ? -1.634 -22.062 4.055 1 97.94 334 GLN B C 1
ATOM 5468 O O . GLN B 1 334 ? -2.592 -22.641 3.541 1 97.94 334 GLN B O 1
ATOM 5473 N N . LEU B 1 335 ? -1.425 -21.984 5.348 1 97.25 335 LEU B N 1
ATOM 5474 C CA . LEU B 1 335 ? -2.414 -22.281 6.375 1 97.25 335 LEU B CA 1
ATOM 5475 C C . LEU B 1 335 ? -2.582 -21.109 7.332 1 97.25 335 LEU B C 1
ATOM 5477 O O . LEU B 1 335 ? -1.601 -20.469 7.715 1 97.25 335 LEU B O 1
ATOM 5481 N N . GLY B 1 336 ? -3.938 -20.781 7.547 1 96.56 336 GLY B N 1
ATOM 5482 C CA . GLY B 1 336 ? -4.062 -19.641 8.445 1 96.56 336 GLY B CA 1
ATOM 5483 C C . GLY B 1 336 ? -5.492 -19.375 8.891 1 96.56 336 GLY B C 1
ATOM 5484 O O . GLY B 1 336 ? -6.355 -20.25 8.742 1 96.56 336 GLY B O 1
ATOM 5485 N N . LEU B 1 337 ? -5.672 -18.344 9.594 1 94 337 LEU B N 1
ATOM 5486 C CA . LEU B 1 337 ? -6.949 -17.812 10.047 1 94 337 LEU B CA 1
ATOM 5487 C C . LEU B 1 337 ? -7.281 -16.516 9.328 1 94 337 LEU B C 1
ATOM 5489 O O . LEU B 1 337 ? -6.402 -15.68 9.117 1 94 337 LEU B O 1
ATOM 5493 N N . LEU B 1 338 ? -8.5 -16.453 8.93 1 90.94 338 LEU B N 1
ATOM 5494 C CA . LEU B 1 338 ? -9.016 -15.266 8.258 1 90.94 338 LEU B CA 1
ATOM 5495 C C . LEU B 1 338 ? -10.055 -14.562 9.117 1 90.94 338 LEU B C 1
ATOM 5497 O O . LEU B 1 338 ? -11.023 -15.18 9.57 1 90.94 338 LEU B O 1
ATOM 5501 N N . PHE B 1 339 ? -9.75 -13.312 9.336 1 84.19 339 PHE B N 1
ATOM 5502 C CA . PHE B 1 339 ? -10.664 -12.5 10.117 1 84.19 339 PHE B CA 1
ATOM 5503 C C . PHE B 1 339 ? -11.289 -11.406 9.266 1 84.19 339 PHE B C 1
ATOM 5505 O O . PHE B 1 339 ? -10.594 -10.734 8.5 1 84.19 339 PHE B O 1
ATOM 5512 N N . HIS B 1 340 ? -12.523 -11.328 9.352 1 77.69 340 HIS B N 1
ATOM 5513 C CA . HIS B 1 340 ? -13.219 -10.258 8.648 1 77.69 340 HIS B CA 1
ATOM 5514 C C . HIS B 1 340 ? -14.562 -9.945 9.297 1 77.69 340 HIS B C 1
ATOM 5516 O O . HIS B 1 340 ? -15.188 -10.836 9.883 1 77.69 340 HIS B O 1
ATOM 5522 N N . ARG B 1 341 ? -14.875 -8.656 9.211 1 70.06 341 ARG B N 1
ATOM 5523 C CA . ARG B 1 341 ? -16.219 -8.281 9.609 1 70.06 341 ARG B CA 1
ATOM 5524 C C . ARG B 1 341 ? -17.219 -8.547 8.492 1 70.06 341 ARG B C 1
ATOM 5526 O O . ARG B 1 341 ? -16.984 -8.188 7.336 1 70.06 341 ARG B O 1
ATOM 5533 N N . PRO B 1 342 ? -18.281 -9.188 8.906 1 63.44 342 PRO B N 1
ATOM 5534 C CA . PRO B 1 342 ? -19.281 -9.391 7.852 1 63.44 342 PRO B CA 1
ATOM 5535 C C . PRO B 1 342 ? -19.688 -8.094 7.16 1 63.44 342 PRO B C 1
ATOM 5537 O O . PRO B 1 342 ? -19.891 -7.074 7.824 1 63.44 342 PRO B O 1
ATOM 5540 N N . GLY B 1 343 ? -19.609 -8.078 5.879 1 62.72 343 GLY B N 1
ATOM 5541 C CA . GLY B 1 343 ? -19.969 -6.91 5.09 1 62.72 343 GLY B CA 1
ATOM 5542 C C . GLY B 1 343 ? -18.781 -6.043 4.734 1 62.72 343 GLY B C 1
ATOM 5543 O O . GLY B 1 343 ? -18.922 -5.051 4.016 1 62.72 343 GLY B O 1
ATOM 5544 N N . SER B 1 344 ? -17.75 -6.445 5.387 1 64.62 344 SER B N 1
ATOM 5545 C CA . SER B 1 344 ? -16.531 -5.711 5.047 1 64.62 344 SER B CA 1
ATOM 5546 C C . SER B 1 344 ? -15.703 -6.465 4.016 1 64.62 344 SER B C 1
ATOM 5548 O O . SER B 1 344 ? -15.703 -7.699 3.988 1 64.62 344 SER B O 1
ATOM 5550 N N . TYR B 1 345 ? -15.148 -5.699 3.117 1 62.09 345 TYR B N 1
ATOM 5551 C CA . TYR B 1 345 ? -14.25 -6.309 2.145 1 62.09 345 TYR B CA 1
ATOM 5552 C C . TYR B 1 345 ? -12.828 -6.41 2.697 1 62.09 345 TYR B C 1
ATOM 5554 O O . TYR B 1 345 ? -12 -7.152 2.164 1 62.09 345 TYR B O 1
ATOM 5562 N N . PHE B 1 346 ? -12.656 -5.781 3.807 1 74.19 346 PHE B N 1
ATOM 5563 C CA . PHE B 1 346 ? -11.344 -5.824 4.441 1 74.19 346 PHE B CA 1
ATOM 5564 C C . PHE B 1 346 ? -11.188 -7.09 5.277 1 74.19 346 PHE B C 1
ATOM 5566 O O . PHE B 1 346 ? -12.102 -7.473 6.012 1 74.19 346 PHE B O 1
ATOM 5573 N N . GLN B 1 347 ? -10.109 -7.797 5.055 1 80.75 347 GLN B N 1
ATOM 5574 C CA . GLN B 1 347 ? -9.812 -8.992 5.84 1 80.75 347 GLN B CA 1
ATOM 5575 C C . GLN B 1 347 ? -8.359 -9.008 6.297 1 80.75 347 GLN B C 1
ATOM 5577 O O . GLN B 1 347 ? -7.484 -8.469 5.617 1 80.75 347 GLN B O 1
ATOM 5582 N N . ILE B 1 348 ? -8.242 -9.617 7.438 1 87.5 348 ILE B N 1
ATOM 5583 C CA . ILE B 1 348 ? -6.91 -9.852 7.98 1 87.5 348 ILE B CA 1
ATOM 5584 C C . ILE B 1 348 ? -6.652 -11.359 8.078 1 87.5 348 ILE B C 1
ATOM 5586 O O . ILE B 1 348 ? -7.516 -12.117 8.516 1 87.5 348 ILE B O 1
ATOM 5590 N N . ARG B 1 349 ? -5.457 -11.727 7.645 1 93.06 349 ARG B N 1
ATOM 5591 C CA . ARG B 1 349 ? -5.09 -13.133 7.734 1 93.06 349 ARG B CA 1
ATOM 5592 C C . ARG B 1 349 ? -3.787 -13.32 8.508 1 93.06 349 ARG B C 1
ATOM 5594 O O . ARG B 1 349 ? -2.818 -12.586 8.273 1 93.06 349 ARG B O 1
ATOM 5601 N N . SER B 1 350 ? -3.832 -14.227 9.43 1 95.31 350 SER B N 1
ATOM 5602 C CA . SER B 1 350 ? -2.602 -14.797 9.969 1 95.31 350 SER B CA 1
ATOM 5603 C C . SER B 1 350 ? -2.275 -16.125 9.297 1 95.31 350 SER B C 1
ATOM 5605 O O . SER B 1 350 ? -3.172 -16.938 9.039 1 95.31 350 SER B O 1
ATOM 5607 N N . MET B 1 351 ? -0.938 -16.297 9.008 1 96.25 351 MET B N 1
ATOM 5608 C CA . MET B 1 351 ? -0.704 -17.5 8.227 1 96.25 351 MET B CA 1
ATOM 5609 C C . MET B 1 351 ? 0.691 -18.062 8.492 1 96.25 351 MET B C 1
ATOM 5611 O O . MET B 1 351 ? 1.586 -17.328 8.914 1 96.25 351 MET B O 1
ATOM 5615 N N . ILE B 1 352 ? 0.802 -19.312 8.281 1 97.69 352 ILE B N 1
ATOM 5616 C CA . ILE B 1 352 ? 2.053 -20 7.992 1 97.69 352 ILE B CA 1
ATOM 5617 C C . ILE B 1 352 ? 2.162 -20.266 6.492 1 97.69 352 ILE B C 1
ATOM 5619 O O . ILE B 1 352 ? 1.239 -20.797 5.879 1 97.69 352 ILE B O 1
ATOM 5623 N N . ASP B 1 353 ? 3.213 -19.812 5.957 1 97.81 353 ASP B N 1
ATOM 5624 C CA . ASP B 1 353 ? 3.434 -19.875 4.516 1 97.81 353 ASP B CA 1
ATOM 5625 C C . ASP B 1 353 ? 4.645 -20.75 4.188 1 97.81 353 ASP B C 1
ATOM 5627 O O . ASP B 1 353 ? 5.719 -20.578 4.77 1 97.81 353 ASP B O 1
ATOM 5631 N N . PHE B 1 354 ? 4.453 -21.703 3.316 1 97.38 354 PHE B N 1
ATOM 5632 C CA . PHE B 1 354 ? 5.523 -22.578 2.836 1 97.38 354 PHE B CA 1
ATOM 5633 C C . PHE B 1 354 ? 5.801 -22.328 1.358 1 97.38 354 PHE B C 1
ATOM 5635 O O . PHE B 1 354 ? 4.934 -22.562 0.513 1 97.38 354 PHE B O 1
ATOM 5642 N N . TYR B 1 355 ? 7.004 -21.938 1.124 1 97.62 355 TYR B N 1
ATOM 5643 C CA . TYR B 1 355 ? 7.371 -21.672 -0.263 1 97.62 355 TYR B CA 1
ATOM 5644 C C . TYR B 1 355 ? 8.523 -22.562 -0.701 1 97.62 355 TYR B C 1
ATOM 5646 O O . TYR B 1 355 ? 9.461 -22.812 0.067 1 97.62 355 TYR B O 1
ATOM 5654 N N . ASN B 1 356 ? 8.438 -23.047 -1.94 1 97.44 356 ASN B N 1
ATOM 5655 C CA . ASN B 1 356 ? 9.492 -23.812 -2.602 1 97.44 356 ASN B CA 1
ATOM 5656 C C . ASN B 1 356 ? 9.539 -23.531 -4.098 1 97.44 356 ASN B C 1
ATOM 5658 O O . ASN B 1 356 ? 8.602 -23.859 -4.828 1 97.44 356 ASN B O 1
ATOM 5662 N N . GLY B 1 357 ? 10.625 -22.906 -4.551 1 97.25 357 GLY B N 1
ATOM 5663 C CA . GLY B 1 357 ? 10.781 -22.578 -5.957 1 97.25 357 GLY B CA 1
ATOM 5664 C C . GLY B 1 357 ? 11.812 -21.5 -6.207 1 97.25 357 GLY B C 1
ATOM 5665 O O . GLY B 1 357 ? 12.688 -21.266 -5.371 1 97.25 357 GLY B O 1
ATOM 5666 N N . TYR B 1 358 ? 11.781 -21.016 -7.426 1 95.62 358 TYR B N 1
ATOM 5667 C CA . TYR B 1 358 ? 12.625 -19.859 -7.73 1 95.62 358 TYR B CA 1
ATOM 5668 C C . TYR B 1 358 ? 12.102 -18.609 -7.043 1 95.62 358 TYR B C 1
ATOM 5670 O O . TYR B 1 358 ? 10.891 -18.453 -6.836 1 95.62 358 TYR B O 1
ATOM 5678 N N . SER B 1 359 ? 12.992 -17.719 -6.695 1 93.5 359 SER B N 1
ATOM 5679 C CA . SER B 1 359 ? 12.625 -16.469 -6.035 1 93.5 359 SER B CA 1
ATOM 5680 C C . SER B 1 359 ? 11.641 -15.664 -6.887 1 93.5 359 SER B C 1
ATOM 5682 O O . SER B 1 359 ? 11.781 -15.594 -8.109 1 93.5 359 SER B O 1
ATOM 5684 N N . TYR B 1 360 ? 10.711 -15.055 -6.23 1 93.19 360 TYR B N 1
ATOM 5685 C CA . TYR B 1 360 ? 9.789 -14.172 -6.93 1 93.19 360 TYR B CA 1
ATOM 5686 C C . TYR B 1 360 ? 10.383 -12.773 -7.066 1 93.19 360 TYR B C 1
ATOM 5688 O O . TYR B 1 360 ? 9.836 -11.93 -7.785 1 93.19 360 TYR B O 1
ATOM 5696 N N . MET B 1 361 ? 11.477 -12.562 -6.277 1 93.12 361 MET B N 1
ATOM 5697 C CA . MET B 1 361 ? 12.164 -11.297 -6.496 1 93.12 361 MET B CA 1
ATOM 5698 C C . MET B 1 361 ? 12.797 -11.25 -7.883 1 93.12 361 MET B C 1
ATOM 5700 O O . MET B 1 361 ? 13.609 -12.109 -8.227 1 93.12 361 MET B O 1
ATOM 5704 N N . GLY B 1 362 ? 12.43 -10.242 -8.617 1 91.31 362 GLY B N 1
ATOM 5705 C CA . GLY B 1 362 ? 12.812 -10.18 -10.023 1 91.31 362 GLY B CA 1
ATOM 5706 C C . GLY B 1 362 ? 14.312 -10.25 -10.234 1 91.31 362 GLY B C 1
ATOM 5707 O O . GLY B 1 362 ? 14.781 -10.93 -11.148 1 91.31 362 GLY B O 1
ATOM 5708 N N . ASP B 1 363 ? 15.062 -9.547 -9.461 1 90.5 363 ASP B N 1
ATOM 5709 C CA . ASP B 1 363 ? 16.516 -9.508 -9.641 1 90.5 363 ASP B CA 1
ATOM 5710 C C . ASP B 1 363 ? 17.156 -10.812 -9.164 1 90.5 363 ASP B C 1
ATOM 5712 O O . ASP B 1 363 ? 18.328 -11.062 -9.43 1 90.5 363 ASP B O 1
ATOM 5716 N N . LEU B 1 364 ? 16.359 -11.656 -8.508 1 89.5 364 LEU B N 1
ATOM 5717 C CA . LEU B 1 364 ? 16.859 -12.93 -7.996 1 89.5 364 LEU B CA 1
ATOM 5718 C C . LEU B 1 364 ? 16.094 -14.102 -8.617 1 89.5 364 LEU B C 1
ATOM 5720 O O . LEU B 1 364 ? 15.961 -15.156 -8.008 1 89.5 364 LEU B O 1
ATOM 5724 N N . LEU B 1 365 ? 15.625 -13.93 -9.82 1 88.75 365 LEU B N 1
ATOM 5725 C CA . LEU B 1 365 ? 14.641 -14.82 -10.43 1 88.75 365 LEU B CA 1
ATOM 5726 C C . LEU B 1 365 ? 15.258 -16.188 -10.703 1 88.75 365 LEU B C 1
ATOM 5728 O O . LEU B 1 365 ? 14.539 -17.156 -10.961 1 88.75 365 LEU B O 1
ATOM 5732 N N . PHE B 1 366 ? 16.562 -16.359 -10.703 1 89.19 366 PHE B N 1
ATOM 5733 C CA . PHE B 1 366 ? 17.172 -17.656 -10.969 1 89.19 366 PHE B CA 1
ATOM 5734 C C . PHE B 1 366 ? 17.734 -18.266 -9.688 1 89.19 366 PHE B C 1
ATOM 5736 O O . PHE B 1 366 ? 18.406 -19.297 -9.727 1 89.19 366 PHE B O 1
ATOM 5743 N N . THR B 1 367 ? 17.406 -17.641 -8.578 1 89.5 367 THR B N 1
ATOM 5744 C CA . THR B 1 367 ? 17.781 -18.188 -7.27 1 89.5 367 THR B CA 1
ATOM 5745 C C . THR B 1 367 ? 16.625 -18.984 -6.664 1 89.5 367 THR B C 1
ATOM 5747 O O . THR B 1 367 ? 15.469 -18.547 -6.715 1 89.5 367 THR B O 1
ATOM 5750 N N . LYS B 1 368 ? 17.016 -20.109 -6.109 1 92.88 368 LYS B N 1
ATOM 5751 C CA . LYS B 1 368 ? 16.016 -20.922 -5.453 1 92.88 368 LYS B CA 1
ATOM 5752 C C . LYS B 1 368 ? 15.742 -20.438 -4.031 1 92.88 368 LYS B C 1
ATOM 5754 O O . LYS B 1 368 ? 16.672 -20.047 -3.316 1 92.88 368 LYS B O 1
ATOM 5759 N N . ASP B 1 369 ? 14.461 -20.406 -3.773 1 93.62 369 ASP B N 1
ATOM 5760 C CA . ASP B 1 369 ? 13.992 -20.062 -2.439 1 93.62 369 ASP B CA 1
ATOM 5761 C C . ASP B 1 369 ? 13.188 -21.188 -1.816 1 93.62 369 ASP B C 1
ATOM 5763 O O . ASP B 1 369 ? 12.367 -21.812 -2.488 1 93.62 369 ASP B O 1
ATOM 5767 N N . ARG B 1 370 ? 13.555 -21.5 -0.604 1 95.31 370 ARG B N 1
ATOM 5768 C CA . ARG B 1 370 ? 12.797 -22.453 0.211 1 95.31 370 ARG B CA 1
ATOM 5769 C C . ARG B 1 370 ? 12.703 -21.969 1.655 1 95.31 370 ARG B C 1
ATOM 5771 O O . ARG B 1 370 ? 13.719 -21.766 2.32 1 95.31 370 ARG B O 1
ATOM 5778 N N . TYR B 1 371 ? 11.414 -21.812 2.117 1 95.31 371 TYR B N 1
ATOM 5779 C CA . TYR B 1 371 ? 11.266 -21.344 3.488 1 95.31 371 TYR B CA 1
ATOM 5780 C C . TYR B 1 371 ? 9.875 -21.656 4.027 1 95.31 371 TYR B C 1
ATOM 5782 O O . TYR B 1 371 ? 8.961 -21.969 3.264 1 95.31 371 TYR B O 1
ATOM 5790 N N . ALA B 1 372 ? 9.773 -21.641 5.344 1 95.88 372 ALA B N 1
ATOM 5791 C CA . ALA B 1 372 ? 8.523 -21.5 6.094 1 95.88 372 ALA B CA 1
ATOM 5792 C C . ALA B 1 372 ? 8.453 -20.141 6.777 1 95.88 372 ALA B C 1
ATOM 5794 O O . ALA B 1 372 ? 9.398 -19.719 7.461 1 95.88 372 ALA B O 1
ATOM 5795 N N . ALA B 1 373 ? 7.336 -19.5 6.535 1 97.44 373 ALA B N 1
ATOM 5796 C CA . ALA B 1 373 ? 7.219 -18.141 7.055 1 97.44 373 ALA B CA 1
ATOM 5797 C C . ALA B 1 373 ? 6 -18 7.965 1 97.44 373 ALA B C 1
ATOM 5799 O O . ALA B 1 373 ? 4.992 -18.688 7.77 1 97.44 373 ALA B O 1
ATOM 5800 N N . LEU B 1 374 ? 6.113 -17.203 8.977 1 97.62 374 LEU B N 1
ATOM 5801 C CA . LEU B 1 374 ? 4.996 -16.703 9.766 1 97.62 374 LEU B CA 1
ATOM 5802 C C . LEU B 1 374 ? 4.648 -15.266 9.367 1 97.62 374 LEU B C 1
ATOM 5804 O O . LEU B 1 374 ? 5.535 -14.414 9.273 1 97.62 374 LEU B O 1
ATOM 5808 N N . GLY B 1 375 ? 3.324 -15.086 9.062 1 97.12 375 GLY B N 1
ATOM 5809 C CA . GLY B 1 375 ? 3.029 -13.758 8.547 1 97.12 375 GLY B CA 1
ATOM 5810 C C . GLY B 1 375 ? 1.604 -13.32 8.812 1 97.12 375 GLY B C 1
ATOM 5811 O O . GLY B 1 375 ? 0.812 -14.07 9.383 1 97.12 375 GLY B O 1
ATOM 5812 N N . VAL B 1 376 ? 1.349 -12.086 8.516 1 95.38 376 VAL B N 1
ATOM 5813 C CA . VAL B 1 376 ? 0.034 -11.453 8.531 1 95.38 376 VAL B CA 1
ATOM 5814 C C . VAL B 1 376 ? -0.219 -10.75 7.195 1 95.38 376 VAL B C 1
ATOM 5816 O O . VAL B 1 376 ? 0.698 -10.18 6.605 1 95.38 376 VAL B O 1
ATOM 5819 N N . SER B 1 377 ? -1.426 -10.875 6.727 1 93.81 377 SER B N 1
ATOM 5820 C CA . SER B 1 377 ? -1.837 -10.219 5.492 1 93.81 377 SER B CA 1
ATOM 5821 C C . SER B 1 377 ? -3.086 -9.367 5.703 1 93.81 377 SER B C 1
ATOM 5823 O O . SER B 1 377 ? -3.98 -9.75 6.461 1 93.81 377 SER B O 1
ATOM 5825 N N . PHE B 1 378 ? -3.037 -8.25 5.062 1 87.94 378 PHE B N 1
ATOM 5826 C CA . PHE B 1 378 ? -4.176 -7.344 5.02 1 87.94 378 PHE B CA 1
ATOM 5827 C C . PHE B 1 378 ? -4.738 -7.242 3.607 1 87.94 378 PHE B C 1
ATOM 5829 O O . PHE B 1 378 ? -4.109 -6.656 2.725 1 87.94 378 PHE B O 1
ATOM 5836 N N . ASP B 1 379 ? -5.926 -7.719 3.457 1 79.12 379 ASP B N 1
ATOM 5837 C CA . ASP B 1 379 ? -6.523 -7.82 2.127 1 79.12 379 ASP B CA 1
ATOM 5838 C C . ASP B 1 379 ? -7.617 -6.773 1.935 1 79.12 379 ASP B C 1
ATOM 5840 O O . ASP B 1 379 ? -8.578 -6.723 2.703 1 79.12 379 ASP B O 1
ATOM 5844 N N . PHE B 1 380 ? -7.426 -5.832 0.952 1 74.88 380 PHE B N 1
ATOM 5845 C CA . PHE B 1 380 ? -8.461 -4.848 0.66 1 74.88 380 PHE B CA 1
ATOM 5846 C C . PHE B 1 380 ? -8.461 -4.484 -0.82 1 74.88 380 PHE B C 1
ATOM 5848 O O . PHE B 1 380 ? -7.445 -4.633 -1.502 1 74.88 380 PHE B O 1
#

InterPro domains:
  IPR009599 Protein of unknown function DUF1207 [PF06727] (125-380)

pLDDT: mean 72.29, std 28.4, range [20.58, 98.69]

Foldseek 3Di:
DDPPDPPPDPPPCPPPDDPPLPDDPPVVPPPPPVVVQPVVVVVVVVVVVVQVPVPPPDPPDPPDPDDPDDPPPDPDPPPPPPPPPPPPPPPPPPQLLVQPLADQPDPPPPQWAQDPPRFKIKHAWGQDDLDDWAVQPPPTFWFKWKKWAWPVHNSWIKIKGKHKDKIWGMKMATPVSGSQFIKTKTKMKMKIWMWTDRPPDIATAKIKIKIWIWIKGHHHQKIKIWTWIKMKMDGTDVNCVVVVPPDDDIWIFIKIWMKMKGDPGSFKIWMWIKMFTPDIDPDDDPRQQGIKIKIKMKGWDQQDVVVVSQKTWMKMKMWMAGSVQVGDIKIKIKTWMWGDDRNHSKIKIWIWMWIWAADPRRSRRNHTTTIIITMMIIGD/DDPPDPPPDPPPCPPPDDPPQPDPPPVVPPPPPVVVQPVVVVVVVVVVVVQVPVPPPDDPDPPDPDDPDCPPPDPDPPPPPPPPPPPPDPPPPPLPLLQCLADQDDPPPPQWAQDPPRFKIKHAWGQDDLDDWAVFPPPTFWFKWKKWAWPVHNSWIKIKGKHKDKIWGMKMATPVSGSQFIKTKTKIKMKIWMWTDRPPDIATAKIKIKIWIWIKGHHHQKIKIWTWIKMKMDGTDVNCVVVVPPDDDIWIFIKIWMKMKGDPGSFKIWMWTKMFTPDTDPDDDPRQQGIKIKIKMKGWDQQDVVVVSQKTWMKMKMWMAGSVQVGDIKIKIKTWMWGDDNNHSKIKIWIWMWIWAADPRRSRRNDTTTIIITMMIIGD